Protein AF-A0AAN8BNN0-F1 (afdb_monomer)

Secondary structure (DSSP, 8-state):
---HHHHHHHHHHHHHTTT--SSSSSHHHHHTT--S-TTSPPSSPPPGGG-BHHHHHHHHHHHHHHHTTHHHHHHHHHHHHB---S-TTSHHHHHHHHHHHHHHHHHHHHHHHTS-GGGGGSBPPPPPHHHHHHHHHS--TT-------SS---GGGT-TT--------------PPPPPPTT---------HHHHHHT--S---GGG--SSPBPSTT-BHHHHHHHHHHHHHHH--HHHHHHHHHHHHH-----HHHHHHHHHHHHHHHHH--SHHHHHHHHHSBP------------PPPPSS-HHHHHHHHHHHTTS--S---------------------------SSS-HHHHHHHHHHHHHHHHHHHHHHHHTS--

Solvent-accessible surface area (backbone atoms only — not comparable to full-atom values): 23402 Å² total; per-residue (Å²): 131,79,64,61,48,47,53,37,28,52,53,31,52,62,42,30,46,27,78,49,85,67,53,67,69,55,59,61,34,42,74,62,42,43,39,64,42,51,52,57,63,55,89,70,59,48,65,67,73,61,40,13,40,44,33,51,50,42,44,51,49,32,23,48,40,20,44,69,35,38,39,53,50,35,40,50,36,46,57,58,37,26,59,78,90,65,67,68,85,42,51,61,54,37,50,55,50,21,51,49,46,42,52,51,52,52,53,48,50,62,53,45,78,73,40,74,80,76,62,32,74,41,75,39,81,75,74,66,61,75,60,50,55,54,54,65,71,56,72,62,93,83,77,86,69,82,60,72,50,88,70,52,60,64,65,61,38,63,54,52,74,77,71,92,73,83,95,78,83,88,79,94,73,81,84,76,82,81,68,82,64,91,81,60,77,84,70,65,88,74,80,51,64,54,28,56,76,72,70,49,60,86,72,84,45,84,92,69,56,59,92,71,55,39,76,52,82,82,36,22,38,36,33,53,51,46,45,53,50,51,18,45,62,50,25,56,46,48,66,56,48,43,42,44,35,43,30,40,35,47,67,45,69,71,42,70,70,57,47,67,64,45,53,62,54,52,51,50,51,59,72,67,36,82,48,70,68,55,37,52,52,52,35,67,35,59,49,82,77,71,60,79,74,80,82,77,76,77,81,74,84,81,82,89,82,68,63,70,64,57,52,55,53,52,61,62,57,69,75,76,67,89,75,88,89,83,91,78,83,83,81,82,78,79,78,79,77,73,80,80,80,74,86,73,86,74,88,83,77,82,88,90,87,57,80,76,56,57,58,54,54,55,51,53,53,51,53,53,50,54,52,51,54,54,57,55,60,62,72,74,69,128

Sequence (382 aa):
MENIDEYIWQRRIHHGVRQQNGTDPFTESVKAGLDFNAALERKDKLNPRLLTNDVMLELCAFARTVTQSEMYFLLEMLDFNFDLGVDLDNDQQYYEYARRAHNKIKGVKNRIMAKTHERNKDKFSLPDISFLVKITANEQPGRYYPKRNKMVDTSVLTDGSRKTAEPQKTEISEVPPMMKRPGGLRVKARSYPYCEDLGVSLFVRPEDAPKDKLDPNPLTNGVMLELLDFSRVLCGTHNGIVHDLIKQNFGTKLDTNLFSSQLPKQLGRKNACFRTNDREAFQKETYEIKTLEPMRRKRKAPDYHNLEELVAIRRRETLRLDDVNADVCPDSDLSYRCPVDCDTEMQLESEAASEHRCLMVVHQKLITSTLFCLRFFQNTQL

Mean predicted aligned error: 16.44 Å

Structure (mmCIF, N/CA/C/O backbone):
data_AF-A0AAN8BNN0-F1
#
_entry.id   AF-A0AAN8BNN0-F1
#
loop_
_atom_site.group_PDB
_atom_site.id
_atom_site.type_symbol
_atom_site.label_atom_id
_atom_site.label_alt_id
_atom_site.label_comp_id
_atom_site.label_asym_id
_atom_site.label_entity_id
_atom_site.label_seq_id
_atom_site.pdbx_PDB_ins_code
_atom_site.Cartn_x
_atom_site.Cartn_y
_atom_site.Cartn_z
_atom_site.occupancy
_atom_site.B_iso_or_equiv
_atom_site.auth_seq_id
_atom_site.auth_comp_id
_atom_site.auth_asym_id
_atom_site.auth_atom_id
_atom_site.pdbx_PDB_model_num
ATOM 1 N N . MET A 1 1 ? -5.176 -19.282 -12.133 1.00 40.31 1 MET A N 1
ATOM 2 C CA . MET A 1 1 ? -5.127 -17.841 -11.824 1.00 40.31 1 MET A CA 1
ATOM 3 C C . MET A 1 1 ? -5.069 -17.708 -10.321 1.00 40.31 1 MET A C 1
ATOM 5 O O . MET A 1 1 ? -6.018 -18.100 -9.649 1.00 40.31 1 MET A O 1
ATOM 9 N N . GLU A 1 2 ? -3.914 -17.292 -9.814 1.00 52.44 2 GLU A N 1
ATOM 10 C CA . GLU A 1 2 ? -3.709 -16.976 -8.402 1.00 52.44 2 GLU A CA 1
ATOM 11 C C . GLU A 1 2 ? -4.748 -15.965 -7.913 1.00 52.44 2 GLU A C 1
ATOM 13 O O . GLU A 1 2 ? -5.265 -15.156 -8.688 1.00 52.44 2 GLU A O 1
ATOM 18 N N . ASN A 1 3 ? -5.079 -16.027 -6.626 1.00 81.31 3 ASN A N 1
ATOM 19 C CA . ASN A 1 3 ? -6.016 -15.100 -6.015 1.00 81.31 3 ASN A CA 1
ATOM 20 C C . ASN A 1 3 ? -5.332 -13.733 -5.837 1.00 81.31 3 ASN A C 1
ATOM 22 O O . ASN A 1 3 ? -4.759 -13.447 -4.789 1.00 81.31 3 ASN A O 1
ATOM 26 N N . ILE A 1 4 ? -5.352 -12.905 -6.887 1.00 87.31 4 ILE A N 1
ATOM 27 C CA . ILE A 1 4 ? -4.756 -11.558 -6.895 1.00 87.31 4 ILE A CA 1
ATOM 28 C C . ILE A 1 4 ? -5.219 -10.713 -5.703 1.00 87.31 4 ILE A C 1
ATOM 30 O O . ILE A 1 4 ? -4.430 -9.957 -5.143 1.00 87.31 4 ILE A O 1
ATOM 34 N N . ASP A 1 5 ? -6.466 -10.886 -5.266 1.00 89.25 5 ASP A N 1
ATOM 35 C CA . ASP A 1 5 ? -7.017 -10.162 -4.125 1.00 89.25 5 ASP A CA 1
ATOM 36 C C . ASP A 1 5 ? -6.339 -10.555 -2.818 1.00 89.25 5 ASP A C 1
ATOM 38 O O . ASP A 1 5 ? -6.052 -9.696 -1.988 1.00 89.25 5 ASP A O 1
ATOM 42 N N . GLU A 1 6 ? -6.052 -11.841 -2.639 1.00 90.50 6 GLU A N 1
ATOM 43 C CA . GLU A 1 6 ? -5.340 -12.340 -1.466 1.00 90.50 6 GLU A CA 1
ATOM 44 C C . GLU A 1 6 ? -3.919 -11.788 -1.413 1.00 90.50 6 GLU A C 1
ATOM 46 O O . GLU A 1 6 ? -3.510 -11.277 -0.373 1.00 90.50 6 GLU A O 1
ATOM 51 N N . TYR A 1 7 ? -3.214 -11.777 -2.547 1.00 91.62 7 TYR A N 1
ATOM 52 C CA . TYR A 1 7 ? -1.910 -11.125 -2.640 1.00 91.62 7 TYR A CA 1
ATOM 53 C C . TYR A 1 7 ? -2.002 -9.626 -2.314 1.00 91.62 7 TYR A C 1
ATOM 55 O O . TYR A 1 7 ? -1.233 -9.128 -1.492 1.00 91.62 7 TYR A O 1
ATOM 63 N N . ILE A 1 8 ? -2.969 -8.901 -2.891 1.00 94.31 8 ILE A N 1
ATOM 64 C CA . ILE A 1 8 ? -3.180 -7.475 -2.598 1.00 94.31 8 ILE A CA 1
ATOM 65 C C . ILE A 1 8 ? -3.351 -7.267 -1.091 1.00 94.31 8 ILE A C 1
ATOM 67 O O . ILE A 1 8 ? -2.680 -6.413 -0.513 1.00 94.31 8 ILE A O 1
ATOM 71 N N . TRP A 1 9 ? -4.212 -8.044 -0.433 1.00 94.44 9 TRP A N 1
ATOM 72 C CA . TRP A 1 9 ? -4.451 -7.895 1.001 1.00 94.44 9 TRP A CA 1
ATOM 73 C C . TRP A 1 9 ? -3.243 -8.285 1.856 1.00 94.44 9 TRP A C 1
ATOM 75 O O . TRP A 1 9 ? -2.939 -7.559 2.799 1.00 94.44 9 TRP A O 1
ATOM 85 N N . GLN A 1 10 ? -2.483 -9.319 1.490 1.00 92.56 10 GLN A N 1
ATOM 86 C CA . GLN A 1 10 ? -1.201 -9.635 2.136 1.00 92.56 10 GLN A CA 1
ATOM 87 C C . GLN A 1 10 ? -0.220 -8.456 2.051 1.00 92.56 10 GLN A C 1
ATOM 89 O O . GLN A 1 10 ? 0.356 -8.044 3.061 1.00 92.56 10 GLN A O 1
ATOM 94 N N . ARG A 1 11 ? -0.079 -7.845 0.866 1.00 93.44 11 ARG A N 1
ATOM 95 C CA . ARG A 1 11 ? 0.766 -6.655 0.670 1.00 93.44 11 ARG A CA 1
ATOM 96 C C . ARG A 1 11 ? 0.272 -5.458 1.488 1.00 93.44 11 ARG A C 1
ATOM 98 O O . ARG A 1 11 ? 1.086 -4.747 2.075 1.00 93.44 11 ARG A O 1
ATOM 105 N N . ARG A 1 12 ? -1.045 -5.244 1.580 1.00 95.38 12 ARG A N 1
ATOM 106 C CA . ARG A 1 12 ? -1.635 -4.184 2.418 1.00 95.38 12 ARG A CA 1
ATOM 107 C C . ARG A 1 12 ? -1.375 -4.414 3.901 1.00 95.38 12 ARG A C 1
ATOM 109 O O . ARG A 1 12 ? -1.029 -3.463 4.586 1.00 95.38 12 ARG A O 1
ATOM 116 N N . ILE A 1 13 ? -1.489 -5.645 4.392 1.00 93.69 13 ILE A N 1
ATOM 117 C CA . ILE A 1 13 ? -1.188 -5.978 5.792 1.00 93.69 13 ILE A CA 1
ATOM 118 C C . ILE A 1 13 ? 0.279 -5.677 6.101 1.00 93.69 13 ILE A C 1
ATOM 120 O O . ILE A 1 13 ? 0.563 -4.951 7.052 1.00 93.69 13 ILE A O 1
ATOM 124 N N . HIS A 1 14 ? 1.190 -6.140 5.240 1.00 91.19 14 HIS A N 1
ATOM 125 C CA . HIS A 1 14 ? 2.624 -5.894 5.381 1.00 91.19 14 HIS A CA 1
ATOM 126 C C . HIS A 1 14 ? 2.963 -4.395 5.453 1.00 91.19 14 HIS A C 1
ATOM 128 O O . HIS A 1 14 ? 3.738 -3.968 6.305 1.00 91.19 14 HIS A O 1
ATOM 134 N N . HIS A 1 15 ? 2.353 -3.566 4.600 1.00 92.00 15 HIS A N 1
ATOM 135 C CA . HIS A 1 15 ? 2.624 -2.122 4.594 1.00 92.00 15 HIS A CA 1
ATOM 136 C C . HIS A 1 15 ? 1.836 -1.332 5.631 1.00 92.00 15 HIS A C 1
ATOM 138 O O . HIS A 1 15 ? 2.322 -0.315 6.116 1.00 92.00 15 HIS A O 1
ATOM 144 N N . GLY A 1 16 ? 0.641 -1.778 6.008 1.00 91.94 16 GLY A N 1
ATOM 145 C CA . GLY A 1 16 ? -0.211 -1.072 6.963 1.00 91.94 16 GLY A CA 1
ATOM 146 C C . GLY A 1 16 ? 0.376 -1.010 8.371 1.00 91.94 16 GLY A C 1
ATOM 147 O O . GLY A 1 16 ? 0.063 -0.087 9.120 1.00 91.94 16 GLY A O 1
ATOM 148 N N . VAL A 1 17 ? 1.282 -1.931 8.709 1.00 90.00 17 VAL A N 1
ATOM 149 C CA . VAL A 1 17 ? 2.013 -1.937 9.986 1.00 90.00 17 VAL A CA 1
ATOM 150 C C . VAL A 1 17 ? 3.357 -1.211 9.944 1.00 90.00 17 VAL A C 1
ATOM 152 O O . VAL A 1 17 ? 3.993 -1.026 10.978 1.00 90.00 17 VAL A O 1
ATOM 155 N N . ARG A 1 18 ? 3.805 -0.765 8.767 1.00 83.06 18 ARG A N 1
ATOM 156 C CA . ARG A 1 18 ? 5.178 -0.288 8.532 1.00 83.06 18 ARG A CA 1
ATOM 157 C C . ARG A 1 18 ? 5.621 0.845 9.461 1.00 83.06 18 ARG A C 1
ATOM 159 O O . ARG A 1 18 ? 6.799 0.921 9.798 1.00 83.06 18 ARG A O 1
ATOM 166 N N . GLN A 1 19 ? 4.691 1.730 9.819 1.00 79.44 19 GLN A N 1
ATOM 167 C CA . GLN A 1 19 ? 4.917 2.915 10.657 1.00 79.44 19 GLN A CA 1
ATOM 168 C C . GLN A 1 19 ? 4.414 2.740 12.101 1.00 79.44 19 GLN A C 1
ATOM 170 O O . GLN A 1 19 ? 4.365 3.711 12.853 1.00 79.44 19 GLN A O 1
ATOM 175 N N . GLN A 1 20 ? 3.989 1.533 12.487 1.00 80.19 20 GLN A N 1
ATOM 176 C CA . GLN A 1 20 ? 3.563 1.263 13.859 1.00 80.19 20 GLN A CA 1
ATOM 177 C C . GLN A 1 20 ? 4.776 1.272 14.790 1.00 80.19 20 GLN A C 1
ATOM 179 O O . GLN A 1 20 ? 5.841 0.761 14.441 1.00 80.19 20 GLN A O 1
ATOM 184 N N . ASN A 1 21 ? 4.602 1.839 15.982 1.00 65.81 21 ASN A N 1
ATOM 185 C CA . ASN A 1 21 ? 5.600 1.803 17.044 1.00 65.81 21 ASN A CA 1
ATOM 186 C C . ASN A 1 21 ? 5.234 0.666 18.003 1.00 65.81 21 ASN A C 1
ATOM 188 O O . ASN A 1 21 ? 4.158 0.702 18.592 1.00 65.81 21 ASN A O 1
ATOM 192 N N . GLY A 1 22 ? 6.120 -0.317 18.168 1.00 69.69 22 GLY A N 1
ATOM 193 C CA . GLY A 1 22 ? 5.899 -1.471 19.049 1.00 69.69 22 GLY A CA 1
ATOM 194 C C . GLY A 1 22 ? 5.837 -2.805 18.306 1.00 69.69 22 GLY A C 1
ATOM 195 O O . GLY A 1 22 ? 5.953 -2.850 17.079 1.00 69.69 22 GLY A O 1
ATOM 196 N N . THR A 1 23 ? 5.703 -3.885 19.075 1.00 71.94 23 THR A N 1
ATOM 197 C CA . THR A 1 23 ? 5.600 -5.266 18.573 1.00 71.94 23 THR A CA 1
ATOM 198 C C . THR A 1 23 ? 4.182 -5.624 18.140 1.00 71.94 23 THR A C 1
ATOM 200 O O . THR A 1 23 ? 4.021 -6.385 17.188 1.00 71.94 23 THR A O 1
ATOM 203 N N . ASP A 1 24 ? 3.177 -5.026 18.789 1.00 78.62 24 ASP A N 1
ATOM 204 C CA . ASP A 1 24 ? 1.776 -5.436 18.680 1.00 78.62 24 ASP A CA 1
ATOM 205 C C . ASP A 1 24 ? 0.971 -4.371 17.911 1.00 78.62 24 ASP A C 1
ATOM 207 O O . ASP A 1 24 ? 0.576 -3.351 18.487 1.00 78.62 24 ASP A O 1
ATOM 211 N N . PRO A 1 25 ? 0.733 -4.552 16.602 1.00 85.88 25 PRO A N 1
ATOM 212 C CA . PRO A 1 25 ? -0.007 -3.584 15.805 1.00 85.88 25 PRO A CA 1
ATOM 213 C C . PRO A 1 25 ? -1.506 -3.646 16.125 1.00 85.88 25 PRO A C 1
ATOM 215 O O . PRO A 1 25 ? -2.069 -4.726 16.284 1.00 85.88 25 PRO A O 1
ATOM 218 N N . PH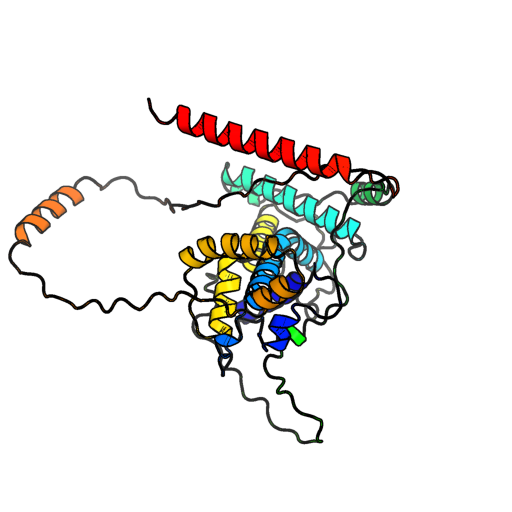E A 1 26 ? -2.168 -2.485 16.135 1.00 90.50 26 PHE A N 1
ATOM 219 C CA . PHE A 1 26 ? -3.635 -2.372 16.213 1.00 90.50 26 PHE A CA 1
ATOM 220 C C . PHE A 1 26 ? -4.254 -3.169 17.375 1.00 90.50 26 PHE A C 1
ATOM 222 O O . PHE A 1 26 ? -5.121 -4.024 17.183 1.00 90.50 26 PHE A O 1
ATOM 229 N N . THR A 1 27 ? -3.753 -2.926 18.587 1.00 90.38 27 THR A N 1
ATOM 230 C CA . THR A 1 27 ? -4.069 -3.705 19.786 1.00 90.38 27 THR A CA 1
ATOM 231 C C . THR A 1 27 ? -5.573 -3.851 20.031 1.00 90.38 27 THR A C 1
ATOM 233 O O . THR A 1 27 ? -6.020 -4.941 20.390 1.00 90.38 27 THR A O 1
ATOM 236 N N . GLU A 1 28 ? -6.375 -2.801 19.835 1.00 91.56 28 GLU A N 1
ATOM 237 C CA . GLU A 1 28 ? -7.819 -2.880 20.095 1.00 91.56 28 GLU A CA 1
ATOM 238 C C . GLU A 1 28 ? -8.564 -3.649 19.001 1.00 91.56 28 GLU A C 1
ATOM 240 O O . GLU A 1 28 ? -9.468 -4.432 19.295 1.00 91.56 28 GLU A O 1
ATOM 245 N N . SER A 1 29 ? -8.143 -3.509 17.746 1.00 93.69 29 SER A N 1
ATOM 246 C CA . SER A 1 29 ? -8.664 -4.285 16.620 1.00 93.69 29 SER A CA 1
ATOM 247 C C . SER A 1 29 ? -8.356 -5.771 16.792 1.00 93.69 29 SER A C 1
ATOM 249 O O . SER A 1 29 ? -9.241 -6.606 16.604 1.00 93.69 29 SER A O 1
ATOM 251 N N . VAL A 1 30 ? -7.133 -6.109 17.214 1.00 91.94 30 VAL A N 1
ATOM 252 C CA . VAL A 1 30 ? -6.728 -7.491 17.510 1.00 91.94 30 VAL A CA 1
ATOM 253 C C . VAL A 1 30 ? -7.533 -8.051 18.687 1.00 91.94 30 VAL A C 1
ATOM 255 O O . VAL A 1 30 ? -8.069 -9.152 18.584 1.00 91.94 30 VAL A O 1
ATOM 258 N N . LYS A 1 31 ? -7.715 -7.286 19.775 1.00 91.94 31 LYS A N 1
ATOM 259 C CA . LYS A 1 31 ? -8.569 -7.684 20.915 1.00 91.94 31 LYS A CA 1
ATOM 260 C C . LYS A 1 31 ? -10.026 -7.912 20.517 1.00 91.94 31 LYS A C 1
ATOM 262 O O . LYS A 1 31 ? -10.664 -8.831 21.024 1.00 91.94 31 LYS A O 1
ATOM 267 N N . ALA A 1 32 ? -10.555 -7.092 19.613 1.00 91.44 32 ALA A N 1
ATOM 268 C CA . ALA A 1 32 ? -11.892 -7.263 19.054 1.00 91.44 32 ALA A CA 1
ATOM 269 C C . ALA A 1 32 ? -11.986 -8.451 18.073 1.00 91.44 32 ALA A C 1
ATOM 271 O O . ALA A 1 32 ? -13.090 -8.822 17.670 1.00 91.44 32 ALA A O 1
ATOM 272 N N . GLY A 1 33 ? -10.854 -9.066 17.712 1.00 91.44 33 GLY A N 1
ATOM 273 C CA . GLY A 1 33 ? -10.773 -10.225 16.831 1.00 91.44 33 GLY A CA 1
ATOM 274 C C . GLY A 1 33 ? -10.902 -9.877 15.350 1.00 91.44 33 GLY A C 1
ATOM 275 O O . GLY A 1 33 ? -11.365 -10.721 14.580 1.00 91.44 33 GLY A O 1
ATOM 276 N N . LEU A 1 34 ? -10.554 -8.648 14.946 1.00 92.31 34 LEU A N 1
ATOM 277 C CA . LEU A 1 34 ? -10.605 -8.227 13.546 1.00 92.31 34 LEU A CA 1
ATOM 278 C C . LEU A 1 34 ? -9.593 -8.997 12.698 1.00 92.31 34 LEU A C 1
ATOM 280 O O . LEU A 1 34 ? -8.454 -9.214 13.093 1.00 92.31 34 LEU A O 1
ATOM 284 N N . ASP A 1 35 ? -10.024 -9.350 11.493 1.00 93.00 35 ASP A N 1
ATOM 285 C CA . ASP A 1 35 ? -9.166 -9.872 10.436 1.00 93.00 35 ASP A CA 1
ATOM 286 C C . ASP A 1 35 ? -8.931 -8.768 9.402 1.00 93.00 35 ASP A C 1
ATOM 288 O O . ASP A 1 35 ? -9.878 -8.199 8.847 1.00 93.00 35 ASP A O 1
ATOM 292 N N . PHE A 1 36 ? -7.664 -8.445 9.161 1.00 93.75 36 PHE A N 1
ATOM 293 C CA . PHE A 1 36 ? -7.247 -7.423 8.209 1.00 93.75 36 PHE A CA 1
ATOM 294 C C . PHE A 1 36 ? -7.136 -7.951 6.774 1.00 93.75 36 PHE A C 1
ATOM 296 O O . PHE A 1 36 ? -6.850 -7.176 5.863 1.00 93.75 36 PHE A O 1
ATOM 303 N N . ASN A 1 37 ? -7.385 -9.240 6.531 1.00 93.00 37 ASN A N 1
ATOM 304 C CA . ASN A 1 37 ? -7.431 -9.819 5.197 1.00 93.00 37 ASN A CA 1
ATOM 305 C C . ASN A 1 37 ? -8.866 -9.867 4.657 1.00 93.00 37 ASN A C 1
ATOM 307 O O . ASN A 1 37 ? -9.569 -10.875 4.748 1.00 93.00 37 ASN A O 1
ATOM 311 N N . ALA A 1 38 ? -9.302 -8.788 4.002 1.00 91.94 38 ALA A N 1
ATOM 312 C CA . ALA A 1 38 ? -10.653 -8.748 3.444 1.00 91.94 38 ALA A CA 1
ATOM 313 C C . ALA A 1 38 ? -10.844 -9.587 2.159 1.00 91.94 38 ALA A C 1
ATOM 315 O O . ALA A 1 38 ? -11.976 -9.681 1.667 1.00 91.94 38 ALA A O 1
ATOM 316 N N . ALA A 1 39 ? -9.782 -10.196 1.607 1.00 89.06 39 ALA A N 1
ATOM 317 C CA . ALA A 1 39 ? -9.905 -11.149 0.498 1.00 89.06 39 ALA A CA 1
ATOM 318 C C . ALA A 1 39 ? -10.591 -12.444 0.946 1.00 89.06 39 ALA A C 1
ATOM 320 O O . ALA A 1 39 ? -11.285 -13.098 0.163 1.00 89.06 39 ALA A O 1
ATOM 321 N N . LEU A 1 40 ? -10.395 -12.802 2.214 1.00 83.56 40 LEU A N 1
ATOM 322 C CA . LEU A 1 40 ? -10.899 -14.020 2.812 1.00 83.56 40 LEU A CA 1
ATOM 323 C C . LEU A 1 40 ? -12.180 -13.707 3.581 1.00 83.56 40 LEU A C 1
ATOM 325 O O . LEU A 1 40 ? -12.215 -12.885 4.497 1.00 83.56 40 LEU A O 1
ATOM 329 N N . GLU A 1 41 ? -13.283 -14.330 3.177 1.00 77.44 41 GLU A N 1
ATOM 330 C CA . GLU A 1 41 ? -14.554 -14.108 3.850 1.00 77.44 41 GLU A CA 1
ATOM 331 C C . GLU A 1 41 ? -14.607 -14.899 5.160 1.00 77.44 41 GLU A C 1
ATOM 333 O O . GLU A 1 41 ? -14.587 -16.130 5.166 1.00 77.44 41 GLU A O 1
ATOM 338 N N . ARG A 1 42 ? -14.723 -14.180 6.282 1.00 82.88 42 ARG A N 1
ATOM 339 C CA . ARG A 1 42 ? -15.029 -14.793 7.577 1.00 82.88 42 ARG A CA 1
ATOM 340 C C . ARG A 1 42 ? -16.401 -15.452 7.540 1.00 82.88 42 ARG A C 1
ATOM 342 O O . ARG A 1 42 ? -17.373 -14.809 7.118 1.00 82.88 42 ARG A O 1
ATOM 349 N N . LYS A 1 43 ? -16.457 -16.687 8.054 1.00 79.75 43 LYS A N 1
ATOM 350 C CA . LYS A 1 43 ? -17.697 -17.447 8.272 1.00 79.75 43 LYS A CA 1
ATOM 351 C C . LYS A 1 43 ? -18.603 -16.723 9.270 1.00 79.75 43 LYS A C 1
ATOM 353 O O . LYS A 1 43 ? -19.750 -16.436 8.946 1.00 79.75 43 LYS A O 1
ATOM 358 N N . ASP A 1 44 ? -18.03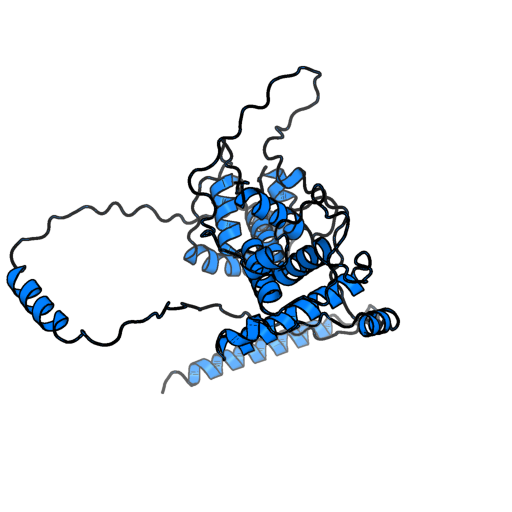9 -16.337 10.414 1.00 87.56 44 ASP A N 1
ATOM 359 C CA . ASP A 1 44 ? -18.764 -15.652 11.483 1.00 87.56 44 ASP A CA 1
ATOM 360 C C . ASP A 1 44 ? -18.425 -14.159 11.507 1.00 87.56 44 ASP A C 1
ATOM 362 O O . ASP A 1 44 ? -17.251 -13.766 11.522 1.00 87.56 44 ASP A O 1
ATOM 366 N N . LYS A 1 45 ? -19.469 -13.321 11.497 1.00 91.81 45 LYS A N 1
ATOM 367 C CA . LYS A 1 45 ? -19.333 -11.868 11.634 1.00 91.81 45 LYS A CA 1
ATOM 368 C C . LYS A 1 45 ? -19.221 -11.485 13.107 1.00 91.81 45 LYS A C 1
ATOM 370 O O . LYS A 1 45 ? -19.899 -12.051 13.962 1.00 91.81 45 LYS A O 1
ATOM 375 N N . LEU A 1 46 ? -18.375 -10.504 13.388 1.00 92.38 46 LEU A N 1
ATOM 376 C CA . LEU A 1 46 ? -18.193 -9.931 14.713 1.00 92.38 46 LEU A CA 1
ATOM 377 C C . LEU A 1 46 ? -19.441 -9.156 15.143 1.00 92.38 46 LEU A C 1
ATOM 379 O O . LEU A 1 46 ? -20.174 -8.598 14.324 1.00 92.38 46 LEU A O 1
ATOM 383 N N . ASN A 1 47 ? -19.657 -9.086 16.456 1.00 91.38 47 ASN A N 1
ATOM 384 C CA . ASN A 1 47 ? -20.724 -8.276 17.027 1.00 91.38 47 ASN A CA 1
ATOM 385 C C . ASN A 1 47 ? -20.476 -6.788 16.697 1.00 91.38 47 ASN A C 1
ATOM 387 O O . ASN A 1 47 ? -19.412 -6.278 17.052 1.00 91.38 47 ASN A O 1
ATOM 391 N N . PRO A 1 48 ? -21.442 -6.062 16.099 1.00 90.44 48 PRO A N 1
ATOM 392 C CA . PRO A 1 48 ? -21.296 -4.638 15.788 1.00 90.44 48 PRO A CA 1
ATOM 393 C C . PRO A 1 48 ? -20.892 -3.754 16.976 1.00 90.44 48 PRO A C 1
ATOM 395 O O . PRO A 1 48 ? -20.270 -2.719 16.774 1.00 90.44 48 PRO A O 1
ATOM 398 N N . ARG A 1 49 ? -21.191 -4.162 18.218 1.00 91.19 49 ARG A N 1
ATOM 399 C CA . ARG A 1 49 ? -20.775 -3.432 19.431 1.00 91.19 49 ARG A CA 1
ATOM 400 C C . ARG A 1 49 ? -19.259 -3.398 19.649 1.00 91.19 49 ARG A C 1
ATOM 402 O O . ARG A 1 49 ? -18.793 -2.533 20.383 1.00 91.19 49 ARG A O 1
ATOM 409 N N . LEU A 1 50 ? -18.513 -4.317 19.031 1.00 93.31 50 LEU A N 1
ATOM 410 C CA . LEU A 1 50 ? -17.047 -4.356 19.082 1.00 93.31 50 LEU A CA 1
ATOM 411 C C . LEU A 1 50 ? -16.399 -3.323 18.153 1.00 93.31 50 LEU A C 1
ATOM 413 O O . LEU A 1 50 ? -15.211 -3.053 18.287 1.00 93.31 50 LEU A O 1
ATOM 417 N N . LEU A 1 51 ? -17.159 -2.722 17.231 1.00 93.44 51 LEU A N 1
ATOM 418 C CA . LEU A 1 51 ? -16.680 -1.580 16.467 1.00 93.44 51 LEU A CA 1
ATOM 419 C C . LEU A 1 51 ? -16.746 -0.333 17.352 1.00 93.44 51 LEU A C 1
ATOM 421 O O . LEU A 1 51 ? -17.731 0.403 17.338 1.00 93.44 51 LEU A O 1
ATOM 425 N N . THR A 1 52 ? -15.717 -0.116 18.161 1.00 94.12 52 THR A N 1
ATOM 426 C CA . THR A 1 52 ? -15.572 1.090 18.982 1.00 94.12 52 THR A CA 1
ATOM 427 C C . THR A 1 52 ? -14.916 2.222 18.192 1.00 94.12 52 THR A C 1
ATOM 429 O O . THR A 1 52 ? -14.392 2.015 17.091 1.00 94.12 52 THR A O 1
ATOM 432 N N . ASN A 1 53 ? -14.922 3.436 18.745 1.00 92.81 53 ASN A N 1
ATOM 433 C CA . ASN A 1 53 ? -14.186 4.555 18.158 1.00 92.81 53 ASN A CA 1
ATOM 434 C C . ASN A 1 53 ? -12.689 4.243 18.010 1.00 92.81 53 ASN A C 1
ATOM 436 O O . ASN A 1 53 ? -12.100 4.633 17.005 1.00 92.81 53 ASN A O 1
ATOM 440 N N . ASP A 1 54 ? -12.078 3.533 18.964 1.00 92.62 54 ASP A N 1
ATOM 441 C CA . ASP A 1 54 ? -10.650 3.194 18.887 1.00 92.62 54 ASP A CA 1
ATOM 442 C C . ASP A 1 54 ? -10.358 2.189 17.766 1.00 92.62 54 ASP A C 1
ATOM 444 O O . ASP A 1 54 ? -9.490 2.445 16.931 1.00 92.62 54 ASP A O 1
ATOM 448 N N . VAL A 1 55 ? -11.167 1.127 17.647 1.00 94.44 55 VAL A N 1
ATOM 449 C CA . VAL A 1 55 ? -11.084 0.171 16.525 1.00 94.44 55 VAL A CA 1
ATOM 450 C C . VAL A 1 55 ? -11.255 0.898 15.190 1.00 94.44 55 VAL A C 1
ATOM 452 O O . VAL A 1 55 ? -10.498 0.684 14.244 1.00 94.44 55 VAL A O 1
ATOM 455 N N . MET A 1 56 ? -12.215 1.820 15.100 1.00 93.44 56 MET A N 1
ATOM 456 C CA . MET A 1 56 ? -12.430 2.591 13.877 1.00 93.44 56 MET A CA 1
ATOM 457 C C . MET A 1 56 ? -11.232 3.487 13.525 1.00 93.44 56 MET A C 1
ATOM 459 O O . MET A 1 56 ? -10.875 3.625 12.351 1.00 93.44 56 MET A O 1
ATOM 463 N N . LEU A 1 57 ? -10.596 4.101 14.524 1.00 91.62 57 LEU A N 1
ATOM 464 C CA . LEU A 1 57 ? -9.402 4.921 14.331 1.00 91.62 57 LEU A CA 1
ATOM 465 C C . LEU A 1 57 ? -8.194 4.083 13.905 1.00 91.62 57 LEU A C 1
ATOM 467 O O . LEU A 1 57 ? -7.438 4.534 13.046 1.00 91.62 57 LEU A O 1
ATOM 471 N N . GLU A 1 58 ? -8.032 2.877 14.447 1.00 94.38 58 GLU A N 1
ATOM 472 C CA . GLU A 1 58 ? -7.004 1.922 14.023 1.00 94.38 58 GLU A CA 1
ATOM 473 C C . GLU A 1 58 ? -7.202 1.483 12.567 1.00 94.38 58 GLU A C 1
ATOM 475 O O . GLU A 1 58 ? -6.252 1.529 11.786 1.00 94.38 58 GLU A O 1
ATOM 480 N N . LEU A 1 59 ? -8.438 1.178 12.155 1.00 95.06 59 LEU A N 1
ATOM 481 C CA . LEU A 1 59 ? -8.772 0.887 10.755 1.00 95.06 59 LEU A CA 1
ATOM 482 C C . LEU A 1 59 ? -8.438 2.059 9.819 1.00 95.06 59 LEU A C 1
ATOM 484 O O . LEU A 1 59 ? -7.871 1.859 8.741 1.00 95.06 59 LEU A O 1
ATOM 488 N N . CYS A 1 60 ? -8.754 3.292 10.227 1.00 93.38 60 CYS A N 1
ATOM 489 C CA . CYS A 1 60 ? -8.399 4.490 9.462 1.00 93.38 60 CYS A CA 1
ATOM 490 C C . CYS A 1 60 ? -6.878 4.699 9.413 1.00 93.38 60 CYS A C 1
ATOM 492 O O . CYS A 1 60 ? -6.331 5.074 8.376 1.00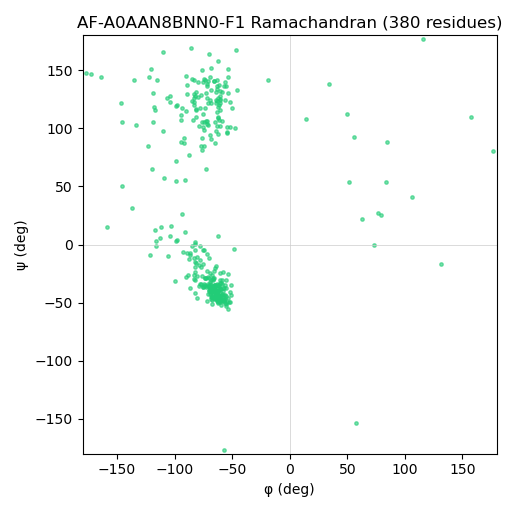 93.38 60 CYS A O 1
ATOM 494 N N . ALA A 1 61 ? -6.174 4.444 10.520 1.00 93.25 61 ALA A N 1
ATOM 495 C CA . ALA A 1 61 ? -4.721 4.531 10.573 1.00 93.25 61 ALA A CA 1
ATOM 496 C C . ALA A 1 61 ? -4.077 3.511 9.626 1.00 93.25 61 ALA A C 1
ATOM 498 O O . ALA A 1 61 ? -3.249 3.909 8.810 1.00 93.25 61 ALA A O 1
ATOM 499 N N . PHE A 1 62 ? -4.525 2.254 9.660 1.00 95.75 62 PHE A N 1
ATOM 500 C CA . PHE A 1 62 ? -4.113 1.201 8.736 1.00 95.75 62 PHE A CA 1
ATOM 501 C C . PHE A 1 62 ? -4.307 1.625 7.275 1.00 95.75 62 PHE A C 1
ATOM 503 O O . PHE A 1 62 ? -3.352 1.655 6.497 1.00 95.75 62 PHE A O 1
ATOM 510 N N . ALA A 1 63 ? -5.527 2.027 6.904 1.00 95.62 63 ALA A N 1
ATOM 511 C CA . ALA A 1 63 ? -5.850 2.423 5.535 1.00 95.62 63 ALA A CA 1
ATOM 512 C C . ALA A 1 63 ? -5.020 3.628 5.062 1.00 95.62 63 ALA A C 1
ATOM 514 O O . ALA A 1 63 ? -4.569 3.678 3.914 1.00 95.62 63 ALA A O 1
ATOM 515 N N . ARG A 1 64 ? -4.769 4.597 5.947 1.00 94.25 64 ARG A N 1
ATOM 516 C CA . ARG A 1 64 ? -3.896 5.742 5.667 1.00 94.25 64 ARG A CA 1
ATOM 517 C C . ARG A 1 64 ? -2.449 5.308 5.426 1.00 94.25 64 ARG A C 1
ATOM 519 O O . ARG A 1 64 ? -1.856 5.745 4.446 1.00 94.25 64 ARG A O 1
ATOM 526 N N . THR A 1 65 ? -1.892 4.431 6.258 1.00 94.12 65 THR A N 1
ATOM 527 C CA . THR A 1 65 ? -0.513 3.951 6.084 1.00 94.12 65 THR A CA 1
ATOM 528 C C . THR A 1 65 ? -0.353 3.172 4.774 1.00 94.12 65 THR A C 1
ATOM 530 O O . THR A 1 65 ? 0.584 3.424 4.015 1.00 94.12 65 THR A O 1
ATOM 533 N N . VAL A 1 66 ? -1.305 2.294 4.439 1.00 95.44 66 VAL A N 1
ATOM 534 C CA . VAL A 1 66 ? -1.310 1.550 3.166 1.00 95.44 66 VAL A CA 1
ATOM 535 C C . VAL A 1 66 ? -1.367 2.491 1.957 1.00 95.44 66 VAL A C 1
ATOM 537 O O . VAL A 1 66 ? -0.578 2.362 1.019 1.00 95.44 66 VAL A O 1
ATOM 540 N N . THR A 1 67 ? -2.273 3.470 1.976 1.00 95.38 67 THR A N 1
ATOM 541 C CA . THR A 1 67 ? -2.444 4.411 0.852 1.00 95.38 67 THR A CA 1
ATOM 542 C C . THR A 1 67 ? -1.252 5.349 0.664 1.00 95.38 67 THR A C 1
ATOM 544 O O . THR A 1 67 ? -0.981 5.778 -0.455 1.00 95.38 67 THR A O 1
ATOM 547 N N . GLN A 1 68 ? -0.488 5.625 1.723 1.00 93.50 68 GLN A N 1
ATOM 548 C CA . GLN A 1 68 ? 0.748 6.411 1.659 1.00 93.50 68 GLN A CA 1
ATOM 549 C C . GLN A 1 68 ? 1.979 5.595 1.223 1.00 93.50 68 GLN A C 1
ATOM 551 O O . GLN A 1 68 ? 3.045 6.170 1.005 1.00 93.50 68 GLN A O 1
ATOM 556 N N . SER A 1 69 ? 1.846 4.278 1.044 1.00 94.12 69 SER A N 1
ATOM 557 C CA . SER A 1 69 ? 2.973 3.378 0.767 1.00 94.12 69 SER A CA 1
ATOM 558 C C . SER A 1 69 ? 3.278 3.157 -0.727 1.00 94.12 69 SER A C 1
ATOM 560 O O . SER A 1 69 ? 4.107 2.316 -1.061 1.00 94.12 69 SER A O 1
ATOM 562 N N . GLU A 1 70 ? 2.680 3.935 -1.644 1.00 95.25 70 GLU A N 1
ATOM 563 C CA . GLU A 1 70 ? 2.828 3.785 -3.114 1.00 95.25 70 GLU A CA 1
ATOM 564 C C . GLU A 1 70 ? 4.299 3.726 -3.561 1.00 95.25 70 GLU A C 1
ATOM 566 O O . GLU A 1 70 ? 4.672 2.888 -4.383 1.00 95.25 70 GLU A O 1
ATOM 571 N N . MET A 1 71 ? 5.151 4.598 -3.004 1.00 94.75 71 MET A N 1
ATOM 572 C CA . MET A 1 71 ? 6.579 4.632 -3.349 1.00 94.75 71 MET A CA 1
ATOM 573 C C . MET A 1 71 ? 7.328 3.377 -2.900 1.00 94.75 71 MET A C 1
ATOM 575 O O . MET A 1 71 ? 8.306 2.985 -3.529 1.00 94.75 71 MET A O 1
ATOM 579 N N . TYR A 1 72 ? 6.871 2.748 -1.822 1.00 94.19 72 TYR A N 1
ATOM 580 C CA . TYR A 1 72 ? 7.513 1.575 -1.260 1.00 94.19 72 TYR A CA 1
ATOM 581 C C . TYR A 1 72 ? 7.112 0.303 -1.991 1.00 94.19 72 TYR A C 1
ATOM 583 O O . TYR A 1 72 ? 7.984 -0.489 -2.321 1.00 94.19 72 TYR A O 1
ATOM 591 N N . PHE A 1 73 ? 5.830 0.160 -2.336 1.00 95.50 73 PHE A N 1
ATOM 592 C CA . PHE A 1 73 ? 5.386 -0.899 -3.241 1.00 95.50 73 PHE A CA 1
ATOM 593 C C . PHE A 1 73 ? 6.143 -0.851 -4.570 1.00 95.50 73 PHE A C 1
ATOM 595 O O . PHE A 1 73 ? 6.593 -1.880 -5.065 1.00 95.50 73 PHE A O 1
ATOM 602 N N . LEU A 1 74 ? 6.316 0.352 -5.131 1.00 96.62 74 LEU A N 1
ATOM 603 C CA . LEU A 1 74 ? 7.100 0.545 -6.348 1.00 96.62 74 LEU A CA 1
ATOM 604 C C . LEU A 1 74 ? 8.556 0.095 -6.165 1.00 96.62 74 LEU A C 1
ATOM 606 O O . LEU A 1 74 ? 9.074 -0.622 -7.016 1.00 96.62 74 LEU A O 1
ATOM 610 N N . LEU A 1 75 ? 9.211 0.510 -5.075 1.00 94.94 75 LEU A N 1
ATOM 611 C CA . LEU A 1 75 ? 10.603 0.139 -4.824 1.00 94.94 75 LEU A CA 1
ATOM 612 C C . LEU A 1 75 ? 10.768 -1.366 -4.598 1.00 94.94 75 LEU A C 1
ATOM 614 O O . LEU A 1 75 ? 11.725 -1.936 -5.091 1.00 94.94 75 LEU A O 1
ATOM 618 N N . GLU A 1 76 ? 9.848 -2.017 -3.895 1.00 93.69 76 GLU A N 1
ATOM 619 C CA . GLU A 1 76 ? 9.910 -3.464 -3.669 1.00 93.69 76 GLU A CA 1
ATOM 620 C C . GLU A 1 76 ? 9.760 -4.253 -4.963 1.00 93.69 76 GLU A C 1
ATOM 622 O O . GLU A 1 76 ? 10.483 -5.219 -5.164 1.00 93.69 76 GLU A O 1
ATOM 627 N N . MET A 1 77 ? 8.873 -3.828 -5.868 1.00 95.50 77 MET A N 1
ATOM 628 C CA . MET A 1 77 ? 8.806 -4.435 -7.198 1.00 95.50 77 MET A CA 1
ATOM 629 C C . MET A 1 77 ? 10.085 -4.180 -7.996 1.00 95.50 77 MET A C 1
ATOM 631 O O . MET A 1 77 ? 10.571 -5.080 -8.670 1.00 95.50 77 MET A O 1
ATOM 635 N N . LEU A 1 78 ? 10.659 -2.978 -7.920 1.00 95.38 78 LEU A N 1
ATOM 636 C CA . LEU A 1 78 ? 11.932 -2.696 -8.580 1.00 95.38 78 LEU A CA 1
ATOM 637 C C . LEU A 1 78 ? 13.064 -3.565 -8.036 1.00 95.38 78 LEU A C 1
ATOM 639 O O . LEU A 1 78 ? 13.781 -4.172 -8.818 1.00 95.38 78 LEU A O 1
ATOM 643 N N . ASP A 1 79 ? 13.198 -3.653 -6.718 1.00 93.50 79 ASP A N 1
ATOM 644 C CA . ASP A 1 79 ? 14.234 -4.447 -6.067 1.00 93.50 79 ASP A CA 1
ATOM 645 C C . ASP A 1 79 ? 14.057 -5.945 -6.317 1.00 93.50 79 ASP A C 1
ATOM 647 O O . ASP A 1 79 ? 15.032 -6.660 -6.517 1.00 93.50 79 ASP A O 1
ATOM 651 N N . PHE A 1 80 ? 12.817 -6.429 -6.352 1.00 94.12 80 PHE A N 1
ATOM 652 C CA . PHE A 1 80 ? 12.540 -7.827 -6.654 1.00 94.12 80 PHE A CA 1
ATOM 653 C C . PHE A 1 80 ? 13.028 -8.221 -8.053 1.00 94.12 80 PHE A C 1
ATOM 655 O O . PHE A 1 80 ? 13.515 -9.330 -8.238 1.00 94.12 80 PHE A O 1
ATOM 662 N N . ASN A 1 81 ? 12.918 -7.312 -9.026 1.00 94.62 81 ASN A N 1
ATOM 663 C CA . ASN A 1 81 ? 13.187 -7.617 -10.430 1.00 94.62 81 ASN A CA 1
ATOM 664 C C . ASN A 1 81 ? 14.566 -7.175 -10.922 1.00 94.62 81 ASN A C 1
ATOM 666 O O . ASN A 1 81 ? 15.100 -7.816 -11.820 1.00 94.62 81 ASN A O 1
ATOM 670 N N . PHE A 1 82 ? 15.133 -6.093 -10.388 1.00 94.56 82 PHE A N 1
ATOM 671 C CA . PHE A 1 82 ? 16.314 -5.434 -10.947 1.00 94.56 82 PHE A CA 1
ATOM 672 C C . PHE A 1 82 ? 17.465 -5.356 -9.948 1.00 94.56 82 PHE A C 1
ATOM 674 O O . PHE A 1 82 ? 17.257 -5.114 -8.758 1.00 94.56 82 PHE A O 1
ATOM 681 N N . ASP A 1 83 ? 18.695 -5.489 -10.441 1.00 92.50 83 ASP A N 1
ATOM 682 C CA . ASP A 1 83 ? 19.887 -5.222 -9.640 1.00 92.50 83 ASP A CA 1
ATOM 683 C C . ASP A 1 83 ? 20.090 -3.708 -9.491 1.00 92.50 83 ASP A C 1
ATOM 685 O O . ASP A 1 83 ? 20.684 -3.037 -10.336 1.00 92.50 83 ASP A O 1
ATOM 689 N N . LEU A 1 84 ? 19.525 -3.143 -8.422 1.00 90.75 84 LEU A N 1
ATOM 690 C CA . LEU A 1 84 ? 19.562 -1.703 -8.176 1.00 90.75 84 LEU A CA 1
ATOM 691 C C . LEU A 1 84 ? 20.928 -1.210 -7.679 1.00 90.75 84 LEU A C 1
ATOM 693 O O . LEU A 1 84 ? 21.145 -0.000 -7.698 1.00 90.75 84 LEU A O 1
ATOM 697 N N . GLY A 1 85 ? 21.812 -2.097 -7.201 1.00 85.62 85 GLY A N 1
ATOM 698 C CA . GLY A 1 85 ? 23.117 -1.729 -6.635 1.00 85.62 85 GLY A CA 1
ATOM 699 C C . GLY A 1 85 ? 23.062 -0.853 -5.370 1.00 85.62 85 GLY A C 1
ATOM 700 O O . GLY A 1 85 ? 24.019 -0.133 -5.085 1.00 85.62 85 GLY A O 1
ATOM 701 N N . VAL A 1 86 ? 21.947 -0.860 -4.629 1.00 83.31 86 VAL A N 1
ATOM 702 C CA . VAL A 1 86 ? 21.724 -0.034 -3.425 1.00 83.31 86 VAL A CA 1
ATOM 703 C C . VAL A 1 86 ? 21.592 -0.920 -2.196 1.00 83.31 86 VAL A C 1
ATOM 705 O O . VAL A 1 86 ? 20.938 -1.959 -2.252 1.00 83.31 86 VAL A O 1
ATOM 708 N N . ASP A 1 87 ? 22.147 -0.475 -1.067 1.00 82.25 87 ASP A N 1
ATOM 709 C CA . ASP A 1 87 ? 21.896 -1.105 0.226 1.00 82.25 87 ASP A CA 1
ATOM 710 C C . ASP A 1 87 ? 20.490 -0.737 0.730 1.00 82.25 87 ASP A C 1
ATOM 712 O O . ASP A 1 87 ? 20.240 0.337 1.286 1.00 82.25 87 ASP A O 1
ATOM 716 N N . LEU A 1 88 ? 19.547 -1.650 0.506 1.00 82.44 88 LEU A N 1
ATOM 717 C CA . LEU A 1 88 ? 18.155 -1.505 0.917 1.00 82.44 88 LEU A CA 1
ATOM 718 C C . LEU A 1 88 ? 17.906 -1.884 2.379 1.00 82.44 88 LEU A C 1
ATOM 720 O O . LEU A 1 88 ? 16.764 -1.769 2.834 1.00 82.44 88 LEU A O 1
ATOM 724 N N . ASP A 1 89 ? 18.925 -2.291 3.140 1.00 82.62 89 ASP A N 1
ATOM 725 C CA . ASP A 1 89 ? 18.809 -2.487 4.585 1.00 82.62 89 ASP A CA 1
ATOM 726 C C . ASP A 1 89 ? 18.952 -1.186 5.371 1.00 82.62 89 ASP A C 1
ATOM 728 O O . ASP A 1 89 ? 18.374 -1.062 6.459 1.00 82.62 89 ASP A O 1
ATOM 732 N N . ASN A 1 90 ? 19.614 -0.190 4.782 1.00 85.12 90 ASN A N 1
ATOM 733 C CA . ASN A 1 90 ? 19.686 1.166 5.301 1.00 85.12 90 ASN A CA 1
ATOM 734 C C . ASN A 1 90 ? 18.361 1.918 5.061 1.00 85.12 90 ASN A C 1
ATOM 736 O O . ASN A 1 90 ? 18.009 2.262 3.932 1.00 85.12 90 ASN A O 1
ATOM 740 N N . ASP A 1 91 ? 17.627 2.224 6.137 1.00 84.06 91 ASP A N 1
ATOM 741 C CA . ASP A 1 91 ? 16.317 2.890 6.063 1.00 84.06 91 ASP A CA 1
ATOM 742 C C . ASP A 1 91 ? 16.363 4.272 5.389 1.00 84.06 91 ASP A C 1
ATOM 744 O O . ASP A 1 91 ? 15.416 4.651 4.691 1.00 84.06 91 ASP A O 1
ATOM 748 N N . GLN A 1 92 ? 17.463 5.014 5.545 1.00 84.44 92 GLN A N 1
ATOM 749 C CA . GLN A 1 92 ? 17.637 6.318 4.910 1.00 84.44 92 GLN A CA 1
ATOM 750 C C . GLN A 1 92 ? 17.854 6.172 3.401 1.00 84.44 92 GLN A C 1
ATOM 752 O O . GLN A 1 92 ? 17.172 6.850 2.627 1.00 84.44 92 GLN A O 1
ATOM 757 N N . GLN A 1 93 ? 18.756 5.280 2.971 1.00 84.75 93 GLN A N 1
ATOM 758 C CA . GLN A 1 93 ? 18.975 5.012 1.542 1.00 84.75 93 GLN A CA 1
ATOM 759 C C . GLN A 1 93 ? 17.705 4.474 0.889 1.00 84.75 93 GLN A C 1
ATOM 761 O O . GLN A 1 93 ? 17.296 4.975 -0.158 1.00 84.75 93 GLN A O 1
ATOM 766 N N . TYR A 1 94 ? 17.037 3.531 1.552 1.00 87.88 94 TYR A N 1
ATOM 767 C CA . TYR A 1 94 ? 15.774 2.962 1.105 1.00 87.88 94 TYR A CA 1
ATOM 768 C C . TYR A 1 94 ? 14.718 4.055 0.875 1.00 87.88 94 TYR A C 1
ATOM 770 O O . TYR A 1 94 ? 14.117 4.135 -0.199 1.00 87.88 94 TYR A O 1
ATOM 778 N N . TYR A 1 95 ? 14.497 4.936 1.860 1.00 89.06 95 TYR A N 1
ATOM 779 C CA . TYR A 1 95 ? 13.524 6.026 1.743 1.00 89.06 95 TYR A CA 1
ATOM 780 C C . TYR A 1 95 ? 13.884 7.009 0.622 1.00 89.06 95 TYR A C 1
ATOM 782 O O . TYR A 1 95 ? 13.039 7.368 -0.201 1.00 89.06 95 TYR A O 1
ATOM 790 N N . GLU A 1 96 ? 15.140 7.448 0.575 1.00 88.94 96 GLU A N 1
ATOM 791 C CA . GLU A 1 96 ? 15.611 8.437 -0.390 1.00 88.94 96 GLU A CA 1
ATOM 792 C C . GLU A 1 96 ? 15.597 7.908 -1.830 1.00 88.94 96 GLU A C 1
ATOM 794 O O . GLU A 1 96 ? 15.264 8.658 -2.758 1.00 88.94 96 GLU A O 1
ATOM 799 N N . TYR A 1 97 ? 15.909 6.625 -2.023 1.00 91.56 97 TYR A N 1
ATOM 800 C CA . TYR A 1 97 ? 15.803 5.961 -3.316 1.00 91.56 97 TYR A CA 1
ATOM 801 C C . TYR A 1 97 ? 14.339 5.834 -3.747 1.00 91.56 97 TYR A C 1
ATOM 803 O O . TYR A 1 97 ? 13.985 6.301 -4.836 1.00 91.56 97 TYR A O 1
ATOM 811 N N . ALA A 1 98 ? 13.472 5.295 -2.875 1.00 92.69 98 ALA A N 1
ATOM 812 C CA . ALA A 1 98 ? 12.038 5.141 -3.138 1.00 92.69 98 ALA A CA 1
ATOM 813 C C . ALA A 1 98 ? 11.411 6.473 -3.566 1.00 92.69 98 ALA A C 1
ATOM 815 O O . ALA A 1 98 ? 10.764 6.568 -4.612 1.00 92.69 98 ALA A O 1
ATOM 816 N N . ARG A 1 99 ? 11.673 7.533 -2.791 1.00 92.75 99 ARG A N 1
ATOM 817 C CA . ARG A 1 99 ? 11.151 8.878 -3.045 1.00 92.75 99 ARG A CA 1
ATOM 818 C C . ARG A 1 99 ? 11.618 9.433 -4.391 1.00 92.75 99 ARG A C 1
ATOM 820 O O . ARG A 1 99 ? 10.815 10.010 -5.125 1.00 92.75 99 ARG A O 1
ATOM 827 N N . ARG A 1 100 ? 12.902 9.280 -4.743 1.00 93.19 100 ARG A N 1
ATOM 828 C CA . ARG A 1 100 ? 13.441 9.771 -6.026 1.00 93.19 100 ARG A CA 1
ATOM 829 C C . ARG A 1 100 ? 12.869 9.017 -7.217 1.00 93.19 100 ARG A C 1
ATOM 831 O O . ARG A 1 100 ? 12.432 9.664 -8.170 1.00 93.19 100 ARG A O 1
ATOM 838 N N . ALA A 1 101 ? 12.856 7.685 -7.163 1.00 94.25 101 ALA A N 1
ATOM 839 C CA . ALA A 1 101 ? 12.305 6.854 -8.228 1.00 94.25 101 ALA A CA 1
ATOM 840 C C . ALA A 1 101 ? 10.832 7.211 -8.476 1.00 94.25 101 ALA A C 1
ATOM 842 O O . ALA A 1 101 ? 10.444 7.516 -9.606 1.00 94.25 101 ALA A O 1
ATOM 843 N N . HIS A 1 102 ? 10.048 7.292 -7.398 1.00 95.88 102 HIS A N 1
ATOM 844 C CA . HIS A 1 102 ? 8.627 7.626 -7.423 1.00 95.88 102 HIS A CA 1
ATOM 845 C C . HIS A 1 102 ? 8.335 9.029 -7.970 1.00 95.88 102 HIS A C 1
ATOM 847 O O . HIS A 1 102 ? 7.514 9.183 -8.877 1.00 95.88 102 HIS A O 1
ATOM 853 N N . ASN A 1 103 ? 9.046 10.055 -7.495 1.00 94.88 103 ASN A N 1
ATOM 854 C CA . ASN A 1 103 ? 8.880 11.422 -7.995 1.00 94.88 103 ASN A CA 1
ATOM 855 C C . ASN A 1 103 ? 9.253 11.536 -9.477 1.00 94.88 103 ASN A C 1
ATOM 857 O O . ASN A 1 103 ? 8.563 12.213 -10.246 1.00 94.88 103 ASN A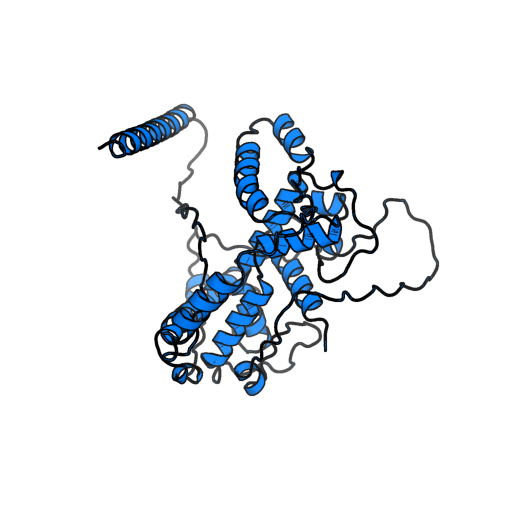 O 1
ATOM 861 N N . LYS A 1 104 ? 10.319 10.847 -9.902 1.00 94.94 104 LYS A N 1
ATOM 862 C CA . LYS A 1 104 ? 10.757 10.845 -11.299 1.00 94.94 104 LYS A CA 1
ATOM 863 C C . LYS A 1 104 ? 9.697 10.239 -12.214 1.00 94.94 104 LYS A C 1
ATOM 865 O O . LYS A 1 104 ? 9.345 10.871 -13.212 1.00 94.94 104 LYS A O 1
ATOM 870 N N . ILE A 1 105 ? 9.146 9.073 -11.865 1.00 94.81 105 ILE A N 1
ATOM 871 C CA . ILE A 1 105 ? 8.105 8.439 -12.683 1.00 94.81 105 ILE A CA 1
ATOM 872 C C . ILE A 1 105 ? 6.783 9.212 -12.648 1.00 94.81 105 ILE A C 1
ATOM 874 O O . ILE A 1 105 ? 6.131 9.329 -13.682 1.00 94.81 105 ILE A O 1
ATOM 878 N N . LYS A 1 106 ? 6.413 9.851 -11.529 1.00 93.62 106 LYS A N 1
ATOM 879 C CA . LYS A 1 106 ? 5.264 10.776 -11.499 1.00 93.62 106 LYS A CA 1
ATOM 880 C C . LYS A 1 106 ? 5.460 11.958 -12.449 1.00 93.62 106 LYS A C 1
ATOM 882 O O . LYS A 1 106 ? 4.544 12.307 -13.191 1.00 93.62 106 LYS A O 1
ATOM 887 N N . GLY A 1 107 ? 6.665 12.527 -12.489 1.00 91.50 107 GLY A N 1
ATOM 888 C CA . GLY A 1 107 ? 7.018 13.570 -13.451 1.00 91.50 107 GLY A CA 1
ATOM 889 C C . GLY A 1 107 ? 6.940 13.091 -14.904 1.00 91.50 107 GLY A C 1
ATOM 890 O O . GLY A 1 107 ? 6.436 13.811 -15.763 1.00 91.50 107 GLY A O 1
ATOM 891 N N . VAL A 1 108 ? 7.393 11.865 -15.187 1.00 90.69 108 VAL A N 1
ATOM 892 C CA . VAL A 1 108 ? 7.249 11.231 -16.509 1.00 90.69 108 VAL A CA 1
ATOM 893 C C . VAL A 1 108 ? 5.775 11.036 -16.864 1.00 90.69 108 VAL A C 1
ATOM 895 O O . VAL A 1 108 ? 5.370 11.486 -17.933 1.00 90.69 108 VAL A O 1
ATOM 898 N N . LYS A 1 109 ? 4.960 10.469 -15.963 1.00 90.19 109 LYS A N 1
ATOM 899 C CA . LYS A 1 109 ? 3.516 10.276 -16.161 1.00 90.19 109 LYS A CA 1
ATOM 900 C C . LYS A 1 109 ? 2.839 11.580 -16.569 1.00 90.19 109 LYS A C 1
ATOM 902 O O . LYS A 1 109 ? 2.152 11.607 -17.581 1.00 90.19 109 LYS A O 1
ATOM 907 N N . ASN A 1 110 ? 3.086 12.669 -15.844 1.00 86.25 110 ASN A N 1
ATOM 908 C CA . ASN A 1 110 ? 2.471 13.965 -16.143 1.00 86.25 110 ASN A CA 1
ATOM 909 C C . ASN A 1 110 ? 2.886 14.512 -17.521 1.00 86.25 110 ASN A C 1
ATOM 911 O O . ASN A 1 110 ? 2.085 15.144 -18.202 1.00 86.25 110 ASN A O 1
ATOM 915 N N . ARG A 1 111 ? 4.124 14.247 -17.962 1.00 83.75 111 ARG A N 1
ATOM 916 C CA . ARG A 1 111 ? 4.608 14.657 -19.291 1.00 83.75 111 ARG A CA 1
ATOM 917 C C . ARG A 1 111 ? 4.056 13.797 -20.428 1.00 83.75 111 ARG A C 1
ATOM 919 O O . ARG A 1 111 ? 3.817 14.337 -21.502 1.00 83.75 111 ARG A O 1
ATOM 926 N N . ILE A 1 112 ? 3.892 12.492 -20.207 1.00 81.38 112 ILE A N 1
ATOM 927 C CA . ILE A 1 112 ? 3.362 11.545 -21.201 1.00 81.38 112 ILE A CA 1
ATOM 928 C C . ILE A 1 112 ? 1.836 11.652 -21.294 1.00 81.38 112 ILE A C 1
ATOM 930 O O . ILE A 1 112 ? 1.287 11.623 -22.382 1.00 81.38 112 ILE A O 1
ATOM 934 N N . MET A 1 113 ? 1.121 11.894 -20.193 1.00 71.38 113 MET A N 1
ATOM 935 C CA . MET A 1 113 ? -0.319 12.180 -20.276 1.00 71.38 113 MET A CA 1
ATOM 936 C C . MET A 1 113 ? -0.621 13.440 -21.102 1.00 71.38 113 MET A C 1
ATOM 938 O O . MET A 1 113 ? -1.698 13.551 -21.672 1.00 71.38 113 MET A O 1
ATOM 942 N N . ALA A 1 114 ? 0.336 14.365 -21.209 1.00 65.31 114 ALA A N 1
ATOM 943 C CA . ALA A 1 114 ? 0.221 15.556 -22.044 1.00 65.31 114 ALA A CA 1
ATOM 944 C C . ALA A 1 114 ? 0.685 15.357 -23.506 1.00 65.31 114 ALA A C 1
ATOM 946 O O . ALA A 1 114 ? 0.472 16.250 -24.324 1.00 65.31 114 ALA A O 1
ATOM 947 N N . LYS A 1 115 ? 1.372 14.252 -23.844 1.00 58.31 115 LYS A N 1
ATOM 948 C CA . LYS A 1 115 ? 1.982 14.008 -25.167 1.00 58.31 115 LYS A CA 1
ATOM 949 C C . LYS A 1 115 ? 1.932 12.514 -25.508 1.00 58.31 115 LYS A C 1
ATOM 951 O O . LYS A 1 115 ? 2.509 11.731 -24.768 1.00 58.31 115 LYS A O 1
ATOM 956 N N . THR A 1 116 ? 1.295 12.168 -26.631 1.00 56.44 116 THR A N 1
ATOM 957 C CA . THR A 1 116 ? 1.086 10.832 -27.240 1.00 56.44 116 THR A CA 1
ATOM 958 C C . THR A 1 116 ? 2.025 9.702 -26.771 1.00 56.44 116 THR A C 1
ATOM 960 O O . THR A 1 116 ? 3.230 9.899 -26.630 1.00 56.44 116 THR A O 1
ATOM 963 N N . HIS A 1 117 ? 1.473 8.485 -26.620 1.00 67.44 117 HIS A N 1
ATOM 964 C CA . HIS A 1 117 ? 2.079 7.234 -26.104 1.00 67.44 117 HIS A CA 1
ATOM 965 C C . HIS A 1 117 ? 3.454 6.793 -26.662 1.00 67.44 117 HIS A C 1
ATOM 967 O O . HIS A 1 117 ? 4.024 5.813 -26.182 1.00 67.44 117 HIS A O 1
ATOM 973 N N . GLU A 1 118 ? 4.026 7.495 -27.637 1.00 71.75 118 GLU A N 1
ATOM 974 C CA . GLU A 1 118 ? 5.317 7.188 -28.266 1.00 71.75 118 GLU A CA 1
ATOM 975 C C . GLU A 1 118 ? 6.484 7.155 -27.263 1.00 71.75 118 GLU A C 1
ATOM 977 O O . GLU A 1 118 ? 7.407 6.357 -27.408 1.00 71.75 118 GLU A O 1
ATOM 982 N N . ARG A 1 119 ? 6.406 7.944 -26.184 1.00 82.50 119 ARG A N 1
ATOM 983 C CA . ARG A 1 119 ? 7.469 8.064 -25.165 1.00 82.50 119 ARG A CA 1
ATOM 984 C C . ARG A 1 119 ? 7.541 6.912 -24.162 1.00 82.50 119 ARG A C 1
ATOM 986 O O . ARG A 1 119 ? 8.405 6.916 -23.283 1.00 82.50 119 ARG A O 1
ATOM 993 N N . ASN A 1 120 ? 6.647 5.928 -24.256 1.00 87.25 120 ASN A N 1
ATOM 994 C CA . ASN A 1 120 ? 6.675 4.759 -23.375 1.00 87.25 120 ASN A CA 1
ATOM 995 C C . ASN A 1 120 ? 7.919 3.891 -23.616 1.00 87.25 120 ASN A C 1
ATOM 997 O O . ASN A 1 120 ? 8.422 3.279 -22.680 1.00 87.25 120 ASN A O 1
ATOM 1001 N N . LYS A 1 121 ? 8.438 3.864 -24.848 1.00 89.69 121 LYS A N 1
ATOM 1002 C CA . LYS A 1 121 ? 9.629 3.077 -25.204 1.00 89.69 121 LYS A CA 1
ATOM 1003 C C . LYS A 1 121 ? 10.943 3.763 -24.821 1.00 89.69 121 LYS A C 1
ATOM 1005 O O . LYS A 1 121 ? 11.990 3.123 -24.866 1.00 89.69 121 LYS A O 1
ATOM 1010 N N . ASP A 1 122 ? 10.900 5.039 -24.439 1.00 92.38 122 ASP A N 1
ATOM 1011 C CA . ASP A 1 122 ? 12.095 5.777 -24.037 1.00 92.38 122 ASP A CA 1
ATOM 1012 C C . ASP A 1 122 ? 12.715 5.145 -22.783 1.00 92.38 122 ASP A C 1
ATOM 1014 O O . ASP A 1 122 ? 12.010 4.745 -21.848 1.00 92.38 122 ASP A O 1
ATOM 1018 N N . LYS A 1 123 ? 14.051 5.110 -22.745 1.00 94.81 123 LYS A N 1
ATOM 1019 C CA . LYS A 1 123 ? 14.813 4.604 -21.601 1.00 94.81 123 LYS A CA 1
ATOM 1020 C C . LYS A 1 123 ? 14.500 5.420 -20.342 1.00 94.81 123 LYS A C 1
ATOM 1022 O O . LYS A 1 123 ? 14.648 6.645 -20.326 1.00 94.81 123 LYS A O 1
ATOM 1027 N N . PHE A 1 124 ? 14.140 4.732 -19.263 1.00 94.38 124 PHE A N 1
ATOM 1028 C CA . PHE A 1 124 ? 14.019 5.317 -17.935 1.00 94.38 124 PHE A CA 1
ATOM 1029 C C . PHE A 1 124 ? 15.331 5.117 -17.180 1.00 94.38 124 PHE A C 1
ATOM 1031 O O . PHE A 1 124 ? 15.745 3.999 -16.898 1.00 94.38 124 PHE A O 1
ATOM 1038 N N . SER A 1 125 ? 15.997 6.210 -16.813 1.00 91.94 125 SER A N 1
ATOM 1039 C CA . SER A 1 125 ? 17.161 6.130 -15.928 1.00 91.94 125 SER A CA 1
ATOM 1040 C C . SER A 1 125 ? 16.723 6.035 -14.466 1.00 91.94 125 SER A C 1
ATOM 1042 O O . SER A 1 125 ? 15.919 6.843 -13.999 1.00 91.94 125 SER A O 1
ATOM 1044 N N . LEU A 1 126 ? 17.276 5.095 -13.709 1.00 91.94 126 LEU A N 1
ATOM 1045 C CA . LEU A 1 126 ? 17.084 5.045 -12.260 1.00 91.94 126 LEU A CA 1
ATOM 1046 C C . LEU A 1 126 ? 17.814 6.202 -11.544 1.00 91.94 126 LEU A C 1
ATOM 1048 O O . LEU A 1 126 ? 18.627 6.898 -12.163 1.00 91.94 126 LEU A O 1
ATOM 1052 N N . PRO A 1 127 ? 17.482 6.491 -10.271 1.00 90.31 127 PRO A N 1
ATOM 1053 C CA . PRO A 1 127 ? 18.243 7.435 -9.453 1.00 90.31 127 PRO A CA 1
ATOM 1054 C C . PRO A 1 127 ? 19.728 7.047 -9.344 1.00 90.31 127 PRO A C 1
ATOM 1056 O O . PRO A 1 127 ? 20.046 5.874 -9.177 1.00 90.31 127 PRO A O 1
ATOM 1059 N N . ASP A 1 128 ? 20.626 8.036 -9.403 1.00 85.06 128 ASP A N 1
ATOM 1060 C CA . ASP A 1 128 ? 22.071 7.817 -9.251 1.00 85.06 128 ASP A CA 1
ATOM 1061 C C . ASP A 1 128 ? 22.429 7.454 -7.802 1.00 85.06 128 ASP A C 1
ATOM 1063 O O . ASP A 1 128 ? 22.183 8.221 -6.864 1.00 85.06 128 ASP A O 1
ATOM 1067 N N . ILE A 1 129 ? 23.046 6.285 -7.647 1.00 82.94 129 ILE A N 1
ATOM 1068 C CA . ILE A 1 129 ? 23.476 5.694 -6.377 1.00 82.94 129 ILE A CA 1
ATOM 1069 C C . ILE A 1 129 ? 24.589 6.534 -5.740 1.00 82.94 129 ILE A C 1
ATOM 1071 O O . ILE A 1 129 ? 24.588 6.764 -4.531 1.00 82.94 129 ILE A O 1
ATOM 1075 N N . SER A 1 130 ? 25.497 7.080 -6.553 1.00 80.19 130 SER A N 1
ATOM 1076 C CA . SER A 1 130 ? 26.655 7.861 -6.095 1.00 80.19 130 SER A CA 1
ATOM 1077 C C . SER A 1 130 ? 26.229 9.108 -5.321 1.00 80.19 130 SER A C 1
ATOM 1079 O O . SER A 1 130 ? 26.895 9.547 -4.382 1.00 80.19 130 SER A O 1
ATOM 1081 N N . PHE A 1 131 ? 25.096 9.691 -5.711 1.00 75.62 131 PHE A N 1
ATOM 1082 C CA . PHE A 1 131 ? 24.500 10.830 -5.028 1.00 75.62 131 PHE A CA 1
ATOM 1083 C C . PHE A 1 131 ? 23.851 10.437 -3.694 1.00 75.62 131 PHE A C 1
ATOM 1085 O O . PHE A 1 131 ? 23.923 11.199 -2.731 1.00 75.62 131 PHE A O 1
ATOM 1092 N N . LEU A 1 132 ? 23.256 9.245 -3.609 1.00 75.56 132 LEU A N 1
ATOM 1093 C CA . LEU A 1 132 ? 22.630 8.743 -2.383 1.00 75.56 132 LEU A CA 1
ATOM 1094 C C . LEU A 1 132 ? 23.660 8.459 -1.298 1.00 75.56 132 LEU A C 1
ATOM 1096 O O . LEU A 1 132 ? 23.484 8.921 -0.174 1.00 75.56 132 LEU A O 1
ATOM 1100 N N . VAL A 1 133 ? 24.763 7.799 -1.662 1.00 74.44 133 VAL A N 1
ATOM 1101 C CA . VAL A 1 133 ? 25.875 7.516 -0.742 1.00 74.44 133 VAL A CA 1
ATOM 1102 C C . VAL A 1 133 ? 26.439 8.813 -0.153 1.00 74.44 133 VAL A C 1
ATOM 1104 O O . VAL A 1 133 ? 26.692 8.890 1.047 1.00 74.44 133 VAL A O 1
ATOM 1107 N N . LYS A 1 134 ? 26.562 9.875 -0.964 1.00 76.25 134 LYS A N 1
ATOM 1108 C CA . LYS A 1 134 ? 27.008 11.201 -0.497 1.00 76.25 134 LYS A CA 1
ATOM 1109 C C . LYS A 1 134 ? 26.028 11.858 0.477 1.00 76.25 134 LYS A C 1
ATOM 1111 O O . LYS A 1 134 ? 26.462 12.507 1.422 1.00 76.25 134 LYS A O 1
ATOM 1116 N N . ILE A 1 135 ? 24.720 11.709 0.258 1.00 70.75 135 ILE A N 1
ATOM 1117 C CA . ILE A 1 135 ? 23.697 12.254 1.166 1.00 70.75 135 ILE A CA 1
ATOM 1118 C C . ILE A 1 135 ? 23.710 11.519 2.503 1.00 70.75 135 ILE A C 1
ATOM 1120 O O . ILE A 1 135 ? 23.584 12.161 3.540 1.00 70.75 135 ILE A O 1
ATOM 1124 N N . THR A 1 136 ? 23.856 10.194 2.490 1.00 67.31 136 THR A N 1
ATOM 1125 C CA . THR A 1 136 ? 23.893 9.408 3.728 1.00 67.31 136 THR A CA 1
ATOM 1126 C C . THR A 1 136 ? 25.204 9.562 4.487 1.00 67.31 136 THR A C 1
ATOM 1128 O O . THR A 1 136 ? 25.193 9.482 5.703 1.00 67.31 136 THR A O 1
ATOM 1131 N N . ALA A 1 137 ? 26.320 9.827 3.801 1.00 67.00 137 ALA A N 1
ATOM 1132 C CA . ALA A 1 137 ? 27.605 10.093 4.450 1.00 67.00 137 ALA A CA 1
ATOM 1133 C C . ALA A 1 137 ? 27.654 11.461 5.158 1.00 67.00 137 ALA A C 1
ATOM 1135 O O . ALA A 1 137 ? 28.373 11.623 6.139 1.00 67.00 137 ALA A O 1
ATOM 1136 N N . ASN A 1 138 ? 26.882 12.440 4.679 1.00 61.66 138 ASN A N 1
ATOM 1137 C CA . ASN A 1 138 ? 26.798 13.780 5.257 1.00 61.66 138 ASN A CA 1
ATOM 1138 C C . ASN A 1 138 ? 25.554 13.911 6.149 1.00 61.66 138 ASN A C 1
ATOM 1140 O O . ASN A 1 138 ? 24.731 14.796 5.898 1.00 61.66 138 ASN A O 1
ATOM 1144 N N . GLU A 1 139 ? 25.389 13.023 7.140 1.00 57.97 139 GLU A N 1
ATOM 1145 C CA . GLU A 1 139 ? 24.282 13.068 8.109 1.00 57.97 139 GLU A CA 1
ATOM 1146 C C . GLU A 1 139 ? 24.124 14.486 8.674 1.00 57.97 139 GLU A C 1
ATOM 1148 O O . GLU A 1 139 ? 24.868 14.926 9.549 1.00 57.97 139 GLU A O 1
ATOM 1153 N N . GLN A 1 140 ? 23.156 15.235 8.148 1.00 55.97 140 GLN A N 1
ATOM 1154 C CA . GLN A 1 140 ? 22.774 16.499 8.749 1.00 55.97 140 GLN A CA 1
ATOM 1155 C C . GLN A 1 140 ? 21.798 16.196 9.885 1.00 55.97 140 GLN A C 1
ATO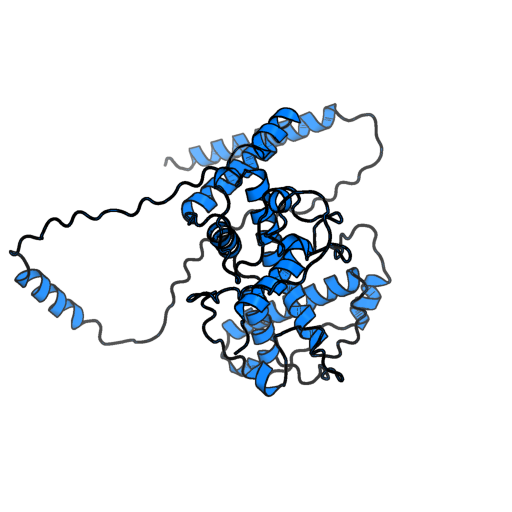M 1157 O O . GLN A 1 140 ? 20.738 15.611 9.621 1.00 55.97 140 GLN A O 1
ATOM 1162 N N . PRO A 1 141 ? 22.122 16.575 11.133 1.00 45.59 141 PRO A N 1
ATOM 1163 C CA . PRO A 1 141 ? 21.205 16.397 12.246 1.00 45.59 141 PRO A CA 1
ATOM 1164 C C . PRO A 1 141 ? 19.927 17.199 11.964 1.00 45.59 141 PRO A C 1
ATOM 1166 O O . PRO A 1 141 ? 19.990 18.401 11.728 1.00 45.59 141 PRO A O 1
ATOM 1169 N N . GLY A 1 142 ? 18.773 16.521 11.931 1.00 57.38 142 GLY A N 1
ATOM 1170 C CA . GLY A 1 142 ? 17.456 17.159 11.774 1.00 57.38 142 GLY A CA 1
ATOM 1171 C C . GLY A 1 142 ? 16.524 16.547 10.722 1.00 57.38 142 GLY A C 1
ATOM 1172 O O . GLY A 1 142 ? 15.318 16.771 10.789 1.00 57.38 142 GLY A O 1
ATOM 1173 N N . ARG A 1 143 ? 17.009 15.729 9.774 1.00 64.81 143 ARG A N 1
ATOM 1174 C CA . ARG A 1 143 ? 16.106 15.056 8.815 1.00 64.81 143 ARG A CA 1
ATOM 1175 C C . ARG A 1 143 ? 15.469 13.803 9.421 1.00 64.81 143 ARG A C 1
ATOM 1177 O O . ARG A 1 143 ? 16.157 12.827 9.704 1.00 64.81 143 ARG A O 1
ATOM 1184 N N . TYR A 1 144 ? 14.143 13.817 9.566 1.00 68.56 144 TYR A N 1
ATOM 1185 C CA . TYR A 1 144 ? 13.362 12.641 9.950 1.00 68.56 144 TYR A CA 1
ATOM 1186 C C . TYR A 1 144 ? 13.178 11.688 8.762 1.00 68.56 144 TYR A C 1
ATOM 1188 O O . TYR A 1 144 ? 12.704 12.088 7.696 1.00 68.56 144 TYR A O 1
ATOM 1196 N N . TYR A 1 145 ? 13.500 10.412 8.975 1.00 73.62 145 TYR A N 1
ATOM 1197 C CA . TYR A 1 145 ? 13.236 9.329 8.031 1.00 73.62 145 TYR A CA 1
ATOM 1198 C C . TYR A 1 145 ? 12.298 8.308 8.678 1.00 73.62 145 TYR A C 1
ATOM 1200 O O . TYR A 1 145 ? 12.573 7.867 9.800 1.00 73.62 145 TYR A O 1
ATOM 1208 N N . PRO A 1 146 ? 11.208 7.901 8.000 1.00 75.56 146 PRO A N 1
ATOM 1209 C CA . PRO A 1 146 ? 10.338 6.853 8.514 1.00 75.56 146 PRO A CA 1
ATOM 1210 C C . PRO A 1 146 ? 11.117 5.539 8.631 1.00 75.56 146 PRO A C 1
ATOM 1212 O O . PRO A 1 146 ? 11.461 4.926 7.617 1.00 75.56 146 PRO A O 1
ATOM 1215 N N . LYS A 1 147 ? 11.390 5.107 9.865 1.00 74.38 147 LYS A N 1
ATOM 1216 C CA . LYS A 1 147 ? 11.991 3.797 10.132 1.00 74.38 147 LYS A CA 1
ATOM 1217 C C . LYS A 1 147 ? 11.020 2.698 9.729 1.00 74.38 147 LYS A C 1
ATOM 1219 O O . LYS A 1 147 ? 9.814 2.818 9.956 1.00 74.38 147 LYS A O 1
ATOM 1224 N N . ARG A 1 148 ? 11.538 1.623 9.137 1.00 75.06 148 ARG A N 1
ATOM 1225 C CA . ARG A 1 148 ? 10.724 0.437 8.860 1.00 75.06 148 ARG A CA 1
ATOM 1226 C C . ARG A 1 148 ? 10.590 -0.371 10.135 1.00 75.06 148 ARG A C 1
ATOM 1228 O O . ARG A 1 148 ? 11.594 -0.756 10.731 1.00 75.06 148 ARG A O 1
ATOM 1235 N N . ASN A 1 149 ? 9.360 -0.684 10.527 1.00 73.88 149 ASN A N 1
ATOM 1236 C CA . ASN A 1 149 ? 9.172 -1.673 11.572 1.00 73.88 149 ASN A CA 1
ATOM 1237 C C . ASN A 1 149 ? 9.493 -3.076 11.022 1.00 73.88 149 ASN A C 1
ATOM 1239 O O . ASN A 1 149 ? 8.710 -3.644 10.265 1.00 73.88 149 ASN A O 1
ATOM 1243 N N . LYS A 1 150 ? 10.672 -3.607 11.381 1.00 72.25 150 LYS A N 1
ATOM 1244 C CA . LYS A 1 150 ? 11.133 -4.956 11.001 1.00 72.25 150 LYS A CA 1
ATOM 1245 C C . LYS A 1 150 ? 10.656 -6.054 11.972 1.00 72.25 150 LYS A C 1
ATOM 1247 O O . LYS A 1 150 ? 10.901 -7.223 11.707 1.00 72.25 150 LYS A O 1
ATOM 1252 N N . MET A 1 151 ? 10.028 -5.692 13.097 1.00 65.56 151 MET A N 1
ATOM 1253 C CA . MET A 1 151 ? 9.735 -6.601 14.220 1.00 65.56 151 MET A CA 1
ATOM 1254 C C . MET A 1 151 ? 8.239 -6.824 14.480 1.00 65.56 151 MET A C 1
ATOM 1256 O O . MET A 1 151 ? 7.899 -7.572 15.392 1.00 65.56 151 MET A O 1
ATOM 1260 N N . VAL A 1 152 ? 7.343 -6.187 13.721 1.00 77.81 152 VAL A N 1
ATOM 1261 C CA . VAL A 1 152 ? 5.898 -6.387 13.900 1.00 77.81 152 VAL A CA 1
ATOM 1262 C C . VAL A 1 152 ? 5.489 -7.786 13.468 1.00 77.81 152 VAL A C 1
ATOM 1264 O O . VAL A 1 152 ? 5.680 -8.178 12.314 1.00 77.81 152 VAL A O 1
ATOM 1267 N N . ASP A 1 153 ? 4.844 -8.498 14.388 1.00 78.44 153 ASP A N 1
ATOM 1268 C CA . ASP A 1 153 ? 4.159 -9.739 14.075 1.00 78.44 153 ASP A CA 1
ATOM 1269 C C . ASP A 1 153 ? 2.876 -9.429 13.293 1.00 78.44 153 ASP A C 1
ATOM 1271 O O . ASP A 1 153 ? 1.896 -8.918 13.828 1.00 78.44 153 ASP A O 1
ATOM 1275 N N . THR A 1 154 ? 2.885 -9.710 11.991 1.00 82.94 154 THR A N 1
ATOM 1276 C CA . THR A 1 154 ? 1.705 -9.535 11.128 1.00 82.94 154 THR A CA 1
ATOM 1277 C C . THR A 1 154 ? 0.741 -10.717 11.195 1.00 82.94 154 THR A C 1
ATOM 1279 O O . THR A 1 154 ? -0.392 -10.587 10.731 1.00 82.94 154 THR A O 1
ATOM 1282 N N . SER A 1 155 ? 1.140 -11.848 11.793 1.00 84.06 155 SER A N 1
ATOM 1283 C CA . SER A 1 155 ? 0.293 -13.043 11.886 1.00 84.06 155 SER A CA 1
ATOM 1284 C C . SER A 1 155 ? -0.948 -12.809 12.753 1.00 84.06 155 SER A C 1
ATOM 1286 O O . SER A 1 155 ? -2.017 -13.350 12.471 1.00 84.06 155 SER A O 1
ATOM 1288 N N . VAL A 1 156 ? -0.857 -11.908 13.737 1.00 83.19 156 VAL A N 1
ATOM 1289 C CA . VAL A 1 156 ? -1.990 -11.513 14.593 1.00 83.19 156 VAL A CA 1
ATOM 1290 C C . VAL A 1 156 ? -3.112 -10.810 13.824 1.00 83.19 156 VAL A C 1
ATOM 1292 O O . VAL A 1 156 ? -4.234 -10.738 14.314 1.00 83.19 156 VAL A O 1
ATOM 1295 N N . LEU A 1 157 ? -2.830 -10.300 12.620 1.00 85.44 157 LEU A N 1
ATOM 1296 C CA . LEU A 1 157 ? -3.789 -9.555 11.803 1.00 85.44 157 LEU A CA 1
ATOM 1297 C C . LEU A 1 157 ? -4.611 -10.447 10.866 1.00 85.44 157 LEU A C 1
ATOM 1299 O O . LEU A 1 157 ? -5.536 -9.949 10.228 1.00 85.44 157 LEU A O 1
ATOM 1303 N N . THR A 1 158 ? -4.290 -11.738 10.771 1.00 81.19 158 THR A N 1
ATOM 1304 C CA . THR A 1 158 ? -5.008 -12.719 9.938 1.00 81.19 158 THR A CA 1
ATOM 1305 C C . THR A 1 158 ? -5.575 -13.893 10.742 1.00 81.19 158 THR A C 1
ATOM 1307 O O . THR A 1 158 ? -6.375 -14.668 10.221 1.00 81.19 158 THR A O 1
ATOM 1310 N N . ASP A 1 159 ? -5.228 -14.010 12.029 1.00 66.75 159 ASP A N 1
ATOM 1311 C CA . ASP A 1 159 ? -5.667 -15.081 12.934 1.00 66.75 159 ASP A CA 1
ATOM 1312 C C . ASP A 1 159 ? -6.956 -14.711 13.691 1.00 66.75 159 ASP A C 1
ATOM 1314 O O . ASP A 1 159 ? -7.046 -14.752 14.921 1.00 66.75 159 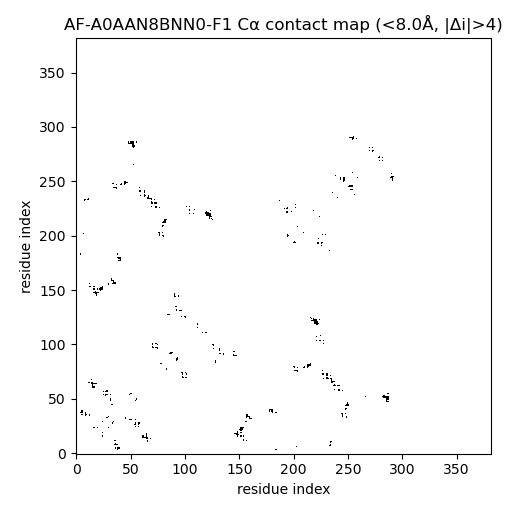ASP A O 1
ATOM 1318 N N . GLY A 1 160 ? -8.002 -14.354 12.944 1.00 54.84 160 GLY A N 1
ATOM 1319 C CA . GLY A 1 160 ? -9.314 -13.988 13.487 1.00 54.84 160 GLY A CA 1
ATOM 1320 C C . GLY A 1 160 ? -10.044 -15.099 14.265 1.00 54.84 160 GLY A C 1
ATOM 1321 O O . GLY A 1 160 ? -11.219 -14.924 14.596 1.00 54.84 160 GLY A O 1
ATOM 1322 N N . SER A 1 161 ? -9.394 -16.242 14.523 1.00 48.75 161 SER A N 1
ATOM 1323 C CA . SER A 1 161 ? -9.979 -17.457 15.094 1.00 48.75 161 SER A CA 1
ATOM 1324 C C . SER A 1 161 ? -9.432 -17.859 16.474 1.00 48.75 161 SER A C 1
ATOM 1326 O O . SER A 1 161 ? -9.877 -18.888 16.999 1.00 48.75 161 SER A O 1
ATOM 1328 N N . ARG A 1 162 ? -8.536 -17.093 17.118 1.00 45.59 162 ARG A N 1
ATOM 1329 C CA . ARG A 1 162 ? -8.156 -17.387 18.514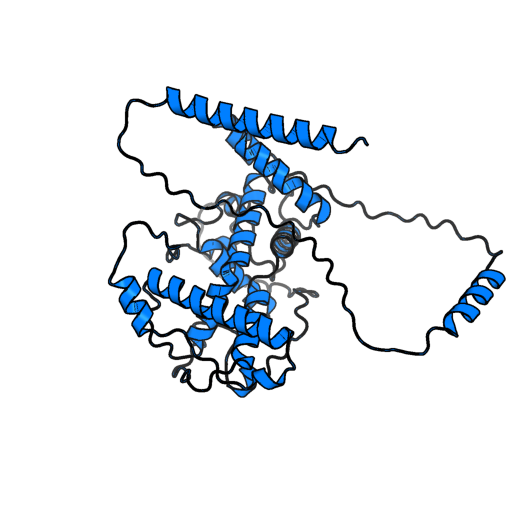 1.00 45.59 162 ARG A CA 1
ATOM 1330 C C . ARG A 1 162 ? -9.313 -17.109 19.468 1.00 45.59 162 ARG A C 1
ATOM 1332 O O . ARG A 1 162 ? -9.505 -16.003 19.962 1.00 45.59 162 ARG A O 1
ATOM 1339 N N . LYS A 1 163 ? -10.074 -18.163 19.761 1.00 38.62 163 LYS A N 1
ATOM 1340 C CA . LYS A 1 163 ? -10.896 -18.244 20.966 1.00 38.62 163 LYS A CA 1
ATOM 1341 C C . LYS A 1 163 ? -9.966 -18.154 22.175 1.00 38.62 163 LYS A C 1
ATOM 1343 O O . LYS A 1 163 ? -9.044 -18.949 22.320 1.00 38.62 163 LYS A O 1
ATOM 1348 N N . THR A 1 164 ? -10.227 -17.193 23.045 1.00 35.91 164 THR A N 1
ATOM 1349 C CA . THR A 1 164 ? -9.737 -17.154 24.420 1.00 35.91 164 THR A CA 1
ATOM 1350 C C . THR A 1 164 ? -10.213 -18.398 25.178 1.00 35.91 164 THR A C 1
ATOM 1352 O O . THR A 1 164 ? -11.392 -18.491 25.505 1.00 35.91 164 THR A O 1
ATOM 1355 N N . ALA A 1 165 ? -9.313 -19.351 25.440 1.00 32.47 165 ALA A N 1
ATOM 1356 C CA . ALA A 1 165 ? -9.314 -20.253 26.601 1.00 32.47 165 ALA A CA 1
ATOM 1357 C C . ALA A 1 165 ? -8.015 -21.091 26.636 1.00 32.47 165 ALA A C 1
ATOM 1359 O O . ALA A 1 165 ? -7.454 -21.429 25.601 1.00 32.47 165 ALA A O 1
ATOM 1360 N N . GLU A 1 166 ? -7.567 -21.377 27.854 1.00 29.53 166 GLU A N 1
ATOM 1361 C CA . GLU A 1 166 ? -6.375 -22.102 28.327 1.00 29.53 166 GLU A CA 1
ATOM 1362 C C . GLU A 1 166 ? -6.014 -23.461 27.667 1.00 29.53 166 GLU A C 1
ATOM 1364 O O . GLU A 1 166 ? -6.812 -24.039 26.929 1.00 29.53 166 GLU A O 1
ATOM 1369 N N . PRO A 1 167 ? -4.794 -23.998 27.923 1.00 34.62 167 PRO A N 1
ATOM 1370 C CA . PRO A 1 167 ? -4.193 -25.045 27.105 1.00 34.62 167 PRO A CA 1
ATOM 1371 C C . PRO A 1 167 ? -4.690 -26.444 27.477 1.00 34.62 167 PRO A C 1
ATOM 1373 O O . PRO A 1 167 ? -4.506 -26.895 28.608 1.00 34.62 167 PRO A O 1
ATOM 1376 N N . GLN A 1 168 ? -5.190 -27.194 26.492 1.00 32.75 168 GLN A N 1
ATOM 1377 C CA . GLN A 1 168 ? -5.216 -28.655 26.554 1.00 32.75 168 GLN A CA 1
ATOM 1378 C C . GLN A 1 168 ? -4.760 -29.295 25.237 1.00 32.75 168 GLN A C 1
ATOM 1380 O O . GLN A 1 168 ? -4.991 -28.796 24.140 1.00 32.75 168 GLN A O 1
ATOM 1385 N N . LYS A 1 169 ? -4.024 -30.389 25.433 1.00 29.06 169 LYS A N 1
ATOM 1386 C CA . LYS A 1 169 ? -3.309 -31.244 24.484 1.00 29.06 169 LYS A CA 1
ATOM 1387 C C . LYS A 1 169 ? -4.165 -31.773 23.325 1.00 29.06 169 LYS A C 1
ATOM 1389 O O . LYS A 1 169 ? -5.286 -32.202 23.543 1.00 29.06 169 LYS A O 1
ATOM 1394 N N . THR A 1 170 ? -3.494 -31.857 22.171 1.00 28.47 170 THR A N 1
ATOM 1395 C CA . THR A 1 170 ? -3.549 -32.910 21.136 1.00 28.47 170 THR A CA 1
ATOM 1396 C C . THR A 1 170 ? -4.926 -33.352 20.628 1.00 28.47 170 THR A C 1
ATOM 1398 O O . THR A 1 170 ? -5.628 -34.074 21.315 1.00 28.47 170 THR A O 1
ATOM 1401 N N . GLU A 1 171 ? -5.232 -33.062 19.360 1.00 26.08 171 GLU A N 1
ATOM 1402 C CA . GLU A 1 171 ? -5.316 -34.077 18.292 1.00 26.08 171 GLU A CA 1
ATOM 1403 C C . GLU A 1 171 ? -5.604 -33.429 16.930 1.00 26.08 171 GLU A C 1
ATOM 1405 O O . GLU A 1 171 ? -6.213 -32.367 16.815 1.00 26.08 171 GLU A O 1
ATOM 1410 N N . ILE A 1 172 ? -5.058 -34.063 15.897 1.00 40.81 172 ILE A N 1
ATOM 1411 C CA . ILE A 1 172 ? -5.089 -33.667 14.491 1.00 40.81 172 ILE A CA 1
ATOM 1412 C C . ILE A 1 172 ? -6.546 -33.648 14.020 1.00 40.81 172 ILE A C 1
ATOM 1414 O O . ILE A 1 172 ? -7.194 -34.688 14.004 1.00 40.81 172 ILE A O 1
ATOM 1418 N N . SER A 1 173 ? -7.054 -32.491 13.594 1.00 27.17 173 SER A N 1
ATOM 1419 C CA . SER A 1 173 ? -8.318 -32.432 12.860 1.00 27.17 173 SER A CA 1
ATOM 1420 C C . SER A 1 173 ? -8.282 -31.326 11.813 1.00 27.17 173 SER A C 1
ATOM 1422 O O . SER A 1 173 ? -8.331 -30.139 12.121 1.00 27.17 173 SER A O 1
ATOM 1424 N N . GLU A 1 174 ? -8.143 -31.787 10.573 1.00 27.52 174 GLU A N 1
ATOM 1425 C CA . GLU A 1 174 ? -8.592 -31.214 9.303 1.00 27.52 174 GLU A CA 1
ATOM 1426 C C . GLU A 1 174 ? -9.046 -29.747 9.327 1.00 27.52 174 GLU A C 1
ATOM 1428 O O . GLU A 1 174 ? -10.136 -29.397 9.781 1.00 27.52 174 GLU A O 1
ATOM 1433 N N . VAL A 1 175 ? -8.210 -28.892 8.734 1.00 28.80 175 VAL A N 1
ATOM 1434 C CA . VAL A 1 175 ? -8.545 -27.511 8.378 1.00 28.80 175 VAL A CA 1
ATOM 1435 C C . VAL A 1 175 ? -9.722 -27.537 7.389 1.00 28.80 175 VAL A C 1
ATOM 1437 O O . VAL A 1 175 ? -9.559 -28.039 6.275 1.00 28.80 175 VAL A O 1
ATOM 1440 N N . PRO A 1 176 ? -10.914 -27.008 7.728 1.00 32.84 176 PRO A N 1
ATOM 1441 C CA . PRO A 1 176 ? -12.025 -27.001 6.791 1.00 32.84 176 PRO A CA 1
ATOM 1442 C C . PRO A 1 176 ? -11.786 -25.918 5.728 1.00 32.84 176 PRO A C 1
ATOM 1444 O O . PRO A 1 176 ? -11.354 -24.812 6.066 1.00 32.84 176 PRO A O 1
ATOM 1447 N N . PRO A 1 177 ? -12.107 -26.178 4.449 1.00 32.41 177 PRO A N 1
ATOM 1448 C CA . PRO A 1 177 ? -11.746 -25.287 3.357 1.00 32.41 177 PRO A CA 1
ATOM 1449 C C . PRO A 1 177 ? -12.460 -23.939 3.514 1.00 32.41 177 PRO A C 1
ATOM 1451 O O . PRO A 1 177 ? -13.689 -23.868 3.629 1.00 32.41 177 PRO A O 1
ATOM 1454 N N . MET A 1 178 ? -11.686 -22.852 3.538 1.00 35.66 178 MET A N 1
ATOM 1455 C CA . MET A 1 178 ? -12.217 -21.496 3.408 1.00 35.66 178 MET A CA 1
ATOM 1456 C C . MET A 1 178 ? -12.865 -21.358 2.030 1.00 35.66 178 MET A C 1
ATOM 1458 O O . MET A 1 178 ? -12.246 -21.623 0.998 1.00 35.66 178 MET A O 1
ATOM 1462 N N . MET A 1 179 ? -14.145 -20.986 2.013 1.00 40.81 179 MET A N 1
ATOM 1463 C CA . MET A 1 179 ? -14.881 -20.792 0.770 1.00 40.81 179 MET A CA 1
ATOM 1464 C C . MET A 1 179 ? -14.394 -19.514 0.081 1.00 40.81 179 MET A C 1
ATOM 1466 O O . MET A 1 179 ? -14.370 -18.437 0.673 1.00 40.81 179 MET A O 1
ATOM 1470 N N . LYS A 1 180 ? -13.998 -19.652 -1.187 1.00 49.25 180 LYS A N 1
ATOM 1471 C CA . LYS A 1 180 ? -13.560 -18.549 -2.048 1.00 49.25 180 LYS A CA 1
ATOM 1472 C C . LYS A 1 180 ? -14.749 -17.641 -2.366 1.00 49.25 180 LYS A C 1
ATOM 1474 O O . LYS A 1 180 ? -15.818 -18.120 -2.744 1.00 49.25 180 LYS A O 1
ATOM 1479 N N . ARG A 1 181 ? -14.555 -16.330 -2.231 1.00 45.41 181 ARG A N 1
ATOM 1480 C CA . ARG A 1 181 ? -15.606 -15.329 -2.435 1.00 45.41 181 ARG A CA 1
ATOM 1481 C C . ARG A 1 181 ? -15.946 -15.155 -3.924 1.00 45.41 181 ARG A C 1
ATOM 1483 O O . ARG A 1 181 ? -15.046 -14.874 -4.716 1.00 45.41 181 ARG A O 1
ATOM 1490 N N . PRO A 1 182 ? -17.228 -15.188 -4.323 1.00 33.09 182 PRO A N 1
ATOM 1491 C CA . PRO A 1 182 ? -17.669 -14.662 -5.608 1.00 33.09 182 PRO A CA 1
ATOM 1492 C C . PRO A 1 182 ? -17.832 -13.139 -5.485 1.00 33.09 182 PRO A C 1
ATOM 1494 O O . PRO A 1 182 ? -18.739 -12.653 -4.810 1.00 33.09 182 PRO A O 1
ATOM 1497 N N . GLY A 1 183 ? -16.946 -12.371 -6.122 1.00 43.44 183 GLY A N 1
ATOM 1498 C CA . GLY A 1 183 ? -17.006 -10.901 -6.124 1.00 43.44 183 GLY A CA 1
ATOM 1499 C C . GLY A 1 183 ? -15.956 -10.219 -5.251 1.00 43.44 183 GLY A C 1
ATOM 1500 O O . GLY A 1 183 ? -16.276 -9.244 -4.570 1.00 43.44 183 GLY A O 1
ATOM 1501 N N . GLY A 1 184 ? -14.726 -10.739 -5.277 1.00 44.41 184 GLY A N 1
ATOM 1502 C CA . GLY A 1 184 ? -13.536 -10.053 -4.782 1.00 44.41 184 GLY A CA 1
ATOM 1503 C C . GLY A 1 184 ? -13.298 -8.690 -5.449 1.00 44.41 184 GLY A C 1
ATOM 1504 O O . GLY A 1 184 ? -14.137 -8.208 -6.224 1.00 44.41 184 GLY A O 1
ATOM 1505 N N . LEU A 1 185 ? -12.194 -8.030 -5.093 1.00 48.06 185 LEU A N 1
ATOM 1506 C CA . LEU A 1 185 ? -11.836 -6.719 -5.628 1.00 48.06 185 LEU A CA 1
ATOM 1507 C C . LEU A 1 185 ? -11.931 -6.831 -7.156 1.00 48.06 185 LEU A C 1
ATOM 1509 O O . LEU A 1 185 ? -11.259 -7.652 -7.773 1.00 48.06 185 LEU A O 1
ATOM 1513 N N . ARG A 1 186 ? -12.825 -6.065 -7.797 1.00 42.22 186 ARG A N 1
ATOM 1514 C CA . ARG A 1 186 ? -12.936 -6.062 -9.264 1.00 42.22 186 ARG A CA 1
ATOM 1515 C C . ARG A 1 186 ? -11.730 -5.320 -9.839 1.00 42.22 186 ARG A C 1
ATOM 1517 O O . ARG A 1 186 ? -11.878 -4.254 -10.433 1.00 42.22 186 ARG A O 1
ATOM 1524 N N . VAL A 1 187 ? -10.532 -5.870 -9.651 1.00 49.16 187 VAL A N 1
ATOM 1525 C CA . VAL A 1 187 ? -9.379 -5.558 -10.477 1.00 49.16 187 VAL A CA 1
ATOM 1526 C C . VAL A 1 187 ? -9.784 -6.062 -11.855 1.00 49.16 187 VAL A C 1
ATOM 1528 O O . VAL A 1 187 ? -9.774 -7.261 -12.123 1.00 49.16 187 VAL A O 1
ATOM 1531 N N . LYS A 1 188 ? -10.272 -5.157 -12.719 1.00 51.16 188 LYS A N 1
ATOM 1532 C CA . LYS A 1 188 ? -10.340 -5.447 -14.158 1.00 51.16 188 LYS A CA 1
ATOM 1533 C C . LYS A 1 188 ? -8.987 -6.052 -14.517 1.00 51.16 188 LYS A C 1
ATOM 1535 O O . LYS A 1 188 ? -7.993 -5.495 -14.065 1.00 51.16 188 LYS A O 1
ATOM 1540 N N . ALA A 1 189 ? -8.957 -7.160 -15.257 1.00 54.72 189 ALA A N 1
ATOM 1541 C CA . ALA A 1 189 ? -7.710 -7.756 -15.720 1.00 54.72 189 ALA A CA 1
ATOM 1542 C C . ALA A 1 189 ? -6.919 -6.674 -16.470 1.00 54.72 189 ALA A C 1
ATOM 1544 O O . ALA A 1 189 ? -7.232 -6.342 -17.612 1.00 54.72 189 ALA A O 1
ATOM 1545 N N . ARG A 1 190 ? -5.998 -6.018 -15.763 1.00 68.81 190 ARG A N 1
ATOM 1546 C CA . ARG A 1 190 ? -5.107 -5.015 -16.321 1.00 68.81 190 ARG A CA 1
ATOM 1547 C C . ARG A 1 190 ? -3.998 -5.824 -16.959 1.00 68.81 190 ARG A C 1
ATOM 1549 O O . ARG A 1 190 ? -3.339 -6.594 -16.269 1.00 68.81 190 ARG A O 1
ATOM 1556 N N . SER A 1 191 ? -3.877 -5.715 -18.274 1.00 83.62 191 SER A N 1
ATOM 1557 C CA . SER A 1 191 ? -2.709 -6.219 -18.981 1.00 83.62 191 SER A CA 1
ATOM 1558 C C . SER A 1 191 ? -1.534 -5.306 -18.662 1.00 83.62 191 SER A C 1
ATOM 1560 O O . SER A 1 191 ? -1.699 -4.082 -18.702 1.00 83.62 191 SER A O 1
ATOM 1562 N N . TYR A 1 192 ? -0.372 -5.891 -18.398 1.00 91.81 192 TYR A N 1
ATOM 1563 C CA . TYR A 1 192 ? 0.871 -5.161 -18.169 1.00 91.81 192 TYR A CA 1
ATOM 1564 C C . TYR A 1 192 ? 1.902 -5.573 -19.230 1.00 91.81 192 TYR A C 1
ATOM 1566 O O . TYR A 1 192 ? 2.884 -6.239 -18.904 1.00 91.81 192 TYR A O 1
ATOM 1574 N N . PRO A 1 193 ? 1.647 -5.256 -20.518 1.00 93.19 193 PRO A N 1
ATOM 1575 C CA . PRO A 1 193 ? 2.448 -5.752 -21.631 1.00 93.19 193 PRO A CA 1
ATOM 1576 C C . PRO A 1 193 ? 3.914 -5.322 -21.567 1.00 93.19 193 PRO A C 1
ATOM 1578 O O . PRO A 1 193 ? 4.774 -6.115 -21.919 1.00 93.19 193 PRO A O 1
ATOM 1581 N N . TYR A 1 194 ? 4.243 -4.110 -21.101 1.00 93.81 194 TYR A N 1
ATOM 1582 C CA . TYR A 1 194 ? 5.651 -3.698 -21.034 1.00 93.81 194 TYR A CA 1
ATOM 1583 C C . TYR A 1 194 ? 6.426 -4.487 -19.972 1.00 93.81 194 TYR A C 1
ATOM 1585 O O . TYR A 1 194 ? 7.581 -4.849 -20.196 1.00 93.81 194 TYR A O 1
ATOM 1593 N N . CYS A 1 195 ? 5.807 -4.743 -18.819 1.00 94.88 195 CYS A N 1
ATOM 1594 C CA . CYS A 1 195 ? 6.364 -5.594 -17.776 1.00 94.88 195 CYS A CA 1
ATOM 1595 C C . CYS A 1 195 ? 6.475 -7.046 -18.253 1.00 94.88 195 CYS A C 1
ATOM 1597 O O . CYS A 1 195 ? 7.530 -7.646 -18.074 1.00 94.88 195 CYS A O 1
ATOM 1599 N N . GLU A 1 196 ? 5.435 -7.588 -18.892 1.00 93.31 196 GLU A N 1
ATOM 1600 C CA . GLU A 1 196 ? 5.438 -8.944 -19.457 1.00 93.31 196 GLU A CA 1
ATOM 1601 C C . GLU A 1 196 ? 6.548 -9.116 -20.508 1.00 93.31 196 GLU A C 1
ATOM 1603 O O . GLU A 1 196 ? 7.341 -10.051 -20.405 1.00 93.31 196 GLU A O 1
ATOM 1608 N N . ASP A 1 197 ? 6.672 -8.176 -21.450 1.00 94.25 197 ASP A N 1
ATOM 1609 C CA . ASP A 1 197 ? 7.684 -8.192 -22.514 1.00 94.25 197 ASP A CA 1
ATOM 1610 C C . ASP A 1 197 ? 9.120 -8.135 -21.964 1.00 94.25 197 ASP A C 1
ATOM 1612 O O . ASP A 1 197 ? 10.032 -8.730 -22.540 1.00 94.25 197 ASP A O 1
ATOM 1616 N N . LEU A 1 198 ? 9.338 -7.416 -20.856 1.00 94.19 198 LEU A N 1
ATOM 1617 C CA . LEU A 1 198 ? 10.651 -7.314 -20.210 1.00 94.19 198 LEU A CA 1
ATOM 1618 C C . LEU A 1 198 ? 10.919 -8.455 -19.207 1.00 94.19 198 LEU A C 1
ATOM 1620 O O . LEU A 1 198 ? 12.041 -8.584 -18.722 1.00 94.19 198 LEU A O 1
ATOM 1624 N N . GLY A 1 199 ? 9.920 -9.285 -18.888 1.00 92.69 199 GLY A N 1
ATOM 1625 C CA . GLY A 1 199 ? 10.035 -10.344 -17.880 1.00 92.69 199 GLY A CA 1
ATOM 1626 C C . GLY A 1 199 ? 9.984 -9.841 -16.432 1.00 92.69 199 GLY A C 1
ATOM 1627 O O . GLY A 1 199 ? 10.549 -10.466 -15.539 1.00 92.69 199 GLY A O 1
ATOM 1628 N N . VAL A 1 200 ? 9.326 -8.707 -16.187 1.00 93.62 200 VAL A N 1
ATOM 1629 C CA . VAL A 1 200 ? 9.145 -8.108 -14.858 1.00 93.62 200 VAL A CA 1
ATOM 1630 C C . VAL A 1 200 ? 7.939 -8.729 -14.155 1.00 93.62 200 VAL A C 1
ATOM 1632 O O . VAL A 1 200 ? 6.807 -8.649 -14.634 1.00 93.62 200 VAL A O 1
ATOM 1635 N N . SER A 1 201 ? 8.160 -9.282 -12.964 1.00 92.62 201 SER A N 1
ATOM 1636 C CA . SER A 1 201 ? 7.103 -9.756 -12.074 1.00 92.62 201 SER A CA 1
ATOM 1637 C C . SER A 1 201 ? 6.506 -8.619 -11.244 1.00 92.62 201 SER A C 1
ATOM 1639 O O . SER A 1 201 ? 7.207 -7.885 -10.548 1.00 92.62 201 SER A O 1
ATOM 1641 N N . LEU A 1 202 ? 5.179 -8.515 -11.241 1.00 92.19 202 LEU A N 1
ATOM 1642 C CA . LEU A 1 202 ? 4.439 -7.604 -10.357 1.00 92.19 202 LEU A CA 1
ATOM 1643 C C . LEU A 1 202 ? 4.220 -8.189 -8.952 1.00 92.19 202 LEU A C 1
ATOM 1645 O O . LEU A 1 202 ? 3.926 -7.468 -7.993 1.00 92.19 202 LEU A O 1
ATOM 1649 N N . PHE A 1 203 ? 4.339 -9.511 -8.830 1.00 91.44 203 PHE A N 1
ATOM 1650 C CA . PHE A 1 203 ? 4.118 -10.239 -7.592 1.00 91.44 203 PHE A CA 1
ATOM 1651 C C . PHE A 1 203 ? 5.450 -10.428 -6.867 1.00 91.44 203 PHE A C 1
ATOM 1653 O O . PHE A 1 203 ? 6.320 -11.166 -7.318 1.00 91.44 203 PHE A O 1
ATOM 1660 N N . VAL A 1 204 ? 5.596 -9.747 -5.732 1.00 89.44 204 VAL A N 1
ATOM 1661 C CA . VAL A 1 204 ? 6.765 -9.807 -4.855 1.00 89.44 204 VAL A CA 1
ATOM 1662 C C . VAL A 1 204 ? 6.510 -10.887 -3.810 1.00 89.44 204 VAL A C 1
ATOM 1664 O O . VAL A 1 204 ? 5.905 -10.629 -2.763 1.00 89.44 204 VAL A O 1
ATOM 1667 N N . ARG A 1 205 ? 6.940 -12.106 -4.130 1.00 86.25 205 ARG A N 1
ATOM 1668 C CA . ARG A 1 205 ? 6.866 -13.290 -3.268 1.00 86.25 205 ARG A CA 1
ATOM 1669 C C . ARG A 1 205 ? 8.294 -13.748 -2.971 1.00 86.25 205 ARG A C 1
ATOM 1671 O O . ARG A 1 205 ? 8.999 -14.090 -3.916 1.00 86.25 205 ARG A O 1
ATOM 1678 N N . PRO A 1 206 ? 8.761 -13.716 -1.711 1.00 76.88 206 PRO A N 1
ATOM 1679 C CA . PRO A 1 206 ? 10.120 -14.139 -1.375 1.00 76.88 206 PRO A CA 1
ATOM 1680 C C . PRO A 1 206 ? 10.453 -15.562 -1.842 1.00 76.88 206 PRO A C 1
ATOM 1682 O O . PRO A 1 206 ? 11.601 -15.843 -2.168 1.00 76.88 206 PRO A O 1
ATOM 1685 N N . GLU A 1 207 ? 9.452 -16.442 -1.901 1.00 81.44 207 GLU A N 1
ATOM 1686 C CA . GLU A 1 207 ? 9.580 -17.826 -2.365 1.00 81.44 207 GLU A CA 1
ATOM 1687 C C . GLU A 1 207 ? 9.907 -17.917 -3.862 1.00 81.44 207 GLU A C 1
ATOM 1689 O O . GLU A 1 207 ? 10.589 -18.847 -4.290 1.00 81.44 207 GLU A O 1
ATOM 1694 N N . ASP A 1 208 ? 9.465 -16.922 -4.631 1.00 82.56 208 ASP A N 1
ATOM 1695 C CA . ASP A 1 208 ? 9.641 -16.829 -6.080 1.00 82.56 208 ASP A CA 1
ATOM 1696 C C . ASP A 1 208 ? 10.742 -15.828 -6.459 1.00 82.56 208 ASP A C 1
ATOM 1698 O O . ASP A 1 208 ? 10.809 -15.377 -7.605 1.00 82.56 208 ASP A O 1
ATOM 1702 N N . ALA A 1 209 ? 11.589 -15.438 -5.498 1.00 80.94 209 ALA A N 1
ATOM 1703 C CA . ALA A 1 209 ? 12.656 -14.480 -5.741 1.00 80.94 209 ALA A CA 1
ATOM 1704 C C . ALA A 1 209 ? 13.561 -14.967 -6.889 1.00 80.94 209 ALA A C 1
ATOM 1706 O O . ALA A 1 209 ? 14.088 -16.086 -6.829 1.00 80.94 209 ALA A O 1
ATOM 1707 N N . PRO A 1 210 ? 13.751 -14.153 -7.945 1.00 83.12 210 PRO A N 1
ATOM 1708 C CA . PRO A 1 210 ? 14.581 -14.549 -9.067 1.00 83.12 210 PRO A CA 1
ATOM 1709 C C . PRO A 1 210 ? 16.022 -14.743 -8.595 1.00 83.12 210 PRO A C 1
ATOM 1711 O O . PRO A 1 210 ? 16.558 -13.938 -7.833 1.00 83.12 210 PRO A O 1
ATOM 1714 N N . LYS A 1 211 ? 16.653 -15.828 -9.060 1.00 81.62 211 LYS A N 1
ATOM 1715 C CA . LYS A 1 211 ? 18.059 -16.128 -8.743 1.00 81.62 211 LYS A CA 1
ATOM 1716 C C . LYS A 1 211 ? 18.994 -15.051 -9.287 1.00 81.62 211 LYS A C 1
ATOM 1718 O O . LYS A 1 211 ? 19.915 -14.644 -8.590 1.00 81.62 211 LYS A O 1
ATOM 1723 N N . ASP A 1 212 ? 18.696 -14.586 -10.497 1.00 87.50 212 ASP A N 1
ATOM 1724 C CA . ASP A 1 212 ? 19.423 -13.530 -11.187 1.00 87.50 212 ASP A CA 1
ATOM 1725 C C . ASP A 1 212 ? 18.465 -12.359 -11.425 1.00 87.50 212 ASP A C 1
ATOM 1727 O O . ASP A 1 212 ? 17.443 -12.508 -12.100 1.00 87.50 212 ASP A O 1
ATOM 1731 N N . LYS A 1 213 ? 18.778 -11.196 -10.847 1.00 93.38 213 LYS A N 1
ATOM 1732 C CA . LYS A 1 213 ? 18.020 -9.962 -11.087 1.00 93.38 213 LYS A CA 1
ATOM 1733 C C . LYS A 1 213 ? 18.386 -9.373 -12.455 1.00 93.38 213 LYS A C 1
ATOM 1735 O O . LYS A 1 213 ? 19.510 -9.523 -12.931 1.00 93.38 213 LYS A O 1
ATOM 1740 N N . LEU A 1 214 ? 17.440 -8.679 -13.082 1.00 93.88 214 LEU A N 1
ATOM 1741 C CA . LEU A 1 214 ? 17.621 -8.022 -14.375 1.00 93.88 214 LEU A CA 1
ATOM 1742 C C . LEU A 1 214 ? 18.579 -6.828 -14.263 1.00 93.88 214 LEU A C 1
ATOM 1744 O O . LEU A 1 214 ? 18.541 -6.070 -13.291 1.00 93.88 214 LEU A O 1
ATOM 1748 N N . ASP A 1 215 ? 19.381 -6.603 -15.305 1.00 92.62 215 ASP A N 1
ATOM 1749 C CA . ASP A 1 215 ? 20.088 -5.330 -15.480 1.00 92.62 215 ASP A CA 1
ATOM 1750 C C . ASP A 1 215 ? 19.040 -4.201 -15.582 1.00 92.62 215 ASP A C 1
ATOM 1752 O O . ASP A 1 215 ? 18.077 -4.352 -16.337 1.00 92.62 215 ASP A O 1
ATOM 1756 N N . PRO A 1 216 ? 19.175 -3.074 -14.859 1.00 92.69 216 PRO A N 1
ATOM 1757 C CA . PRO A 1 216 ? 18.289 -1.924 -15.020 1.00 92.69 216 PRO A CA 1
ATOM 1758 C C . PRO A 1 216 ? 18.436 -1.142 -16.335 1.00 92.69 216 PRO A C 1
ATOM 1760 O O . PRO A 1 216 ? 17.605 -0.287 -16.641 1.00 92.69 216 PRO A O 1
ATOM 1763 N N . ASN A 1 217 ? 19.474 -1.383 -17.137 1.00 91.88 217 ASN A N 1
ATOM 1764 C CA . ASN A 1 217 ? 19.703 -0.676 -18.401 1.00 91.88 217 ASN A CA 1
ATOM 1765 C C . ASN A 1 217 ? 18.569 -0.700 -19.449 1.00 91.88 217 ASN A C 1
ATOM 1767 O O . ASN A 1 217 ? 18.410 0.333 -20.115 1.00 91.88 217 ASN A O 1
ATOM 1771 N N . PRO A 1 218 ? 17.814 -1.799 -19.646 1.00 92.25 218 PRO A N 1
ATOM 1772 C CA . PRO A 1 218 ? 16.694 -1.874 -20.574 1.00 92.25 218 PRO A CA 1
ATOM 1773 C C . PRO A 1 218 ? 15.390 -1.312 -19.984 1.00 92.25 218 PRO A C 1
ATOM 1775 O O . PRO A 1 218 ? 14.365 -1.336 -20.660 1.00 92.25 218 PRO A O 1
ATOM 1778 N N . LEU A 1 219 ? 15.398 -0.792 -18.750 1.00 95.56 219 LEU A N 1
ATOM 1779 C CA . LEU A 1 219 ? 14.211 -0.228 -18.114 1.00 95.56 219 LEU A CA 1
ATOM 1780 C C . LEU A 1 219 ? 13.664 0.954 -18.929 1.00 95.56 219 LEU A C 1
ATOM 1782 O O . LEU A 1 219 ? 14.368 1.926 -19.214 1.00 95.56 219 LEU A O 1
ATOM 1786 N N . THR A 1 220 ? 12.383 0.887 -19.287 1.00 95.56 220 THR A N 1
ATOM 1787 C CA . THR A 1 220 ? 11.690 1.915 -20.076 1.00 95.56 220 THR A CA 1
ATOM 1788 C C . THR A 1 220 ? 10.663 2.676 -19.243 1.00 95.56 220 THR A C 1
ATOM 1790 O O . THR A 1 220 ? 10.259 2.251 -18.156 1.00 95.56 220 THR A O 1
ATOM 1793 N N . ASN A 1 221 ? 10.201 3.815 -19.765 1.00 94.88 221 ASN A N 1
ATOM 1794 C CA . ASN A 1 221 ? 9.087 4.553 -19.172 1.00 94.88 221 ASN A CA 1
ATOM 1795 C C . ASN A 1 221 ? 7.816 3.693 -19.080 1.00 94.88 221 ASN A C 1
ATOM 1797 O O . ASN A 1 221 ? 7.098 3.805 -18.093 1.00 94.88 221 ASN A O 1
ATOM 1801 N N . GLY A 1 222 ? 7.546 2.844 -20.078 1.00 93.94 222 GLY A N 1
ATOM 1802 C CA . GLY A 1 222 ? 6.381 1.959 -20.130 1.00 93.94 222 GLY A CA 1
ATOM 1803 C C . GLY A 1 222 ? 6.346 0.994 -18.950 1.00 93.94 222 GLY A C 1
ATOM 1804 O O . GLY A 1 222 ? 5.378 1.002 -18.194 1.00 93.94 222 GLY A O 1
ATOM 1805 N N . VAL A 1 223 ? 7.448 0.273 -18.719 1.00 96.25 223 VAL A N 1
ATOM 1806 C CA . VAL A 1 223 ? 7.603 -0.629 -17.562 1.00 96.25 223 VAL A CA 1
ATOM 1807 C C . VAL A 1 223 ? 7.399 0.132 -16.254 1.00 96.25 223 VAL A C 1
ATOM 1809 O O . VAL A 1 223 ? 6.617 -0.267 -15.398 1.00 96.25 223 VAL A O 1
ATOM 1812 N N . MET A 1 224 ? 8.044 1.290 -16.102 1.00 96.75 224 MET A N 1
ATOM 1813 C CA . MET A 1 224 ? 7.920 2.089 -14.882 1.00 96.75 224 MET A CA 1
ATOM 1814 C C . MET A 1 224 ? 6.507 2.637 -14.645 1.00 96.75 224 MET A C 1
ATOM 1816 O O . MET A 1 224 ? 6.081 2.761 -13.495 1.00 96.75 224 MET A O 1
ATOM 1820 N N . LEU A 1 225 ? 5.774 2.987 -15.705 1.00 94.94 225 LEU A N 1
ATOM 1821 C CA . LEU A 1 225 ? 4.385 3.432 -15.610 1.00 94.94 225 LEU A CA 1
ATOM 1822 C C . LEU A 1 225 ? 3.453 2.288 -15.211 1.00 94.94 225 LEU A C 1
ATOM 1824 O O . LEU A 1 225 ? 2.539 2.521 -14.424 1.00 94.94 225 LEU A O 1
ATOM 1828 N N . GLU A 1 226 ? 3.701 1.080 -15.710 1.00 95.88 226 GLU A N 1
ATOM 1829 C CA . GLU A 1 226 ? 2.969 -0.129 -15.334 1.00 95.88 226 GLU A CA 1
ATOM 1830 C C . GLU A 1 226 ? 3.231 -0.530 -13.879 1.00 95.88 226 GLU A C 1
ATOM 1832 O O . GLU A 1 226 ? 2.281 -0.748 -13.128 1.00 95.88 226 GLU A O 1
ATOM 1837 N N . LEU A 1 227 ? 4.491 -0.502 -13.432 1.00 96.88 227 LEU A N 1
ATOM 1838 C CA . LEU A 1 227 ? 4.842 -0.692 -12.021 1.00 96.88 227 LEU A CA 1
ATOM 1839 C C . LEU A 1 227 ? 4.181 0.363 -11.119 1.00 96.88 227 LEU A C 1
ATOM 1841 O O . LEU A 1 227 ? 3.653 0.036 -10.056 1.00 96.88 227 LEU A O 1
ATOM 1845 N N . LEU A 1 228 ? 4.170 1.634 -11.540 1.00 96.31 228 LEU A N 1
ATOM 1846 C CA . LEU A 1 228 ? 3.479 2.707 -10.816 1.00 96.31 228 LEU A CA 1
ATOM 1847 C C . LEU A 1 228 ? 1.957 2.511 -10.806 1.00 96.31 228 LEU A C 1
ATOM 1849 O O . LEU A 1 228 ? 1.282 2.904 -9.857 1.00 96.31 228 LEU A O 1
ATOM 1853 N N . ASP A 1 229 ? 1.385 1.967 -11.873 1.00 94.75 229 ASP A N 1
ATOM 1854 C CA . ASP A 1 229 ? -0.038 1.665 -11.921 1.00 94.75 229 ASP A CA 1
ATOM 1855 C C . ASP A 1 229 ? -0.394 0.518 -10.969 1.00 94.75 229 ASP A C 1
ATOM 1857 O O . ASP A 1 229 ? -1.319 0.652 -10.166 1.00 94.75 229 ASP A O 1
ATOM 1861 N N . PHE A 1 230 ? 0.374 -0.571 -10.983 1.00 96.00 230 PHE A N 1
ATOM 1862 C CA . PHE A 1 230 ? 0.140 -1.697 -10.087 1.00 96.00 230 PHE A CA 1
ATOM 1863 C C . PHE A 1 230 ? 0.383 -1.330 -8.616 1.00 96.00 230 PHE A C 1
ATOM 1865 O O . PHE A 1 230 ? -0.391 -1.731 -7.745 1.00 96.00 230 PHE A O 1
ATOM 1872 N N . SER A 1 231 ? 1.368 -0.475 -8.311 1.00 96.31 231 SER A N 1
ATOM 1873 C CA . SER A 1 231 ? 1.566 0.014 -6.938 1.00 96.31 231 SER A CA 1
ATOM 1874 C C . SER A 1 231 ? 0.350 0.785 -6.405 1.00 96.31 231 SER A C 1
ATOM 1876 O O . SER A 1 231 ? 0.032 0.689 -5.219 1.00 96.31 231 SER A O 1
ATOM 1878 N N . ARG A 1 232 ? -0.410 1.470 -7.273 1.00 94.88 232 ARG A N 1
ATOM 1879 C CA . ARG A 1 232 ? -1.698 2.087 -6.900 1.00 94.88 232 ARG A CA 1
ATOM 1880 C C . ARG A 1 232 ? -2.793 1.068 -6.638 1.00 94.88 232 ARG A C 1
ATOM 1882 O O . ARG A 1 232 ? -3.617 1.294 -5.752 1.00 94.88 232 ARG A O 1
ATOM 1889 N N . VAL A 1 233 ? -2.815 -0.039 -7.380 1.00 94.69 233 VAL A N 1
ATOM 1890 C CA . VAL A 1 233 ? -3.742 -1.152 -7.116 1.00 94.69 233 VAL A CA 1
ATOM 1891 C C . VAL A 1 233 ? -3.490 -1.713 -5.711 1.00 94.69 233 VAL A C 1
ATOM 1893 O O . VAL A 1 233 ? -4.438 -1.881 -4.933 1.00 94.69 233 VAL A O 1
ATOM 1896 N N . LEU A 1 234 ? -2.216 -1.905 -5.346 1.00 95.38 234 LEU A N 1
ATOM 1897 C CA . LEU A 1 234 ? -1.812 -2.331 -4.003 1.00 95.38 234 LEU A CA 1
ATOM 1898 C C . LEU A 1 234 ? -2.246 -1.322 -2.930 1.00 95.38 234 LEU A C 1
ATOM 1900 O O . LEU A 1 234 ? -2.880 -1.718 -1.950 1.00 95.38 234 LEU A O 1
ATOM 1904 N N . CYS A 1 235 ? -2.016 -0.021 -3.145 1.00 95.38 235 CYS A N 1
ATOM 1905 C CA . CYS A 1 235 ? -2.457 1.038 -2.228 1.00 95.38 235 CYS A CA 1
ATOM 1906 C C . CYS A 1 235 ? -3.973 1.090 -2.021 1.00 95.38 235 CYS A C 1
ATOM 1908 O O . CYS A 1 235 ? -4.423 1.372 -0.914 1.00 95.38 235 CYS A O 1
ATOM 1910 N N . GLY A 1 236 ? -4.766 0.854 -3.069 1.00 94.50 236 GLY A N 1
ATOM 1911 C CA . GLY A 1 236 ? -6.214 1.039 -3.014 1.00 94.50 236 GLY A CA 1
ATOM 1912 C C . GLY A 1 236 ? -6.614 2.468 -2.624 1.00 94.50 236 GLY A C 1
ATOM 1913 O O . GLY A 1 236 ? -5.884 3.432 -2.847 1.00 94.50 236 GLY A O 1
ATOM 1914 N N . THR A 1 237 ? -7.801 2.611 -2.035 1.00 94.06 237 THR A N 1
ATOM 1915 C CA . THR A 1 237 ? -8.291 3.888 -1.498 1.00 94.06 237 THR A CA 1
ATOM 1916 C C . THR A 1 237 ? -8.563 3.759 -0.008 1.00 94.06 237 THR A C 1
ATOM 1918 O O . THR A 1 237 ? -8.926 2.682 0.467 1.00 94.06 237 THR A O 1
ATOM 1921 N N . HIS A 1 238 ? -8.436 4.867 0.727 1.00 92.88 238 HIS A N 1
ATOM 1922 C CA . HIS A 1 238 ? -8.654 4.886 2.176 1.00 92.88 238 HIS A CA 1
ATOM 1923 C C . HIS A 1 238 ? -10.045 4.346 2.529 1.00 92.88 238 HIS A C 1
ATOM 1925 O O . HIS A 1 238 ? -10.177 3.388 3.286 1.00 92.88 238 HIS A O 1
ATOM 1931 N N . ASN A 1 239 ? -11.082 4.911 1.906 1.00 91.44 239 ASN A N 1
ATOM 1932 C CA . ASN A 1 239 ? -12.455 4.481 2.140 1.00 91.44 239 ASN A CA 1
ATOM 1933 C C . ASN A 1 239 ? -12.666 3.036 1.684 1.00 91.44 239 ASN A C 1
ATOM 1935 O O . ASN A 1 239 ? -13.285 2.276 2.415 1.00 91.44 239 ASN A O 1
ATOM 1939 N N . GLY A 1 240 ? -12.137 2.636 0.522 1.00 92.69 240 GLY A N 1
ATOM 1940 C CA . GLY A 1 240 ? -12.278 1.267 0.020 1.00 92.69 240 GLY A CA 1
ATOM 1941 C C . GLY A 1 240 ? -11.749 0.227 1.008 1.00 92.69 240 GLY A C 1
ATOM 1942 O O . GLY A 1 240 ? -12.472 -0.700 1.355 1.00 92.69 240 GLY A O 1
ATOM 1943 N N . ILE A 1 241 ? -10.540 0.439 1.536 1.00 95.31 241 ILE A N 1
ATOM 1944 C CA . ILE A 1 241 ? -9.937 -0.448 2.540 1.00 95.31 241 ILE A CA 1
ATOM 1945 C C . ILE A 1 241 ? -10.805 -0.516 3.801 1.00 95.31 241 ILE A C 1
ATOM 1947 O O . ILE A 1 241 ? -11.139 -1.609 4.253 1.00 95.31 241 ILE A O 1
ATOM 1951 N N . VAL A 1 242 ? -11.214 0.633 4.349 1.00 94.12 242 VAL A N 1
ATOM 1952 C CA . VAL A 1 242 ? -12.054 0.687 5.559 1.00 94.12 242 VAL A CA 1
ATOM 1953 C C . VAL A 1 242 ? -13.406 -0.003 5.333 1.00 94.12 242 VAL A C 1
ATOM 1955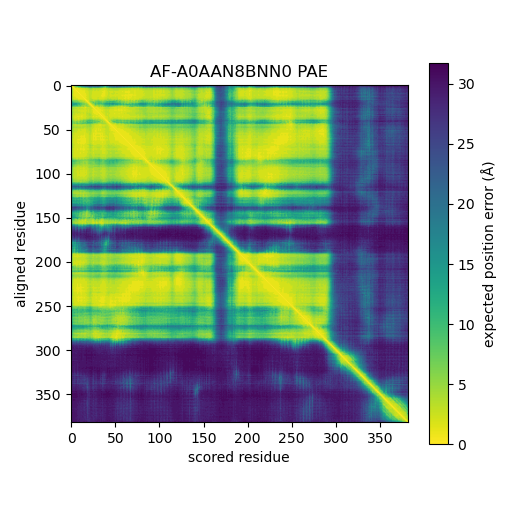 O O . VAL A 1 242 ? -13.845 -0.794 6.166 1.00 94.12 242 VAL A O 1
ATOM 1958 N N . HIS A 1 243 ? -14.059 0.246 4.194 1.00 92.19 243 HIS A N 1
ATOM 1959 C CA . HIS A 1 243 ? -15.327 -0.388 3.834 1.00 92.19 243 HIS A CA 1
ATOM 1960 C C . HIS A 1 243 ? -15.195 -1.906 3.719 1.00 92.19 243 HIS A C 1
ATOM 1962 O O . HIS A 1 243 ? -16.051 -2.626 4.234 1.00 92.19 243 HIS A O 1
ATOM 1968 N N . ASP A 1 244 ? -14.147 -2.389 3.052 1.00 93.56 244 ASP A N 1
ATOM 1969 C CA . ASP A 1 244 ? -13.919 -3.817 2.860 1.00 93.56 244 ASP A CA 1
ATOM 1970 C C . ASP A 1 244 ? -13.677 -4.522 4.197 1.00 93.56 244 ASP A C 1
ATOM 1972 O O . ASP A 1 244 ? -14.299 -5.556 4.451 1.00 93.56 244 ASP A O 1
ATOM 1976 N N . LEU A 1 245 ? -12.871 -3.924 5.083 1.00 94.38 245 LEU A N 1
ATOM 1977 C CA . LEU A 1 245 ? -12.603 -4.447 6.425 1.00 94.38 245 LEU A CA 1
ATOM 1978 C C . LEU A 1 245 ? -13.861 -4.479 7.296 1.00 94.38 245 LEU A C 1
ATOM 1980 O O . LEU A 1 245 ? -14.154 -5.506 7.909 1.00 94.38 245 LEU A O 1
ATOM 1984 N N . ILE A 1 246 ? -14.654 -3.403 7.313 1.00 92.75 246 ILE A N 1
ATOM 1985 C CA . ILE A 1 246 ? -15.902 -3.359 8.091 1.00 92.75 246 ILE A CA 1
ATOM 1986 C C . ILE A 1 246 ? -16.910 -4.374 7.555 1.00 92.75 246 ILE A C 1
ATOM 1988 O O . ILE A 1 246 ? -17.520 -5.119 8.321 1.00 92.75 246 ILE A O 1
ATOM 1992 N N . LYS A 1 247 ? -17.079 -4.438 6.233 1.00 91.25 247 LYS A N 1
ATOM 1993 C CA . LYS A 1 247 ? -18.017 -5.365 5.598 1.00 91.25 247 LYS A CA 1
ATOM 1994 C C . LYS A 1 247 ? -17.610 -6.816 5.836 1.00 91.25 247 LYS A C 1
ATOM 1996 O O . LYS A 1 247 ? -18.477 -7.656 6.075 1.00 91.25 247 LYS A O 1
ATOM 2001 N N . GLN A 1 248 ? -16.320 -7.130 5.741 1.00 92.19 248 GLN A N 1
ATOM 2002 C CA . GLN A 1 248 ? -15.821 -8.489 5.927 1.00 92.19 248 GLN A CA 1
ATOM 2003 C C . GLN A 1 248 ? -15.949 -8.941 7.387 1.00 92.19 248 GLN A C 1
ATOM 2005 O O . GLN A 1 248 ? -16.441 -10.054 7.605 1.00 92.19 248 GLN A O 1
ATOM 2010 N N . ASN A 1 249 ? -15.627 -8.069 8.349 1.00 93.38 249 ASN A N 1
ATOM 2011 C CA . ASN A 1 249 ? -15.644 -8.395 9.775 1.00 93.38 249 ASN A CA 1
ATOM 2012 C C . ASN A 1 249 ? -17.043 -8.330 10.397 1.00 93.38 249 ASN A C 1
ATOM 2014 O O . ASN A 1 249 ? -17.435 -9.258 11.091 1.00 93.38 249 ASN A O 1
ATOM 2018 N N . PHE A 1 250 ? -17.824 -7.282 10.131 1.00 91.56 250 PHE A N 1
ATOM 2019 C CA . PHE A 1 250 ? -19.108 -7.029 10.807 1.00 91.56 250 PHE A CA 1
ATOM 2020 C C . PHE A 1 250 ? -20.336 -7.317 9.935 1.00 91.56 250 PHE A C 1
ATOM 2022 O O . PHE A 1 250 ? -21.461 -7.290 10.420 1.00 91.56 250 PHE A O 1
ATOM 2029 N N . GLY A 1 251 ? -20.157 -7.557 8.631 1.00 88.38 251 GLY A N 1
ATOM 2030 C CA . GLY A 1 251 ? -21.273 -7.721 7.688 1.00 88.38 251 GLY A CA 1
ATOM 2031 C C . GLY A 1 251 ? -22.002 -6.415 7.345 1.00 88.38 251 GLY A C 1
ATOM 2032 O O . GLY A 1 251 ? -22.920 -6.420 6.524 1.00 88.38 251 GLY A O 1
ATOM 2033 N N . THR A 1 252 ? -21.584 -5.289 7.923 1.00 85.19 252 THR A N 1
ATOM 2034 C CA . THR A 1 252 ? -22.232 -3.989 7.738 1.00 85.19 252 THR A CA 1
ATOM 2035 C C . THR A 1 252 ? -21.643 -3.248 6.544 1.00 85.19 252 THR A C 1
ATOM 2037 O O . THR A 1 252 ? -20.429 -3.188 6.356 1.00 85.19 252 THR A O 1
ATOM 2040 N N . LYS A 1 253 ? -22.503 -2.628 5.732 1.00 83.88 253 LYS A N 1
ATOM 2041 C CA . LYS A 1 253 ? -22.066 -1.666 4.716 1.00 83.88 253 LYS A CA 1
ATOM 2042 C C . LYS A 1 253 ? -22.057 -0.275 5.330 1.00 83.88 253 LYS A C 1
ATOM 2044 O O . LYS A 1 253 ? -23.106 0.246 5.698 1.00 83.88 253 LYS A O 1
ATOM 2049 N N . LEU A 1 254 ? -20.872 0.308 5.427 1.00 80.06 254 LEU A N 1
ATOM 2050 C CA . LEU A 1 254 ? -20.712 1.706 5.798 1.00 80.06 254 LEU A CA 1
ATOM 2051 C C . LEU A 1 254 ? -21.137 2.600 4.618 1.00 80.06 254 LEU A C 1
ATOM 2053 O O . LEU A 1 254 ? -20.873 2.265 3.462 1.00 80.06 254 LEU A O 1
ATOM 2057 N N . ASP A 1 255 ? -21.796 3.720 4.904 1.00 81.62 255 ASP A N 1
ATOM 2058 C CA . ASP A 1 255 ? -22.108 4.748 3.908 1.00 81.62 255 ASP A CA 1
ATOM 2059 C C . ASP A 1 255 ? -20.895 5.668 3.725 1.00 81.62 255 ASP A C 1
ATOM 2061 O O . ASP A 1 255 ? -20.400 6.258 4.687 1.00 81.62 255 ASP A O 1
ATOM 2065 N N . THR A 1 256 ? -20.395 5.772 2.494 1.00 76.12 256 THR A N 1
ATOM 2066 C CA . THR A 1 256 ? -19.167 6.518 2.188 1.00 76.12 256 THR A CA 1
ATOM 2067 C C . THR A 1 256 ? -19.300 8.014 2.476 1.00 76.12 256 THR A C 1
ATOM 2069 O O . THR A 1 256 ? -18.371 8.616 3.012 1.00 76.12 256 THR A O 1
ATOM 2072 N N . ASN A 1 257 ? -20.453 8.616 2.176 1.00 74.50 257 ASN A N 1
ATOM 2073 C CA . ASN A 1 257 ? -20.670 10.049 2.372 1.00 74.50 257 ASN A CA 1
ATOM 2074 C C . ASN A 1 257 ? -20.767 10.382 3.862 1.00 74.50 257 ASN A C 1
ATOM 2076 O O . ASN A 1 257 ? -20.167 11.349 4.341 1.00 74.50 257 ASN A O 1
ATOM 2080 N N . LEU A 1 258 ? -21.488 9.548 4.615 1.00 75.88 258 LEU A N 1
ATOM 2081 C CA . LEU A 1 258 ? -21.603 9.706 6.060 1.00 75.88 258 LEU A CA 1
ATOM 2082 C C . LEU A 1 258 ? -20.254 9.496 6.735 1.00 75.88 258 LEU A C 1
ATOM 2084 O O . LEU A 1 258 ? -19.861 10.343 7.539 1.00 75.88 258 LEU A O 1
ATOM 2088 N N . PHE A 1 259 ? -19.512 8.460 6.348 1.00 80.31 259 PHE A N 1
ATOM 2089 C CA . PHE A 1 259 ? -18.183 8.194 6.885 1.00 80.31 259 PHE A CA 1
ATOM 2090 C C . PHE A 1 259 ? -17.235 9.383 6.705 1.00 80.31 259 PHE A C 1
ATOM 2092 O O . PHE A 1 259 ? -16.653 9.860 7.683 1.00 80.31 259 PHE A O 1
ATOM 2099 N N . SER A 1 260 ? -17.146 9.925 5.486 1.00 77.88 260 SER A N 1
ATOM 2100 C CA . SER A 1 260 ? -16.314 11.095 5.194 1.00 77.88 260 SER A CA 1
ATOM 2101 C C . SER A 1 260 ? -16.701 12.322 6.027 1.00 77.88 260 SER A C 1
ATOM 2103 O O . SER A 1 260 ? -15.828 13.083 6.434 1.00 77.88 260 SER A O 1
ATOM 2105 N N . SER A 1 261 ? -17.987 12.498 6.344 1.00 80.56 261 SER A N 1
ATOM 2106 C CA . SER A 1 261 ? -18.455 13.599 7.199 1.00 80.56 261 SER A CA 1
ATOM 2107 C C . SER A 1 261 ? -18.267 13.355 8.707 1.00 80.56 261 SER A C 1
ATOM 2109 O O . SER A 1 261 ? -18.175 14.309 9.485 1.00 80.56 261 SER A O 1
ATOM 2111 N N . GLN A 1 262 ? -18.247 12.092 9.144 1.00 81.62 262 GLN A N 1
ATOM 2112 C CA . GLN A 1 262 ? -18.166 11.704 10.554 1.00 81.62 262 GLN A CA 1
ATOM 2113 C C . GLN A 1 262 ? -16.724 11.621 11.045 1.00 81.62 262 GLN A C 1
ATOM 2115 O O . GLN A 1 262 ? -16.453 12.025 12.174 1.00 81.62 262 GLN A O 1
ATOM 2120 N N . LEU A 1 263 ? -15.795 11.142 10.215 1.00 82.31 263 LEU A N 1
ATOM 2121 C CA . LEU A 1 263 ? -14.404 10.943 10.619 1.00 82.31 263 LEU A CA 1
ATOM 2122 C C . LEU A 1 263 ? -13.740 12.229 11.162 1.00 82.31 263 LEU A C 1
ATOM 2124 O O . LEU A 1 263 ? -13.187 12.168 12.262 1.00 82.31 263 LEU A O 1
ATOM 2128 N N . PRO A 1 264 ? -13.856 13.410 10.513 1.00 84.69 264 PRO A N 1
ATOM 2129 C CA . PRO A 1 264 ? -13.300 14.649 11.063 1.00 84.69 264 PRO A CA 1
ATOM 2130 C C . PRO A 1 264 ? -13.928 15.047 12.404 1.00 84.69 264 PRO A C 1
ATOM 2132 O O . PRO A 1 264 ? -13.234 15.546 13.286 1.00 84.69 264 PRO A O 1
ATOM 2135 N N . LYS A 1 265 ? -15.229 14.787 12.594 1.00 85.44 265 LYS A N 1
ATOM 2136 C CA . LYS A 1 265 ? -15.927 15.075 13.857 1.00 85.44 265 LYS A CA 1
ATOM 2137 C C . LYS A 1 265 ? -15.406 14.193 14.986 1.00 85.44 265 LYS A C 1
ATOM 2139 O O . LYS A 1 265 ? -15.167 14.694 16.079 1.00 85.44 265 LYS A O 1
ATOM 2144 N N . GLN A 1 266 ? -15.195 12.904 14.716 1.00 85.62 266 GLN A N 1
ATOM 2145 C CA . GLN A 1 266 ? -14.640 11.982 15.708 1.00 85.62 266 GLN A CA 1
ATOM 2146 C C . GLN A 1 266 ? -13.184 12.318 16.037 1.00 85.62 266 GLN A C 1
ATOM 2148 O O . GLN A 1 266 ? -12.801 12.272 17.202 1.00 85.62 266 GLN A O 1
ATOM 2153 N N . LEU A 1 267 ? -12.389 12.739 15.048 1.00 84.44 267 LEU A N 1
ATOM 2154 C CA . LEU A 1 267 ? -11.026 13.208 15.296 1.00 84.44 267 LEU A CA 1
ATOM 2155 C C . LEU A 1 267 ? -11.010 14.499 16.132 1.00 84.44 267 LEU A C 1
ATOM 2157 O O . LEU A 1 267 ? -10.219 14.620 17.062 1.00 84.44 267 LEU A O 1
ATOM 2161 N N . GLY A 1 268 ? -11.929 15.430 15.860 1.00 84.69 268 GLY A N 1
ATOM 2162 C CA . GLY A 1 268 ? -12.124 16.631 16.674 1.00 84.69 268 GLY A CA 1
ATOM 2163 C C . GLY A 1 268 ? -12.514 16.307 18.119 1.00 84.69 268 GLY A C 1
ATOM 2164 O O . GLY A 1 268 ? -11.922 16.858 19.044 1.00 84.69 268 GLY A O 1
ATOM 2165 N N . ARG A 1 269 ? -13.445 15.362 18.327 1.00 86.56 269 ARG A N 1
ATOM 2166 C CA . ARG A 1 269 ? -13.820 14.868 19.666 1.00 86.56 269 ARG A CA 1
ATOM 2167 C C . ARG A 1 269 ? -12.625 14.250 20.387 1.00 86.56 269 ARG A C 1
ATOM 2169 O O . ARG A 1 269 ? -12.350 14.642 21.515 1.00 86.56 269 ARG A O 1
ATOM 2176 N N . LYS A 1 270 ? -11.876 13.366 19.718 1.00 86.19 270 LYS A N 1
ATOM 2177 C CA . LYS A 1 270 ? -10.647 12.767 20.262 1.00 86.19 270 LYS A CA 1
ATOM 2178 C C . LYS A 1 270 ? -9.663 13.835 20.742 1.00 86.19 270 LYS A C 1
ATOM 2180 O O . LYS A 1 270 ? -9.125 13.712 21.836 1.00 86.19 270 LYS A O 1
ATOM 2185 N N . ASN A 1 271 ? -9.447 14.877 19.942 1.00 84.69 271 ASN A N 1
ATOM 2186 C CA . ASN A 1 271 ? -8.510 15.954 20.270 1.00 84.69 271 ASN A CA 1
ATOM 2187 C C . ASN A 1 271 ? -9.021 16.879 21.390 1.00 84.69 271 ASN A C 1
ATOM 2189 O O . ASN A 1 271 ? -8.215 17.520 22.055 1.00 84.69 271 ASN A O 1
ATOM 2193 N N . ALA A 1 272 ? -10.337 16.943 21.613 1.00 86.56 272 ALA A N 1
ATOM 2194 C CA . ALA A 1 272 ? -10.948 17.690 22.713 1.00 86.56 272 ALA A CA 1
ATOM 2195 C C . ALA A 1 272 ? -10.950 16.918 24.051 1.00 86.56 272 ALA A C 1
ATOM 2197 O O . ALA A 1 272 ? -11.166 17.515 25.106 1.00 86.56 272 ALA A O 1
ATOM 2198 N N . CYS A 1 273 ? -10.705 15.603 24.038 1.00 84.56 273 CYS A N 1
ATOM 2199 C CA . CYS A 1 273 ? -10.574 14.784 25.243 1.00 84.56 273 CYS A CA 1
ATOM 2200 C C . CYS A 1 273 ? -9.207 15.011 25.913 1.00 84.56 273 CYS A C 1
ATOM 2202 O O . CYS A 1 273 ? -8.275 14.226 25.740 1.00 84.56 273 CYS A O 1
ATOM 2204 N N . PHE A 1 274 ? -9.083 16.087 26.695 1.00 72.81 274 PHE A N 1
ATOM 2205 C CA . PHE A 1 274 ? -7.837 16.424 27.398 1.00 72.81 274 PHE A CA 1
ATOM 2206 C C . PHE A 1 274 ? -7.576 15.557 28.637 1.00 72.81 274 PHE A C 1
ATOM 2208 O O . PHE A 1 274 ? -6.425 15.371 29.028 1.00 72.81 274 PHE A O 1
ATOM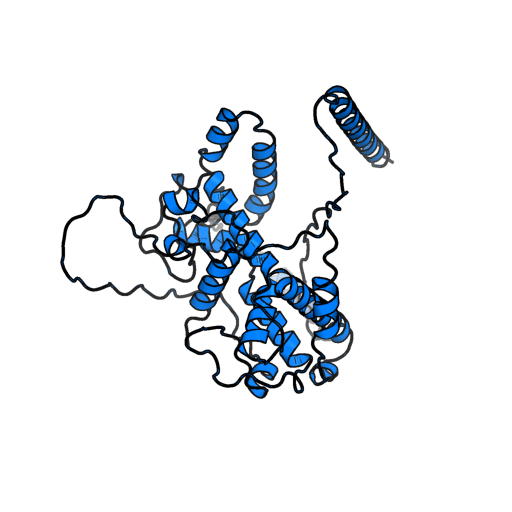 2215 N N . ARG A 1 275 ? -8.630 15.029 29.273 1.00 83.38 275 ARG A N 1
ATOM 2216 C CA . ARG A 1 275 ? -8.509 14.167 30.457 1.00 83.38 275 ARG A CA 1
ATOM 2217 C C . ARG A 1 275 ? -8.403 12.702 30.045 1.00 83.38 275 ARG A C 1
ATOM 2219 O O . ARG A 1 275 ? -9.060 12.264 29.103 1.00 83.38 275 ARG A O 1
ATOM 2226 N N . THR A 1 276 ? -7.626 11.930 30.802 1.00 81.81 276 THR A N 1
ATOM 2227 C CA . THR A 1 276 ? -7.426 10.489 30.574 1.00 81.81 276 THR A CA 1
ATOM 2228 C C . THR A 1 276 ? -8.746 9.719 30.575 1.00 81.81 276 THR A C 1
ATOM 2230 O O . THR A 1 276 ? -9.011 8.976 29.636 1.00 81.81 276 THR A O 1
ATOM 2233 N N . ASN A 1 277 ? -9.610 9.969 31.563 1.00 85.00 277 ASN A N 1
ATOM 2234 C CA . ASN A 1 277 ? -10.902 9.288 31.693 1.00 85.00 277 ASN A CA 1
ATOM 2235 C C . ASN A 1 277 ? -11.840 9.583 30.512 1.00 85.00 277 ASN A C 1
ATOM 2237 O O . ASN A 1 277 ? -12.492 8.673 30.006 1.00 85.00 277 ASN A O 1
ATOM 2241 N N . ASP A 1 278 ? -11.877 10.834 30.042 1.00 86.38 278 ASP A N 1
ATOM 2242 C CA . ASP A 1 278 ? -12.718 11.234 28.906 1.00 86.38 278 ASP A CA 1
ATOM 2243 C C . ASP A 1 278 ? -12.225 10.583 27.609 1.00 86.38 278 ASP A C 1
ATOM 2245 O O . ASP A 1 278 ? -13.023 10.151 26.777 1.00 86.38 278 ASP A O 1
ATOM 2249 N N . ARG A 1 279 ? -10.899 10.470 27.455 1.00 84.88 279 ARG A N 1
ATOM 2250 C CA . ARG A 1 279 ? -10.275 9.788 26.320 1.00 84.88 279 ARG A CA 1
ATOM 2251 C C . ARG A 1 279 ? -10.607 8.299 26.317 1.00 84.88 279 ARG A C 1
ATOM 2253 O O . ARG A 1 279 ? -11.020 7.785 25.284 1.00 84.88 279 ARG A O 1
ATOM 2260 N N . GLU A 1 280 ? -10.479 7.623 27.456 1.00 88.62 280 GLU A N 1
ATOM 2261 C CA . GLU A 1 280 ? -10.826 6.202 27.574 1.00 88.62 280 GLU A CA 1
ATOM 2262 C C . GLU A 1 280 ? -12.314 5.940 27.321 1.00 88.62 280 GLU A C 1
ATOM 2264 O O . GLU A 1 280 ? -12.666 4.973 26.644 1.00 88.62 280 GLU A O 1
ATOM 2269 N N . ALA A 1 281 ? -13.191 6.804 27.841 1.00 89.31 281 ALA A N 1
ATOM 2270 C CA . ALA A 1 281 ? -14.627 6.712 27.604 1.00 89.31 281 ALA A CA 1
ATOM 2271 C C . ALA A 1 281 ? -14.950 6.863 26.111 1.00 89.31 281 ALA A C 1
ATOM 2273 O O . ALA A 1 281 ? -15.671 6.037 25.555 1.00 89.31 281 ALA A O 1
ATOM 2274 N N . PHE A 1 282 ? -14.355 7.860 25.448 1.00 90.69 282 PHE A N 1
ATOM 2275 C CA . PHE A 1 282 ? -14.490 8.050 24.005 1.00 90.69 282 PHE A CA 1
ATOM 2276 C C . PHE A 1 282 ? -13.981 6.840 23.213 1.00 90.69 282 PHE A C 1
ATOM 2278 O O . PHE A 1 282 ? -14.642 6.413 22.272 1.00 90.69 282 PHE A O 1
ATOM 2285 N N . GLN A 1 283 ? -12.829 6.275 23.579 1.00 89.06 283 GLN A N 1
ATOM 2286 C CA . GLN A 1 283 ? -12.237 5.126 22.886 1.00 89.06 283 GLN A CA 1
ATOM 2287 C C . GLN A 1 283 ? -13.120 3.876 22.965 1.00 89.06 283 GLN A C 1
ATOM 2289 O O . GLN A 1 283 ? -13.258 3.165 21.970 1.00 89.06 283 GLN A O 1
ATOM 2294 N N . LYS A 1 284 ? -13.744 3.631 24.124 1.00 91.56 284 LYS A N 1
ATOM 2295 C CA . LYS A 1 284 ? -14.625 2.476 24.372 1.00 91.56 284 LYS A CA 1
ATOM 2296 C C . LYS A 1 284 ? -16.056 2.669 23.853 1.00 91.56 284 LYS A C 1
ATOM 2298 O O . LYS A 1 284 ? -16.793 1.692 23.747 1.00 91.56 284 LYS A O 1
ATOM 2303 N N . GLU A 1 285 ? -16.460 3.899 23.538 1.00 91.50 285 GLU A N 1
ATOM 2304 C CA . GLU A 1 285 ? -17.767 4.208 22.949 1.00 91.50 285 GLU A CA 1
ATOM 2305 C C . GLU A 1 285 ? -17.940 3.464 21.613 1.00 91.50 285 GLU A C 1
ATOM 2307 O O . GLU A 1 285 ? -17.053 3.469 20.752 1.00 91.50 285 GLU A O 1
ATOM 2312 N N . THR A 1 286 ? -19.088 2.800 21.443 1.00 91.50 286 THR A N 1
ATOM 2313 C CA . THR A 1 286 ? -19.433 2.110 20.195 1.00 91.50 286 THR A CA 1
ATOM 2314 C C . THR A 1 286 ? -19.566 3.122 19.060 1.00 91.50 286 THR A C 1
ATOM 2316 O O . THR A 1 286 ? -20.277 4.118 19.177 1.00 91.50 286 THR A O 1
ATOM 2319 N N . TYR A 1 287 ? -18.915 2.845 17.935 1.00 86.62 287 TYR A N 1
ATOM 2320 C CA . TYR A 1 287 ? -19.011 3.665 16.741 1.00 86.62 287 TYR A CA 1
ATOM 2321 C C . TYR A 1 287 ? -20.370 3.455 16.066 1.00 86.62 287 TYR A C 1
ATOM 2323 O O . TYR A 1 287 ? -20.700 2.367 15.586 1.00 86.62 287 TYR A O 1
ATOM 2331 N N . GLU A 1 288 ? -21.170 4.513 15.989 1.00 81.25 288 GLU A N 1
ATOM 2332 C CA . GLU A 1 288 ? -22.481 4.458 15.347 1.00 81.25 288 GLU A CA 1
ATOM 2333 C C . GLU A 1 288 ? -22.365 4.435 13.814 1.00 81.25 288 GLU A C 1
ATOM 2335 O O . GLU A 1 288 ? -22.218 5.475 13.159 1.00 81.25 288 GLU A O 1
ATOM 2340 N N . ILE A 1 289 ? -22.501 3.246 13.214 1.00 72.12 289 ILE A N 1
ATOM 2341 C CA . ILE A 1 289 ? -22.678 3.120 11.762 1.00 72.12 289 ILE A CA 1
ATOM 2342 C C . ILE A 1 289 ? -24.115 3.494 11.401 1.00 72.12 289 ILE A C 1
ATOM 2344 O O . ILE A 1 289 ? -25.047 2.706 11.569 1.00 72.12 289 ILE A O 1
ATOM 2348 N N . LYS A 1 290 ? -24.297 4.678 10.817 1.00 68.94 290 LYS A N 1
ATOM 2349 C CA . LYS A 1 290 ? -25.565 5.043 10.181 1.00 68.94 290 LYS A CA 1
ATOM 2350 C C . LYS A 1 290 ? -25.709 4.253 8.881 1.00 68.94 290 LYS A C 1
ATOM 2352 O O . LYS A 1 290 ? -25.000 4.509 7.910 1.00 68.94 290 LYS A O 1
ATOM 2357 N N . THR A 1 291 ? -26.582 3.250 8.885 1.00 56.50 291 THR A N 1
ATOM 2358 C CA . THR A 1 291 ? -26.849 2.399 7.719 1.00 56.50 291 THR A CA 1
ATOM 2359 C C . THR A 1 291 ? -27.892 3.050 6.813 1.00 56.50 291 THR A C 1
ATOM 2361 O O . THR A 1 291 ? -28.858 3.641 7.295 1.00 56.50 291 THR A O 1
ATOM 2364 N N . LEU A 1 292 ? -27.729 2.922 5.494 1.00 52.38 292 LEU A N 1
ATOM 2365 C CA . LEU A 1 292 ? -28.798 3.235 4.551 1.00 52.38 292 LEU A CA 1
ATOM 2366 C C . LEU A 1 292 ? -29.831 2.100 4.626 1.00 52.38 292 LEU A C 1
ATOM 2368 O O . LEU A 1 292 ? -29.582 1.000 4.127 1.00 52.38 292 LEU A O 1
ATOM 2372 N N . GLU A 1 293 ? -30.976 2.344 5.262 1.00 46.03 293 GLU A N 1
ATOM 2373 C CA . GLU A 1 293 ? -32.134 1.454 5.131 1.00 46.03 293 GLU A CA 1
ATOM 2374 C C . GLU A 1 293 ? -32.449 1.285 3.632 1.00 46.03 293 GLU A C 1
ATOM 2376 O O . GLU A 1 293 ? -32.520 2.283 2.900 1.00 46.03 293 GLU A O 1
ATOM 2381 N N . PRO A 1 294 ? -32.625 0.054 3.121 1.00 42.25 294 PRO A N 1
ATOM 2382 C CA . PRO A 1 294 ? -32.978 -0.136 1.727 1.00 42.25 294 PRO A CA 1
ATOM 2383 C C . PRO A 1 294 ? -34.351 0.497 1.498 1.00 42.25 294 PRO A C 1
ATOM 2385 O O . PRO A 1 294 ? -35.354 0.024 2.032 1.00 42.25 294 PRO A O 1
ATOM 2388 N N . MET A 1 295 ? -34.409 1.567 0.696 1.00 31.27 295 MET A N 1
ATOM 2389 C CA . MET A 1 295 ? -35.671 2.166 0.264 1.00 31.27 295 MET A CA 1
ATOM 2390 C C . MET A 1 295 ? -36.567 1.071 -0.328 1.00 31.27 295 MET A C 1
ATOM 2392 O O . MET A 1 295 ? -36.418 0.678 -1.489 1.00 31.27 295 MET A O 1
ATOM 2396 N N . ARG A 1 296 ? -37.541 0.597 0.455 1.00 40.50 296 ARG A N 1
ATOM 2397 C CA . ARG A 1 296 ? -38.680 -0.170 -0.046 1.00 40.50 296 ARG A CA 1
ATOM 2398 C C . ARG A 1 296 ? -39.485 0.775 -0.931 1.00 40.50 296 ARG A C 1
ATOM 2400 O O . ARG A 1 296 ? -40.397 1.454 -0.466 1.00 40.50 296 ARG A O 1
ATOM 2407 N N . ARG A 1 297 ? -39.127 0.857 -2.215 1.00 38.06 297 ARG A N 1
ATOM 2408 C CA . ARG A 1 297 ? -39.918 1.565 -3.224 1.00 38.06 297 ARG A CA 1
ATOM 2409 C C . ARG A 1 297 ? -41.277 0.870 -3.319 1.00 38.06 297 ARG A C 1
ATOM 2411 O O . ARG A 1 297 ? -41.424 -0.121 -4.030 1.00 38.06 297 ARG A O 1
ATOM 2418 N N . LYS A 1 298 ? -42.275 1.383 -2.594 1.00 39.31 298 LYS A N 1
ATOM 2419 C CA . LYS A 1 298 ? -43.685 1.089 -2.861 1.00 39.31 298 LYS A CA 1
ATOM 2420 C C . LYS A 1 298 ? -43.970 1.584 -4.279 1.00 39.31 298 LYS A C 1
ATOM 2422 O O . LYS A 1 298 ? -44.091 2.784 -4.502 1.00 39.31 298 LYS A O 1
ATOM 2427 N N . ARG A 1 299 ? -44.015 0.667 -5.248 1.00 40.78 299 ARG A N 1
ATOM 2428 C CA . ARG A 1 299 ? -44.489 0.960 -6.604 1.00 40.78 299 ARG A CA 1
ATOM 2429 C C . ARG A 1 299 ? -45.951 1.406 -6.497 1.00 40.78 299 ARG A C 1
ATOM 2431 O O . ARG A 1 299 ? -46.816 0.579 -6.234 1.00 40.78 299 ARG A O 1
ATOM 2438 N N . LYS A 1 300 ? -46.224 2.698 -6.685 1.00 41.06 300 LYS A N 1
ATOM 2439 C CA . LYS A 1 300 ? -47.520 3.139 -7.215 1.00 41.06 300 LYS A CA 1
ATOM 2440 C C . LYS A 1 300 ? -47.433 3.000 -8.735 1.00 41.06 300 LYS A C 1
ATOM 2442 O O . LYS A 1 300 ? -46.442 3.432 -9.321 1.00 41.06 300 LYS A O 1
ATOM 2447 N N . ALA A 1 301 ? -48.403 2.316 -9.334 1.00 35.06 301 ALA A N 1
ATOM 2448 C CA . ALA A 1 301 ? -48.477 2.140 -10.781 1.00 35.06 301 ALA A CA 1
ATOM 2449 C C . ALA A 1 301 ? -48.608 3.515 -11.470 1.00 35.06 301 ALA A C 1
ATOM 2451 O O . ALA A 1 301 ? -49.345 4.354 -10.945 1.00 35.06 301 ALA A O 1
ATOM 2452 N N . PRO A 1 302 ? -47.904 3.780 -12.587 1.00 41.06 302 PRO A N 1
ATOM 2453 C CA . PRO A 1 302 ? -48.064 5.025 -13.325 1.00 41.06 302 PRO A CA 1
ATOM 2454 C C . PRO A 1 302 ? -49.316 4.976 -14.205 1.00 41.06 302 PRO A C 1
ATOM 2456 O O . PRO A 1 302 ? -49.612 3.955 -14.825 1.00 41.06 302 PRO A O 1
ATOM 2459 N N . ASP A 1 303 ? -50.016 6.103 -14.233 1.00 40.94 303 ASP A N 1
ATOM 2460 C CA . ASP A 1 303 ? -51.203 6.370 -15.039 1.00 40.94 303 ASP A CA 1
ATOM 2461 C C . ASP A 1 303 ? -50.835 6.519 -16.530 1.00 40.94 303 ASP A C 1
ATOM 2463 O O . ASP A 1 303 ? -49.810 7.111 -16.877 1.00 40.94 303 ASP A O 1
ATOM 2467 N N . TYR A 1 304 ? -51.646 5.938 -17.414 1.00 43.78 304 TYR A N 1
ATOM 2468 C CA . TYR A 1 304 ? -51.285 5.564 -18.792 1.00 43.78 304 TYR A CA 1
ATOM 2469 C C . TYR A 1 304 ? -51.607 6.623 -19.858 1.00 43.78 304 TYR A C 1
ATOM 2471 O O . TYR A 1 304 ? -51.788 6.278 -21.023 1.00 43.78 304 TYR A O 1
ATOM 2479 N N . HIS A 1 305 ? -51.662 7.911 -19.510 1.00 45.03 305 HIS A N 1
ATOM 2480 C CA . HIS A 1 305 ? -52.212 8.919 -20.428 1.00 45.03 305 HIS A CA 1
ATOM 2481 C C . HIS A 1 305 ? -51.257 9.950 -21.035 1.00 45.03 305 HIS A C 1
ATOM 2483 O O . HIS A 1 305 ? -51.734 10.902 -21.645 1.00 45.03 305 HIS A O 1
ATOM 2489 N N . ASN A 1 306 ? -49.932 9.767 -20.985 1.00 46.62 306 ASN A N 1
ATOM 2490 C CA . ASN A 1 306 ? -49.046 10.686 -21.716 1.00 46.62 306 ASN A CA 1
ATOM 2491 C C . ASN A 1 306 ? -47.767 10.057 -22.304 1.00 46.62 306 ASN A C 1
ATOM 2493 O O . ASN A 1 306 ? -46.653 10.531 -22.079 1.00 46.62 306 ASN A O 1
ATOM 2497 N N . LEU A 1 307 ? -47.913 8.944 -23.036 1.00 49.78 307 LEU A N 1
ATOM 2498 C CA . LEU A 1 307 ? -46.792 8.287 -23.726 1.00 49.78 307 LEU A CA 1
ATOM 2499 C C . LEU A 1 307 ? -46.590 8.803 -25.165 1.00 49.78 307 LEU A C 1
ATOM 2501 O O . LEU A 1 307 ? -45.461 8.822 -25.649 1.00 49.78 307 LEU A O 1
ATOM 2505 N N . GLU A 1 308 ? -47.649 9.277 -25.826 1.00 46.53 308 GLU A N 1
ATOM 2506 C CA . GLU A 1 308 ? -47.594 9.749 -27.219 1.00 46.53 308 GLU A CA 1
ATOM 2507 C C . GLU A 1 308 ? -46.762 11.042 -27.358 1.00 46.53 308 GLU A C 1
ATOM 2509 O O . GLU A 1 308 ? -45.931 11.167 -28.260 1.00 46.53 308 GLU A O 1
ATOM 2514 N N . GLU A 1 309 ? -46.910 11.982 -26.416 1.00 46.66 309 GLU A N 1
ATOM 2515 C CA . GLU A 1 309 ? -46.212 13.277 -26.438 1.00 46.66 309 GLU A CA 1
ATOM 2516 C C . GLU A 1 309 ? -44.716 13.120 -26.099 1.00 46.66 309 GLU A C 1
ATOM 2518 O O . GLU A 1 309 ? -43.844 13.722 -26.729 1.00 46.66 309 GLU A O 1
ATOM 2523 N N . LEU A 1 310 ? -44.392 12.207 -25.177 1.00 46.00 310 LEU A N 1
ATOM 2524 C CA . LEU A 1 310 ? -43.021 11.917 -24.741 1.00 46.00 310 LEU A CA 1
ATOM 2525 C C . LEU A 1 310 ? -42.200 11.152 -25.791 1.00 46.00 310 LEU A C 1
ATOM 2527 O O . LEU A 1 310 ? -40.975 11.296 -25.846 1.00 46.00 310 LEU A O 1
ATOM 2531 N N . VAL A 1 311 ? -42.854 10.344 -26.632 1.00 54.19 311 VAL A N 1
ATOM 2532 C CA . VAL A 1 311 ? -42.212 9.651 -27.762 1.00 54.19 311 VAL A CA 1
ATOM 2533 C C . VAL A 1 311 ? -41.977 10.615 -28.931 1.00 54.19 311 VAL A C 1
ATOM 2535 O O . VAL A 1 311 ? -40.946 10.518 -29.604 1.00 54.19 311 VAL A O 1
ATOM 2538 N N . ALA A 1 312 ? -42.867 11.592 -29.134 1.00 48.09 312 ALA A N 1
ATOM 2539 C CA . ALA A 1 312 ? -42.706 12.627 -30.155 1.00 48.09 312 ALA A CA 1
ATOM 2540 C C . ALA A 1 312 ? -41.552 13.600 -29.844 1.00 48.09 312 ALA A C 1
ATOM 2542 O O . ALA A 1 312 ? -40.810 13.976 -30.755 1.00 48.09 312 ALA A O 1
ATOM 2543 N N . ILE A 1 313 ? -41.347 13.952 -28.568 1.00 52.69 313 ILE A N 1
ATOM 2544 C CA . ILE A 1 313 ? -40.218 14.794 -28.133 1.00 52.69 313 ILE A CA 1
ATOM 2545 C C . ILE A 1 313 ? -38.889 14.043 -28.304 1.00 52.69 313 ILE A C 1
ATOM 2547 O O . ILE A 1 313 ? -37.956 14.572 -28.910 1.00 52.69 313 ILE A O 1
ATOM 2551 N N . ARG A 1 314 ? -38.828 12.765 -27.897 1.00 47.94 314 ARG A N 1
ATOM 2552 C CA . ARG A 1 314 ? -37.595 11.963 -27.993 1.00 47.94 314 ARG A CA 1
ATOM 2553 C C . ARG A 1 314 ? -37.134 11.726 -29.432 1.00 47.94 314 ARG A C 1
ATOM 2555 O O . ARG A 1 314 ? -35.937 11.750 -29.691 1.00 47.94 314 ARG A O 1
ATOM 2562 N N . ARG A 1 315 ? -38.065 11.553 -30.380 1.00 47.53 315 ARG A N 1
ATOM 2563 C CA . ARG A 1 315 ? -37.731 11.383 -31.809 1.00 47.53 315 ARG A CA 1
ATOM 2564 C C . ARG A 1 315 ? -37.182 12.653 -32.469 1.00 47.53 315 ARG A C 1
ATOM 2566 O O . ARG A 1 315 ? -36.466 12.539 -33.459 1.00 47.53 315 ARG A O 1
ATOM 2573 N N . ARG A 1 316 ? -37.491 13.849 -31.947 1.00 46.12 316 ARG A N 1
ATOM 2574 C CA . ARG A 1 316 ? -36.914 15.114 -32.446 1.00 46.12 316 ARG A CA 1
ATOM 2575 C C . ARG A 1 316 ? -35.536 15.413 -31.855 1.00 46.12 316 ARG A C 1
ATOM 2577 O O . ARG A 1 316 ? -34.744 16.074 -32.520 1.00 46.12 316 ARG A O 1
ATOM 2584 N N . GLU A 1 317 ? -35.230 14.908 -30.662 1.00 38.59 317 GLU A N 1
ATOM 2585 C CA . GLU A 1 317 ? -33.905 15.059 -30.042 1.00 38.59 317 GLU A CA 1
ATOM 2586 C C . GLU A 1 317 ? -32.863 14.095 -30.627 1.00 38.59 317 GLU A C 1
ATOM 2588 O O . GLU A 1 317 ? -31.714 14.485 -30.816 1.00 38.59 317 GLU A O 1
ATOM 2593 N N . THR A 1 318 ? -33.255 12.878 -31.019 1.00 41.03 318 THR A N 1
ATOM 2594 C CA . THR A 1 318 ? -32.323 11.878 -31.580 1.00 41.03 318 THR A CA 1
ATOM 2595 C C . THR A 1 318 ? -31.863 12.148 -33.016 1.00 41.03 318 THR A C 1
ATOM 2597 O O . THR A 1 318 ? -31.012 11.426 -33.510 1.00 41.03 318 THR A O 1
ATOM 2600 N N . LEU A 1 319 ? -32.389 13.174 -33.695 1.00 38.06 319 LEU A N 1
ATOM 2601 C CA . LEU A 1 319 ? -31.975 13.560 -35.057 1.00 38.06 319 LEU A CA 1
ATOM 2602 C C . LEU A 1 319 ? -30.985 14.740 -35.090 1.00 38.06 319 LEU A C 1
ATOM 2604 O O . LEU A 1 319 ? -30.626 15.206 -36.167 1.00 38.06 319 LEU A O 1
ATOM 2608 N N . ARG A 1 320 ? -30.552 15.250 -33.927 1.00 41.75 320 ARG A N 1
ATOM 2609 C CA . ARG A 1 320 ? -29.599 16.375 -33.823 1.00 41.75 320 ARG A CA 1
ATOM 2610 C C . ARG A 1 320 ? -28.275 16.023 -33.138 1.00 41.75 320 ARG A C 1
ATOM 2612 O O . ARG A 1 320 ? -27.519 16.929 -32.809 1.00 41.75 320 ARG A O 1
ATOM 2619 N N . LEU A 1 321 ? -27.992 14.739 -32.928 1.00 38.69 321 LEU A N 1
ATOM 2620 C CA . LEU A 1 321 ? -26.797 14.286 -32.206 1.00 38.69 321 LEU A CA 1
ATOM 2621 C C . LEU A 1 321 ? -26.101 13.086 -32.867 1.00 38.69 321 LEU A C 1
ATOM 2623 O O . LEU A 1 321 ? -25.468 12.290 -32.186 1.00 38.69 321 LEU A O 1
ATOM 2627 N N . ASP A 1 322 ? -26.181 13.001 -34.196 1.00 37.09 322 ASP A N 1
ATOM 2628 C CA . ASP A 1 322 ? -25.264 12.189 -35.001 1.00 37.09 322 ASP A CA 1
ATOM 2629 C C . ASP A 1 322 ? -24.169 13.096 -35.579 1.00 37.09 322 ASP A C 1
ATOM 2631 O O . ASP A 1 322 ? -24.180 13.427 -36.760 1.00 37.09 322 ASP A O 1
ATOM 2635 N N . ASP A 1 323 ? -23.259 13.555 -34.718 1.00 37.78 323 ASP A N 1
ATOM 2636 C CA . ASP A 1 323 ? -21.835 13.652 -35.049 1.00 37.78 323 ASP A CA 1
ATOM 2637 C C . ASP A 1 323 ? -21.013 13.825 -33.758 1.00 37.78 323 ASP A C 1
ATOM 2639 O O . ASP A 1 323 ? -21.429 14.521 -32.833 1.00 37.78 323 ASP A O 1
ATOM 2643 N N . VAL A 1 324 ? -19.823 13.224 -33.730 1.00 31.69 324 VAL A N 1
ATOM 2644 C CA . VAL A 1 324 ? -18.832 13.177 -32.629 1.00 31.69 324 VAL A CA 1
ATOM 2645 C C . VAL A 1 324 ? -19.036 12.086 -31.561 1.00 31.69 324 VAL A C 1
ATOM 2647 O O . VAL A 1 324 ? -19.573 12.277 -30.472 1.00 31.69 324 VAL A O 1
ATOM 2650 N N . ASN A 1 325 ? -18.455 10.927 -31.869 1.00 30.25 325 ASN A N 1
ATOM 2651 C CA . ASN A 1 325 ? -18.072 9.873 -30.934 1.00 30.25 325 ASN A CA 1
ATOM 2652 C C . ASN A 1 325 ? -16.633 10.142 -30.434 1.00 30.25 325 ASN A C 1
ATOM 2654 O O . ASN A 1 325 ? -15.759 10.333 -31.278 1.00 30.25 325 ASN A O 1
ATOM 2658 N N . ALA A 1 326 ? -16.396 10.130 -29.113 1.00 30.52 326 ALA A N 1
ATOM 2659 C CA . ALA A 1 326 ? -15.265 9.472 -28.419 1.00 30.52 326 ALA A CA 1
ATOM 2660 C C . ALA A 1 326 ? -14.968 10.080 -27.025 1.00 30.52 326 ALA A C 1
ATOM 2662 O O . ALA A 1 326 ? -14.431 11.174 -26.897 1.00 30.52 326 ALA A O 1
ATOM 2663 N N . ASP A 1 327 ? -15.286 9.281 -26.003 1.00 34.38 327 ASP A N 1
ATOM 2664 C CA . ASP A 1 327 ? -14.566 9.093 -24.734 1.00 34.38 327 ASP A CA 1
ATOM 2665 C C . ASP A 1 327 ? -14.260 10.317 -23.840 1.00 34.38 327 ASP A C 1
ATOM 2667 O O . ASP A 1 327 ? -13.200 10.938 -23.901 1.00 34.38 327 ASP A O 1
ATOM 2671 N N . VAL A 1 328 ? -15.167 10.591 -22.895 1.00 28.20 328 VAL A N 1
ATOM 2672 C CA . VAL A 1 328 ? -14.893 11.414 -21.706 1.00 28.20 328 VAL A CA 1
ATOM 2673 C C . VAL A 1 328 ? -15.456 10.697 -20.478 1.00 28.20 328 VAL A C 1
ATOM 2675 O O . VAL A 1 328 ? -16.659 10.709 -20.221 1.00 28.20 328 VAL A O 1
ATOM 2678 N N . CYS A 1 329 ? -14.574 10.069 -19.700 1.00 31.94 329 CYS A N 1
ATOM 2679 C CA . CYS A 1 329 ? -14.844 9.712 -18.307 1.00 31.94 329 CYS A CA 1
ATOM 2680 C C . CYS A 1 329 ? -14.938 11.004 -17.478 1.00 31.94 329 CYS A C 1
ATOM 2682 O O . CYS A 1 329 ? -13.954 11.745 -17.437 1.00 31.94 329 CYS A O 1
ATOM 2684 N N . PRO A 1 330 ? -16.048 11.294 -16.776 1.00 32.47 330 PRO A N 1
ATOM 2685 C CA . PRO A 1 330 ? -16.059 12.390 -15.823 1.00 32.47 330 PRO A CA 1
ATOM 2686 C C . PRO A 1 330 ? -15.378 11.937 -14.526 1.00 32.47 330 PRO A C 1
ATOM 2688 O O . PRO A 1 330 ? -15.958 11.218 -13.710 1.00 32.47 330 PRO A O 1
ATOM 2691 N N . ASP A 1 331 ? -14.130 12.372 -14.360 1.00 32.06 331 ASP A N 1
ATOM 2692 C CA . ASP A 1 331 ? -13.417 12.412 -13.084 1.00 32.06 331 ASP A CA 1
ATOM 2693 C C . ASP A 1 331 ? -14.170 13.377 -12.149 1.00 32.06 331 ASP A C 1
ATOM 2695 O O . ASP A 1 331 ? -14.111 14.599 -12.296 1.00 32.06 331 ASP A O 1
ATOM 2699 N N . SER A 1 332 ? -14.948 12.839 -11.206 1.00 31.56 332 SER A N 1
ATOM 2700 C CA . SER A 1 332 ? -15.524 13.627 -10.111 1.00 31.56 332 SER A CA 1
ATOM 2701 C C . SER A 1 332 ? -14.521 13.659 -8.965 1.00 31.56 332 SER A C 1
ATOM 2703 O O . SER A 1 332 ? -14.625 12.938 -7.973 1.00 31.56 332 SER A O 1
ATOM 2705 N N . ASP A 1 333 ? -13.509 14.493 -9.162 1.00 34.88 333 ASP A N 1
ATOM 2706 C CA . ASP A 1 333 ? -12.408 14.722 -8.244 1.00 34.88 333 ASP A CA 1
ATOM 2707 C C . ASP A 1 333 ? -12.768 15.899 -7.319 1.00 34.88 333 ASP A C 1
ATOM 2709 O O . ASP A 1 333 ? -12.474 17.061 -7.589 1.00 34.88 333 ASP A O 1
ATOM 2713 N N . LEU A 1 334 ? -13.446 15.610 -6.205 1.00 33.78 334 LEU A N 1
ATOM 2714 C CA . LEU A 1 334 ? -13.472 16.505 -5.040 1.00 33.78 334 LEU A CA 1
ATOM 2715 C C . LEU A 1 334 ? -12.667 15.873 -3.902 1.00 33.78 334 LEU A C 1
ATOM 2717 O O . LEU A 1 334 ? -13.143 15.653 -2.789 1.00 33.78 334 LEU A O 1
ATOM 2721 N N . SER A 1 335 ? -11.398 15.598 -4.202 1.00 37.38 335 SER A N 1
ATOM 2722 C CA . SER A 1 335 ? -10.350 15.415 -3.205 1.00 37.38 335 SER A CA 1
ATOM 2723 C C . SER A 1 335 ? -10.085 16.764 -2.523 1.00 37.38 335 SER A C 1
ATOM 2725 O O . SER A 1 335 ? -9.242 17.550 -2.963 1.00 37.38 335 SER A O 1
ATOM 2727 N N . TYR A 1 336 ? -10.789 17.028 -1.421 1.00 30.89 336 TYR A N 1
ATOM 2728 C CA . TYR A 1 336 ? -10.419 18.060 -0.454 1.00 30.89 336 TYR A CA 1
ATOM 2729 C C . TYR A 1 336 ? -8.975 17.811 0.010 1.00 30.89 336 TYR A C 1
ATOM 2731 O O . TYR A 1 336 ? -8.706 16.924 0.823 1.00 30.89 336 TYR A O 1
ATOM 2739 N N . ARG A 1 337 ? -8.020 18.573 -0.537 1.00 33.78 337 ARG A N 1
ATOM 2740 C CA . ARG A 1 337 ? -6.661 18.639 -0.000 1.00 33.78 337 ARG A CA 1
ATOM 2741 C C . ARG A 1 337 ? -6.731 19.403 1.316 1.00 33.78 337 ARG A C 1
ATOM 2743 O O . ARG A 1 337 ? -6.848 20.624 1.321 1.00 33.78 337 ARG A O 1
ATOM 2750 N N . CYS A 1 338 ? -6.676 18.670 2.422 1.00 36.47 338 CYS A N 1
ATOM 2751 C CA . CYS A 1 338 ? -6.396 19.258 3.725 1.00 36.47 338 CYS A CA 1
ATOM 2752 C C . CYS A 1 338 ? -5.042 19.996 3.639 1.00 36.47 338 CYS A C 1
ATOM 2754 O O . CYS A 1 338 ? -4.123 19.452 3.013 1.00 36.47 338 CYS A O 1
ATOM 2756 N N . PRO A 1 339 ? -4.914 21.219 4.186 1.00 29.59 339 PRO A N 1
ATOM 2757 C CA . PRO A 1 339 ? -3.691 22.003 4.087 1.00 29.59 339 PRO A CA 1
ATOM 2758 C C . PRO A 1 339 ? -2.493 21.216 4.610 1.00 29.59 339 PRO A C 1
ATOM 2760 O O . PRO A 1 339 ? -2.573 20.544 5.635 1.00 29.59 339 PRO A O 1
ATOM 2763 N N . VAL A 1 340 ? -1.400 21.297 3.860 1.00 32.06 340 VAL A N 1
ATOM 2764 C CA . VAL A 1 340 ? -0.082 20.826 4.272 1.00 32.06 340 VAL A CA 1
ATOM 2765 C C . VAL A 1 340 ? 0.314 21.649 5.493 1.00 32.06 340 VAL A C 1
ATOM 2767 O O . VAL A 1 340 ? 0.590 22.840 5.357 1.00 32.06 340 VAL A O 1
ATOM 2770 N N . ASP A 1 341 ? 0.322 21.036 6.674 1.00 28.75 341 ASP A N 1
ATOM 2771 C CA . ASP A 1 341 ? 1.060 21.594 7.799 1.00 28.75 341 ASP A CA 1
ATOM 2772 C C . ASP A 1 341 ? 2.541 21.536 7.414 1.00 28.75 341 ASP A C 1
ATOM 2774 O O . ASP A 1 341 ? 3.144 20.467 7.318 1.00 28.75 341 ASP A O 1
ATOM 2778 N N . CYS A 1 342 ? 3.103 22.696 7.079 1.00 30.33 342 CYS A N 1
ATOM 2779 C CA . CYS A 1 342 ? 4.539 22.863 6.951 1.00 30.33 342 CYS A CA 1
ATOM 2780 C C . CYS A 1 342 ? 5.164 22.639 8.329 1.00 30.33 342 CYS A C 1
ATOM 2782 O O . CYS A 1 342 ? 4.852 23.370 9.274 1.00 30.33 342 CYS A O 1
ATOM 2784 N N . ASP A 1 343 ? 6.070 21.669 8.413 1.00 30.77 343 ASP A N 1
ATOM 2785 C CA . ASP A 1 343 ? 6.973 21.474 9.541 1.00 30.77 343 ASP A CA 1
ATOM 2786 C C . ASP A 1 343 ? 7.749 22.777 9.793 1.00 30.77 343 ASP A C 1
ATOM 2788 O O . ASP A 1 343 ? 8.723 23.094 9.111 1.00 30.77 343 ASP A O 1
ATOM 2792 N N . THR A 1 344 ? 7.277 23.586 10.745 1.00 32.41 344 THR A N 1
ATOM 2793 C CA . THR A 1 344 ? 8.072 24.683 11.299 1.00 32.41 344 THR A CA 1
ATOM 2794 C C . THR A 1 344 ? 8.945 24.092 12.392 1.00 32.41 344 THR A C 1
ATOM 2796 O O . THR A 1 344 ? 8.451 23.736 13.462 1.00 32.41 344 THR A O 1
ATOM 2799 N N . GLU A 1 345 ? 10.235 23.975 12.101 1.00 33.22 345 GLU A N 1
ATOM 2800 C CA . GLU A 1 345 ? 11.272 23.620 13.064 1.00 33.22 345 GLU A CA 1
ATOM 2801 C C . GLU A 1 345 ? 11.192 24.539 14.295 1.00 33.22 345 GLU A C 1
ATOM 2803 O O . GLU A 1 345 ? 11.271 25.764 14.187 1.00 33.22 345 GLU A O 1
ATOM 2808 N N . MET A 1 346 ? 11.024 23.945 15.477 1.00 31.25 346 MET A N 1
ATOM 2809 C CA . MET A 1 346 ? 11.115 24.640 16.759 1.00 31.25 346 MET A CA 1
ATOM 2810 C C . MET A 1 346 ? 12.260 24.002 17.542 1.00 31.25 346 MET A C 1
ATOM 2812 O O . MET A 1 346 ? 12.148 22.874 18.022 1.00 31.25 346 MET A O 1
ATOM 2816 N N . GLN A 1 347 ? 13.384 24.713 17.617 1.00 31.27 347 GLN A N 1
ATOM 2817 C CA . GLN A 1 347 ? 14.494 24.385 18.506 1.00 31.27 347 GLN A CA 1
ATOM 2818 C C . GLN A 1 347 ? 13.999 24.439 19.958 1.00 31.27 347 GLN A C 1
ATOM 2820 O O . GLN A 1 347 ? 13.521 25.474 20.421 1.00 31.27 347 GLN A O 1
ATOM 2825 N N . LEU A 1 348 ? 14.093 23.309 20.657 1.00 30.06 348 LEU A N 1
ATOM 2826 C CA . LEU A 1 348 ? 13.905 23.212 22.101 1.00 30.06 348 LEU A CA 1
ATOM 2827 C C . LEU A 1 348 ? 15.278 23.318 22.767 1.00 30.06 348 LEU A C 1
ATOM 2829 O O . LEU A 1 348 ? 16.058 22.369 22.722 1.00 30.06 348 LEU A O 1
ATOM 2833 N N . GLU A 1 349 ? 15.548 24.451 23.409 1.00 26.75 349 GLU A N 1
ATOM 2834 C CA . GLU A 1 349 ? 16.523 24.533 24.497 1.00 26.75 349 GLU A CA 1
ATOM 2835 C C . GLU A 1 349 ? 15.779 24.682 25.832 1.00 26.75 349 GLU A C 1
ATOM 2837 O O . GLU A 1 349 ? 14.903 25.533 25.975 1.00 26.75 349 GLU A O 1
ATOM 2842 N N . SER A 1 350 ? 16.132 23.756 26.728 1.00 31.06 350 SER A N 1
ATOM 2843 C CA . SER A 1 350 ? 15.994 23.648 28.189 1.00 31.06 350 SER A CA 1
ATOM 2844 C C . SER A 1 350 ? 14.786 24.217 28.958 1.00 31.06 350 SER A C 1
ATOM 2846 O O . SER A 1 350 ? 14.297 25.330 28.794 1.00 31.06 350 SER A O 1
ATOM 2848 N N . GLU A 1 351 ? 14.363 23.375 29.903 1.00 34.56 351 GLU A N 1
ATOM 2849 C CA . GLU A 1 351 ? 13.248 23.500 30.836 1.00 34.56 351 GLU A CA 1
ATOM 2850 C C . GLU A 1 351 ? 13.340 24.675 31.827 1.00 34.56 351 GLU A C 1
ATOM 2852 O O . GLU A 1 351 ? 14.415 25.135 32.207 1.00 34.56 351 GLU A O 1
ATOM 2857 N N . ALA A 1 352 ? 12.149 25.035 32.328 1.00 37.16 352 ALA A N 1
ATOM 2858 C CA . ALA A 1 352 ? 11.869 25.842 33.518 1.00 37.16 352 ALA A CA 1
ATOM 2859 C C . ALA A 1 352 ? 11.904 27.379 33.383 1.00 37.16 352 ALA A C 1
ATOM 2861 O O . ALA A 1 352 ? 12.538 28.048 34.189 1.00 37.16 352 ALA A O 1
ATOM 2862 N N . ALA A 1 353 ? 11.149 27.947 32.427 1.00 36.69 353 ALA A N 1
ATOM 2863 C CA . ALA A 1 353 ? 10.390 29.209 32.594 1.00 36.69 353 ALA A CA 1
ATOM 2864 C C . ALA A 1 353 ? 9.686 29.645 31.288 1.00 36.69 353 ALA A C 1
ATOM 2866 O O . ALA A 1 353 ? 10.184 30.523 30.585 1.00 36.69 353 ALA A O 1
ATOM 2867 N N . SER A 1 354 ? 8.519 29.093 30.920 1.00 36.81 354 SER A N 1
ATOM 2868 C CA . SER A 1 354 ? 7.769 29.664 29.774 1.00 36.81 354 SER A CA 1
ATOM 2869 C C . SER A 1 354 ? 6.264 29.370 29.679 1.00 36.81 354 SER A C 1
ATOM 2871 O O . SER A 1 354 ? 5.660 29.685 28.649 1.00 36.81 354 SER A O 1
ATOM 2873 N N . GLU A 1 355 ? 5.598 28.893 30.740 1.00 38.88 355 GLU A N 1
ATOM 2874 C CA . GLU A 1 355 ? 4.133 28.681 30.720 1.00 38.88 355 GLU A CA 1
ATOM 2875 C C . GLU A 1 355 ? 3.337 29.966 30.397 1.00 38.88 355 GLU A C 1
ATOM 2877 O O . GLU A 1 355 ? 2.264 29.909 29.799 1.00 38.88 355 GLU A O 1
ATOM 2882 N N . HIS A 1 356 ? 3.912 31.149 30.644 1.00 35.78 356 HIS A N 1
ATOM 2883 C CA . HIS A 1 356 ? 3.296 32.433 30.291 1.00 35.78 356 HIS A CA 1
ATOM 2884 C C . HIS A 1 356 ? 3.411 32.840 28.806 1.00 35.78 356 HIS A C 1
ATOM 2886 O O . HIS A 1 356 ? 2.645 33.695 28.359 1.00 35.78 356 HIS A O 1
ATOM 2892 N N . ARG A 1 357 ? 4.315 32.244 28.007 1.00 33.19 357 ARG A N 1
ATOM 2893 C CA . ARG A 1 357 ? 4.433 32.557 26.562 1.00 33.19 357 ARG A CA 1
ATOM 2894 C C . ARG A 1 357 ? 3.515 31.702 25.691 1.00 33.19 357 ARG A C 1
ATOM 2896 O O . ARG A 1 357 ? 3.082 32.172 24.640 1.00 33.19 357 ARG A O 1
ATOM 2903 N N . CYS A 1 358 ? 3.155 30.500 26.139 1.00 37.00 358 CYS A N 1
ATOM 2904 C CA . CYS A 1 358 ? 2.284 29.604 25.376 1.00 37.00 358 CYS A CA 1
ATOM 2905 C C . CYS A 1 358 ? 0.842 30.148 25.284 1.00 37.00 358 CYS A C 1
ATOM 2907 O O . CYS A 1 358 ? 0.236 30.149 24.211 1.00 37.00 358 CYS A O 1
ATOM 2909 N N . LEU A 1 359 ? 0.329 30.739 26.371 1.00 38.25 359 LEU A N 1
ATOM 2910 C CA . LEU A 1 359 ? -1.009 31.346 26.408 1.00 38.25 359 LEU A CA 1
ATOM 2911 C C . LEU A 1 359 ? -1.149 32.565 25.478 1.00 38.25 359 LEU A C 1
ATOM 2913 O O . LEU A 1 359 ? -2.189 32.730 24.845 1.00 38.25 359 LEU A O 1
ATOM 2917 N N . MET A 1 360 ? -0.097 33.374 25.314 1.00 35.31 360 MET A N 1
ATOM 2918 C CA . MET A 1 360 ? -0.120 34.549 24.427 1.00 35.31 360 MET A CA 1
ATOM 2919 C C . MET A 1 360 ? -0.167 34.162 22.939 1.00 35.31 360 MET A C 1
ATOM 2921 O O . MET A 1 360 ? -0.857 34.809 22.153 1.00 35.31 360 MET A O 1
ATOM 2925 N N . VAL A 1 361 ? 0.497 33.069 22.543 1.00 43.41 361 VAL A N 1
ATOM 2926 C CA . VAL A 1 361 ? 0.505 32.594 21.145 1.00 43.41 361 VAL A CA 1
ATOM 2927 C C . VAL A 1 361 ? -0.829 31.945 20.762 1.00 43.41 361 VAL A C 1
ATOM 2929 O O . VAL A 1 361 ? -1.310 32.140 19.643 1.00 43.41 361 VAL A O 1
ATOM 2932 N N . VAL A 1 362 ? -1.472 31.233 21.692 1.00 45.62 362 VAL A N 1
ATOM 2933 C CA . VAL A 1 362 ? -2.819 30.676 21.478 1.00 45.62 362 VAL A CA 1
ATOM 2934 C C . VAL A 1 362 ? -3.863 31.795 21.393 1.00 45.62 362 VAL A C 1
ATOM 2936 O O . VAL A 1 362 ? -4.719 31.766 20.509 1.00 45.62 362 VAL A O 1
ATOM 2939 N N . HIS A 1 363 ? -3.745 32.836 22.224 1.00 37.75 363 HIS A N 1
ATOM 2940 C CA . HIS A 1 363 ? -4.661 33.978 22.191 1.00 37.75 363 HIS A CA 1
ATOM 2941 C C . HIS A 1 363 ? -4.512 34.813 20.902 1.00 37.75 363 HIS A C 1
ATOM 2943 O O . HIS A 1 363 ? -5.514 35.211 20.308 1.00 37.75 363 HIS A O 1
ATOM 2949 N N . GLN A 1 364 ? -3.287 35.001 20.389 1.00 36.44 364 GLN A N 1
ATOM 2950 C CA . GLN A 1 364 ? -3.046 35.712 19.123 1.00 36.44 364 GLN A CA 1
ATOM 2951 C C . GLN A 1 364 ? -3.568 34.931 17.898 1.00 36.44 364 GLN A C 1
ATOM 2953 O O . GLN A 1 364 ? -4.082 35.534 16.949 1.00 36.44 364 GLN A O 1
ATOM 2958 N N . LYS A 1 365 ? -3.483 33.590 17.923 1.00 42.91 365 LYS A N 1
ATOM 2959 C CA . LYS A 1 365 ? -4.029 32.710 16.871 1.00 42.91 365 LYS A CA 1
ATOM 2960 C C . LYS A 1 365 ? -5.559 32.648 16.892 1.00 42.91 365 LYS A C 1
ATOM 2962 O O . LYS A 1 365 ? -6.172 32.641 15.826 1.00 42.91 365 LYS A O 1
ATOM 2967 N N . LEU A 1 366 ? -6.190 32.685 18.071 1.00 42.75 366 LEU A N 1
ATOM 2968 C CA . LEU A 1 366 ? -7.647 32.823 18.155 1.00 42.75 366 LEU A CA 1
ATOM 2969 C C . LEU A 1 366 ? -8.110 34.184 17.620 1.00 42.75 366 LEU A C 1
ATOM 2971 O O . LEU A 1 366 ? -9.012 34.221 16.794 1.00 42.75 366 LEU A O 1
ATOM 2975 N N . ILE A 1 367 ? -7.461 35.293 17.996 1.00 44.22 367 ILE A N 1
ATOM 2976 C CA . ILE A 1 367 ? -7.858 36.641 17.543 1.00 44.22 367 ILE A CA 1
ATOM 2977 C C . ILE A 1 367 ? -7.750 36.791 16.014 1.00 44.22 367 ILE A C 1
ATOM 2979 O O . ILE A 1 367 ? -8.639 37.369 15.385 1.00 44.22 367 ILE A O 1
ATOM 2983 N N . THR A 1 368 ? -6.707 36.234 15.392 1.00 46.47 368 THR A N 1
ATOM 2984 C CA . THR A 1 368 ? -6.536 36.276 13.926 1.00 46.47 368 THR A CA 1
ATOM 2985 C C . THR A 1 368 ? -7.532 35.387 13.181 1.00 46.47 368 THR A C 1
ATOM 2987 O O . THR A 1 368 ? -8.014 35.784 12.120 1.00 46.47 368 THR A O 1
ATOM 2990 N N . SER A 1 369 ? -7.921 34.242 13.750 1.00 42.47 369 SER A N 1
ATOM 2991 C CA . SER A 1 369 ? -8.952 33.376 13.165 1.00 42.47 369 SER A CA 1
ATOM 2992 C C . SER A 1 369 ? -10.353 34.004 13.257 1.00 42.47 369 SER A C 1
ATOM 2994 O O . SER A 1 369 ? -11.100 34.000 12.276 1.00 42.47 369 SER A O 1
ATOM 2996 N N . THR A 1 370 ? -10.681 34.669 14.372 1.00 44.09 370 THR A N 1
ATOM 2997 C CA . THR A 1 370 ? -11.969 35.368 14.536 1.00 44.09 370 THR A CA 1
ATOM 2998 C C . THR A 1 370 ? -12.084 36.601 13.627 1.00 44.09 370 THR A C 1
ATOM 3000 O O . THR A 1 370 ? -13.149 36.852 13.062 1.00 44.09 370 THR A O 1
ATOM 3003 N N . LEU A 1 371 ? -10.988 37.341 13.405 1.00 44.47 371 LEU A N 1
ATOM 3004 C CA . LEU A 1 371 ? -10.946 38.473 12.463 1.00 44.47 371 LEU A CA 1
ATOM 3005 C C . LEU A 1 371 ? -11.059 38.034 10.992 1.00 44.47 371 LEU A C 1
ATOM 3007 O O . LEU A 1 371 ? -11.646 38.758 10.185 1.00 44.47 371 LEU A O 1
ATOM 3011 N N . PHE A 1 372 ? -10.549 36.850 10.640 1.00 43.31 372 PHE A N 1
ATOM 3012 C CA . PHE A 1 372 ? -10.694 36.293 9.292 1.00 43.31 372 PHE A CA 1
ATOM 3013 C C . PHE A 1 372 ? -12.143 35.863 9.011 1.00 43.31 372 PHE A C 1
ATOM 3015 O O . PHE A 1 372 ? -12.679 36.173 7.948 1.00 43.31 372 PHE A O 1
ATOM 3022 N N . CYS A 1 373 ? -12.821 35.258 9.993 1.00 42.88 373 CYS A N 1
ATOM 3023 C CA . CYS A 1 373 ? -14.245 34.920 9.891 1.00 42.88 373 CYS A CA 1
ATOM 3024 C C . CYS A 1 373 ? -15.150 36.163 9.791 1.00 42.88 373 CYS A C 1
ATOM 3026 O O . CYS A 1 373 ? -16.096 36.164 9.004 1.00 42.88 373 CYS A O 1
ATOM 3028 N N . LEU A 1 374 ? -14.842 37.245 10.518 1.00 41.88 374 LEU A N 1
ATOM 3029 C CA . LEU A 1 374 ? -15.607 38.500 10.442 1.00 41.88 374 LEU A CA 1
ATOM 3030 C C . LEU A 1 374 ? -15.431 39.227 9.095 1.00 41.88 374 LEU A C 1
ATOM 3032 O O . LEU A 1 374 ? -16.410 39.737 8.550 1.00 41.88 374 LEU A O 1
ATOM 3036 N N . ARG A 1 375 ? -14.226 39.214 8.502 1.00 42.53 375 ARG A N 1
ATOM 3037 C CA . ARG A 1 375 ? -13.998 39.768 7.150 1.00 42.53 375 ARG A CA 1
ATOM 3038 C C . ARG A 1 375 ? -14.635 38.939 6.033 1.00 42.53 375 ARG A C 1
ATOM 3040 O O . ARG A 1 375 ? -14.999 39.504 5.006 1.00 42.53 375 ARG A O 1
ATOM 3047 N N . PHE A 1 376 ? -14.795 37.629 6.217 1.00 43.66 376 PHE A N 1
ATOM 3048 C CA . PHE A 1 376 ? -15.455 36.771 5.227 1.00 43.66 376 PHE A CA 1
ATOM 3049 C C . PHE A 1 376 ? -16.984 36.962 5.218 1.00 43.66 376 PHE A C 1
ATOM 3051 O O . PHE A 1 376 ? -17.607 36.941 4.157 1.00 43.66 376 PHE A O 1
ATOM 3058 N N . PHE A 1 377 ? -17.584 37.240 6.382 1.00 43.75 377 PHE A N 1
ATOM 3059 C CA . PHE A 1 377 ? -19.017 37.539 6.495 1.00 43.75 377 PHE A CA 1
ATOM 3060 C C . PHE A 1 377 ? -19.403 38.935 5.977 1.00 43.75 377 PHE A C 1
ATOM 3062 O O . PHE A 1 377 ? -20.507 39.103 5.471 1.00 43.75 377 PHE A O 1
ATOM 3069 N N . GLN A 1 378 ? -18.507 39.928 6.034 1.00 45.62 378 GLN A N 1
ATOM 3070 C CA . GLN A 1 378 ? -18.785 41.266 5.485 1.00 45.62 378 GLN A CA 1
ATOM 3071 C C . GLN A 1 378 ? -18.684 41.349 3.951 1.00 45.62 378 GLN A C 1
ATOM 3073 O O . GLN A 1 378 ? -19.267 42.250 3.365 1.00 45.62 378 GLN A O 1
ATOM 3078 N N . ASN A 1 379 ? -18.008 40.403 3.289 1.00 44.84 379 ASN A N 1
ATOM 3079 C CA . ASN A 1 379 ? -17.848 40.386 1.825 1.00 44.84 379 ASN A CA 1
ATOM 3080 C C . ASN A 1 379 ? -18.845 39.470 1.089 1.00 44.84 379 ASN A C 1
ATOM 3082 O O . ASN A 1 379 ? -18.743 39.304 -0.122 1.00 44.84 379 ASN A O 1
ATOM 3086 N N . THR A 1 380 ? -19.794 38.859 1.802 1.00 44.97 380 THR A N 1
ATOM 3087 C CA . THR A 1 380 ? -20.842 37.993 1.222 1.00 44.97 380 THR A CA 1
ATOM 3088 C C . THR A 1 380 ? -22.251 38.584 1.325 1.00 44.97 380 THR A C 1
ATOM 3090 O O . THR A 1 380 ? -23.217 37.943 0.917 1.00 44.97 380 THR A O 1
ATOM 3093 N N . GLN A 1 381 ? -22.374 39.827 1.798 1.00 44.81 381 GLN A N 1
ATOM 3094 C CA . GLN A 1 381 ? -23.564 40.652 1.604 1.00 44.81 381 GLN A CA 1
ATOM 3095 C C . GLN A 1 381 ? -23.178 41.957 0.910 1.00 44.81 381 GLN A C 1
ATOM 3097 O O . GLN A 1 381 ? -22.929 42.954 1.580 1.00 44.81 381 GLN A O 1
ATOM 3102 N N . LEU A 1 382 ? -23.112 41.921 -0.422 1.00 39.31 382 LEU A N 1
ATOM 3103 C CA . LEU A 1 382 ? -23.320 43.058 -1.322 1.00 39.31 382 LEU A CA 1
ATOM 3104 C C . LEU A 1 382 ? -23.696 42.534 -2.708 1.00 39.31 382 LEU A C 1
ATOM 3106 O O . LEU A 1 382 ? -22.960 41.656 -3.214 1.00 39.31 382 LEU A O 1
#

Radius of gyration: 26.8 Å; Cα contacts (8 Å, |Δi|>4): 314; chains: 1; bounding box: 80×77×69 Å

Foldseek 3Di:
DPLVLQLLQVLLLLQLCFQPDDQEQLVLCLVQLFALRLQFFDPDAGDLLSQALSSLVSLLSSLVRLLVCLLVLLVLLCVLAADPVWDCVPQQLVQVQSVQLVVQLVVVVVVPVVPPPPQQQPQDDGDDRVVSVVCVVPDDPPDDGRGTDPNHDSVSNHCSPDDDDDDDDDDDDDDDDRDRDDDRDPPPPDDLVVCVVVVRDSRNDPVPRDPDHDYSGSHGSSNSVSSSVSSNVSSDHSLVSSQSSCCRRHVAGADPVVCVVVVVVLVVCCVVCPDPVSNVVNRSHRDDRPHDDPPPPPDDDDDDPPPVVVVVVVVVVVVPPPDDDDDDDDDPDPPPDDDPPPPDDDDDDDDDDDPPPVVVVVVVVVVVVVVVVVVVVVVPPD

pLDDT: mean 71.31, std 23.87, range [26.08, 96.88]

Organism: NCBI:txid159716